Protein AF-A0A9N9LHX1-F1 (afdb_monomer_lite)

Sequence (439 aa):
MSTNPADAYAEKLRREREASPIVIDRLDDNVLAKLPEGSEVVSAVPSGASAWCKTFRSYESGEPGRRMVEGAFQSDSVYASYAPDNVPTPVGFGEFKDDSGTWFYVCEFHDMVDDLQDVVDLVDILSKVHRTSMGKSPTGKFGFAAMNSMYDFEKRAQGRDEELDNLFDALCNKVIPRLLRPLESEGHSIEPCLIHSDLWPGNCMLDANTGDIIMFDSCAFWGHNEADLGPWRAPRYRLGRPYLRQYQKVMGISEPQADWDDWNALYALRYDFLVSALYPNETKFRDMARRELRALVEYYPGGLQEYYDQSNATKHSGEIELDPQIIVDLEPGARSTEDFARSLAKLHQNSRSPNSWFGFHITTYNGNLPQDNPWTRSWEKFFSNRLRQMLSIEQAIQGPSPEPQGLSEALLEKVVPRLSRPLETGGRTKKPSLLYRDL

Structure (mmCIF, N/CA/C/O backbone):
data_AF-A0A9N9LHX1-F1
#
_entry.id   AF-A0A9N9LHX1-F1
#
loop_
_atom_site.group_PDB
_atom_site.id
_atom_site.type_symbol
_atom_site.label_atom_id
_atom_site.label_alt_id
_atom_site.label_comp_id
_atom_site.label_asym_id
_atom_site.label_entity_id
_atom_site.label_seq_id
_atom_site.pdbx_PDB_ins_code
_atom_site.Cartn_x
_atom_site.Cartn_y
_atom_site.Cartn_z
_atom_site.occupancy
_atom_site.B_iso_or_equiv
_atom_site.auth_seq_id
_atom_site.auth_comp_id
_atom_site.auth_asym_id
_atom_site.auth_atom_id
_atom_site.pdbx_PDB_model_num
ATOM 1 N N . MET A 1 1 ? -9.578 -7.976 -39.892 1.00 45.16 1 MET A N 1
ATOM 2 C CA . MET A 1 1 ? -9.264 -6.758 -39.119 1.00 45.16 1 MET A CA 1
ATOM 3 C C . MET A 1 1 ? -10.015 -6.886 -37.818 1.00 45.16 1 MET A C 1
ATOM 5 O O . MET A 1 1 ? -11.211 -7.146 -37.877 1.00 45.16 1 MET A O 1
ATOM 9 N N . SER A 1 2 ? -9.310 -6.829 -36.692 1.00 39.25 2 SER A N 1
ATOM 10 C CA . SER A 1 2 ? -9.953 -6.876 -35.382 1.00 39.25 2 SER A CA 1
ATOM 11 C C . SER A 1 2 ? -10.904 -5.691 -35.226 1.00 39.25 2 SER A C 1
ATOM 13 O O . SER A 1 2 ? -10.591 -4.582 -35.657 1.00 39.25 2 SER A O 1
ATOM 15 N N . THR A 1 3 ? -12.091 -5.943 -34.680 1.00 49.00 3 THR A N 1
ATOM 16 C CA . THR A 1 3 ? -13.097 -4.916 -34.370 1.00 49.00 3 THR A CA 1
ATOM 17 C C . THR A 1 3 ? -12.955 -4.394 -32.941 1.00 49.00 3 THR A C 1
ATOM 19 O O . THR A 1 3 ? -13.817 -3.647 -32.485 1.00 49.00 3 THR A O 1
ATOM 22 N N . ASN A 1 4 ? -11.907 -4.813 -32.227 1.00 56.03 4 ASN A N 1
ATOM 23 C CA . ASN A 1 4 ? -11.634 -4.393 -30.865 1.00 56.03 4 ASN A CA 1
ATOM 24 C C . ASN A 1 4 ? -11.080 -2.950 -30.858 1.00 56.03 4 ASN A C 1
ATOM 26 O O . ASN A 1 4 ? -10.070 -2.680 -31.515 1.00 56.03 4 ASN A O 1
ATOM 30 N N . PRO A 1 5 ? -11.716 -2.005 -30.142 1.00 55.97 5 PRO A N 1
ATOM 31 C CA . PRO A 1 5 ? -11.190 -0.652 -29.956 1.00 55.97 5 PRO A CA 1
ATOM 32 C C . PRO A 1 5 ? -9.774 -0.624 -29.361 1.00 55.97 5 PRO A C 1
ATOM 34 O O . PRO A 1 5 ? -9.008 0.286 -29.682 1.00 55.97 5 PRO A O 1
ATOM 37 N N . ALA A 1 6 ? -9.418 -1.631 -28.555 1.00 53.47 6 ALA A N 1
ATOM 38 C CA . ALA A 1 6 ? -8.087 -1.802 -27.981 1.00 53.47 6 ALA A CA 1
ATOM 39 C C . ALA A 1 6 ? -7.017 -1.975 -29.071 1.00 53.47 6 ALA A C 1
ATOM 41 O O . ALA A 1 6 ? -6.041 -1.226 -29.110 1.00 53.47 6 ALA A O 1
ATOM 42 N N . ASP A 1 7 ? -7.263 -2.868 -30.029 1.00 60.88 7 ASP A N 1
ATOM 43 C CA . ASP A 1 7 ? -6.357 -3.142 -31.145 1.00 60.88 7 ASP A CA 1
ATOM 44 C C . ASP A 1 7 ? -6.181 -1.906 -32.036 1.00 60.88 7 ASP A C 1
ATOM 46 O O . ASP A 1 7 ? -5.079 -1.618 -32.496 1.00 60.88 7 ASP A O 1
ATOM 50 N N . ALA A 1 8 ? -7.249 -1.130 -32.258 1.00 68.50 8 ALA A N 1
ATOM 51 C CA . ALA A 1 8 ? -7.183 0.100 -33.047 1.00 68.50 8 ALA A CA 1
ATOM 52 C C . ALA A 1 8 ? -6.384 1.215 -32.345 1.00 68.50 8 ALA A C 1
ATOM 54 O O . ALA A 1 8 ? -5.658 1.965 -33.003 1.00 68.50 8 ALA A O 1
ATOM 55 N N . TYR A 1 9 ? -6.506 1.333 -31.019 1.00 66.38 9 TYR A N 1
ATOM 56 C CA . TYR A 1 9 ? -5.743 2.292 -30.220 1.00 66.38 9 TYR A CA 1
ATOM 57 C C . TYR A 1 9 ? -4.263 1.904 -30.118 1.00 66.38 9 TYR A C 1
ATOM 59 O O . TYR A 1 9 ? -3.391 2.748 -30.333 1.00 66.38 9 TYR A O 1
ATOM 67 N N . ALA A 1 10 ? -3.971 0.626 -29.877 1.00 62.00 10 ALA A N 1
ATOM 68 C CA . ALA A 1 10 ? -2.609 0.108 -29.847 1.00 62.00 10 ALA A CA 1
ATOM 69 C C . ALA A 1 10 ? -1.920 0.247 -31.211 1.00 62.00 10 ALA A C 1
ATOM 71 O O . ALA A 1 10 ? -0.797 0.739 -31.288 1.00 62.00 10 ALA A O 1
ATOM 72 N N . GLU A 1 11 ? -2.618 -0.078 -32.302 1.00 70.81 11 GLU A N 1
ATOM 73 C CA . GLU A 1 11 ? -2.130 0.128 -33.668 1.00 70.81 11 GLU A CA 1
ATOM 74 C C . GLU A 1 11 ? -1.843 1.610 -33.952 1.00 70.81 11 GLU A C 1
ATOM 76 O O . GLU A 1 11 ? -0.840 1.946 -34.581 1.00 70.81 11 GLU A O 1
ATOM 81 N N . LYS A 1 12 ? -2.683 2.524 -33.450 1.00 77.06 12 LYS A N 1
ATOM 82 C CA . LYS A 1 12 ? -2.430 3.965 -33.547 1.00 77.06 12 LYS A CA 1
ATOM 83 C C . LYS A 1 12 ? -1.157 4.361 -32.788 1.00 77.06 12 LYS A C 1
ATOM 85 O O . LYS A 1 12 ? -0.311 5.030 -33.375 1.00 77.06 12 LYS A O 1
ATOM 90 N N . LEU A 1 13 ? -0.997 3.946 -31.529 1.00 69.44 13 LEU A N 1
ATOM 91 C CA . LEU A 1 13 ? 0.197 4.251 -30.728 1.00 69.44 13 LEU A CA 1
ATOM 92 C C . LEU A 1 13 ? 1.473 3.642 -31.324 1.00 69.44 13 LEU A C 1
ATOM 94 O O . LEU A 1 13 ? 2.537 4.255 -31.251 1.00 69.44 13 LEU A O 1
ATOM 98 N N . ARG A 1 14 ? 1.391 2.444 -31.914 1.00 71.12 14 ARG A N 1
ATOM 99 C CA . ARG A 1 14 ? 2.502 1.828 -32.656 1.00 71.12 14 ARG A CA 1
ATOM 100 C C . ARG A 1 14 ? 2.880 2.673 -33.865 1.00 71.12 14 ARG A C 1
ATOM 102 O O . ARG A 1 14 ? 4.034 3.068 -33.973 1.00 71.12 14 ARG A O 1
ATOM 109 N N . ARG A 1 15 ? 1.907 3.062 -34.693 1.00 74.75 15 ARG A N 1
ATOM 110 C CA . ARG A 1 15 ? 2.146 3.937 -35.854 1.00 74.75 15 ARG A CA 1
ATOM 111 C C . ARG A 1 15 ? 2.710 5.299 -35.471 1.00 74.75 15 ARG A C 1
ATOM 113 O O . ARG A 1 15 ? 3.591 5.795 -36.160 1.00 74.75 15 ARG A O 1
ATOM 120 N N . GLU A 1 16 ? 2.221 5.916 -34.397 1.00 71.38 16 GLU A N 1
ATOM 121 C CA . GLU A 1 16 ? 2.750 7.195 -33.904 1.00 71.38 16 GLU A CA 1
ATOM 122 C C . GLU A 1 16 ? 4.214 7.062 -33.452 1.00 71.38 16 GLU A C 1
ATOM 124 O O . GLU A 1 16 ? 5.026 7.935 -33.761 1.00 71.38 16 GLU A O 1
ATOM 129 N N . ARG A 1 17 ? 4.577 5.947 -32.801 1.00 67.38 17 ARG A N 1
ATOM 130 C CA . ARG A 1 17 ? 5.963 5.636 -32.411 1.00 67.38 17 ARG A CA 1
ATOM 131 C C . ARG A 1 17 ? 6.860 5.358 -33.618 1.00 67.38 17 ARG A C 1
ATOM 133 O O . ARG A 1 17 ? 7.943 5.929 -33.714 1.00 67.38 17 ARG A O 1
ATOM 140 N N . GLU A 1 18 ? 6.394 4.545 -34.562 1.00 69.50 18 GLU A N 1
ATOM 141 C CA . GLU A 1 18 ? 7.103 4.244 -35.814 1.00 69.50 18 GLU A CA 1
ATOM 142 C C . GLU A 1 18 ? 7.289 5.484 -36.702 1.00 69.50 18 GLU A C 1
ATOM 144 O O . GLU A 1 18 ? 8.288 5.595 -37.409 1.00 69.50 18 GLU A O 1
ATOM 149 N N . ALA A 1 19 ? 6.351 6.437 -36.663 1.00 72.06 19 ALA A N 1
ATOM 150 C CA . ALA A 1 19 ? 6.406 7.673 -37.442 1.00 72.06 19 ALA A CA 1
ATOM 151 C C . ALA A 1 19 ? 7.337 8.745 -36.847 1.00 72.06 19 ALA A C 1
ATOM 153 O O . ALA A 1 19 ? 7.664 9.717 -37.529 1.00 72.06 19 ALA A O 1
ATOM 154 N N . SER A 1 20 ? 7.745 8.625 -35.581 1.00 62.75 20 SER A N 1
ATOM 155 C CA . SER A 1 20 ? 8.657 9.567 -34.915 1.00 62.75 20 SER A CA 1
ATOM 156 C C . SER A 1 20 ? 9.644 8.842 -33.995 1.00 62.75 20 SER A C 1
ATOM 158 O O . SER A 1 20 ? 9.651 9.077 -32.783 1.00 62.75 20 SER A O 1
ATOM 160 N N . PRO A 1 21 ? 10.500 7.964 -34.551 1.00 60.94 21 PRO A N 1
ATOM 161 C CA . PRO A 1 21 ? 11.482 7.250 -33.760 1.00 60.94 21 PRO A CA 1
ATOM 162 C C . PRO A 1 21 ? 12.534 8.247 -33.276 1.00 60.94 21 PRO A C 1
ATOM 164 O O . PRO A 1 21 ? 13.247 8.865 -34.068 1.00 60.94 21 PRO A O 1
ATOM 167 N N . ILE A 1 22 ? 12.658 8.404 -31.963 1.00 57.50 22 ILE A N 1
ATOM 168 C CA . ILE A 1 22 ? 13.887 8.955 -31.396 1.00 57.50 22 ILE A CA 1
ATOM 169 C C . ILE A 1 22 ? 14.845 7.778 -31.360 1.00 57.50 22 ILE A C 1
ATOM 171 O O . ILE A 1 22 ? 14.640 6.845 -30.595 1.00 57.50 22 ILE A O 1
ATOM 175 N N . VAL A 1 23 ? 15.841 7.802 -32.233 1.00 58.66 23 VAL A N 1
ATOM 176 C CA . VAL A 1 23 ? 16.880 6.778 -32.267 1.00 58.66 23 VAL A CA 1
ATOM 177 C C . VAL A 1 23 ? 17.905 7.139 -31.203 1.00 58.66 23 VAL A C 1
ATOM 179 O O . VAL A 1 23 ? 18.536 8.192 -31.279 1.00 58.66 23 VAL A O 1
ATOM 182 N N . ILE A 1 24 ? 18.038 6.290 -30.188 1.00 64.38 24 ILE A N 1
ATOM 183 C CA . ILE A 1 24 ? 19.167 6.358 -29.263 1.00 64.38 24 ILE A CA 1
ATOM 184 C C . ILE A 1 24 ? 20.267 5.469 -29.845 1.00 64.38 24 ILE A C 1
ATOM 186 O O . ILE A 1 24 ? 20.079 4.262 -29.978 1.00 64.38 24 ILE A O 1
ATOM 190 N N . ASP A 1 25 ? 21.412 6.064 -30.184 1.00 67.25 25 ASP A N 1
ATOM 191 C CA . ASP A 1 25 ? 22.535 5.357 -30.822 1.00 67.25 25 ASP A CA 1
ATOM 192 C C . ASP A 1 25 ? 23.174 4.293 -29.910 1.00 67.25 25 ASP A C 1
ATOM 194 O O . ASP A 1 25 ? 23.885 3.403 -30.379 1.00 67.25 25 ASP A O 1
ATOM 198 N N . ARG A 1 26 ? 22.952 4.397 -28.593 1.00 76.31 26 ARG A N 1
ATOM 199 C CA . ARG A 1 26 ? 23.511 3.499 -27.580 1.00 76.31 26 ARG A CA 1
ATOM 200 C C . ARG A 1 26 ? 22.672 3.503 -26.300 1.00 76.31 26 ARG A C 1
ATOM 202 O O . ARG A 1 26 ? 22.371 4.568 -25.772 1.00 76.31 26 ARG A O 1
ATOM 209 N N . LEU A 1 27 ? 22.363 2.323 -25.763 1.00 85.31 27 LEU A N 1
ATOM 210 C CA . LEU A 1 27 ? 21.872 2.182 -24.387 1.00 85.31 27 LEU A CA 1
ATOM 211 C C . LEU A 1 27 ? 23.042 2.196 -23.397 1.00 85.31 27 LEU A C 1
ATOM 213 O O . LEU A 1 27 ? 24.121 1.697 -23.702 1.00 85.31 27 LEU A O 1
ATOM 217 N N . ASP A 1 28 ? 22.817 2.753 -22.211 1.00 90.56 28 ASP A N 1
ATOM 218 C CA . ASP A 1 28 ? 23.804 2.787 -21.130 1.00 90.56 28 ASP A CA 1
ATOM 219 C C . ASP A 1 28 ? 24.311 1.373 -20.775 1.00 90.56 28 ASP A C 1
ATOM 221 O O . ASP A 1 28 ? 23.525 0.425 -20.681 1.00 90.56 28 ASP A O 1
ATOM 225 N N . ASP A 1 29 ? 25.624 1.224 -20.562 1.00 92.75 29 ASP A N 1
ATOM 226 C CA . ASP A 1 29 ? 26.243 -0.087 -20.316 1.00 92.75 29 ASP A CA 1
ATOM 227 C C . ASP A 1 29 ? 25.676 -0.779 -19.061 1.00 92.75 29 ASP A C 1
ATOM 229 O O . ASP A 1 29 ? 25.586 -2.009 -19.027 1.00 92.75 29 ASP A O 1
ATOM 233 N N . ASN A 1 30 ? 25.271 -0.019 -18.034 1.00 94.75 30 ASN A N 1
ATOM 234 C CA . ASN A 1 30 ? 24.658 -0.596 -16.838 1.00 94.75 30 ASN A CA 1
ATOM 235 C C . ASN A 1 30 ? 23.236 -1.090 -17.120 1.00 94.75 30 ASN A C 1
ATOM 237 O O . ASN A 1 30 ? 22.838 -2.096 -16.535 1.00 94.75 30 ASN A O 1
ATOM 241 N N . VAL A 1 31 ? 22.488 -0.436 -18.017 1.00 92.25 31 VAL A N 1
ATOM 242 C CA . VAL A 1 31 ? 21.168 -0.915 -18.468 1.00 92.25 31 VAL A CA 1
ATOM 243 C C . VAL A 1 31 ? 21.330 -2.216 -19.249 1.00 92.25 31 VAL A C 1
ATOM 245 O O . VAL A 1 31 ? 20.657 -3.199 -18.945 1.00 92.25 31 VAL A O 1
ATOM 248 N N . LEU A 1 32 ? 22.273 -2.256 -20.198 1.00 91.62 32 LEU A N 1
ATOM 249 C CA . LEU A 1 32 ? 22.583 -3.459 -20.979 1.00 91.62 32 LEU A CA 1
ATOM 250 C C . LEU A 1 32 ? 22.956 -4.643 -20.082 1.00 91.62 32 LEU A C 1
ATOM 252 O O . LEU A 1 32 ? 22.489 -5.756 -20.307 1.00 91.62 32 LEU A O 1
ATOM 256 N N . ALA A 1 33 ? 23.736 -4.399 -19.027 1.00 93.38 33 ALA A N 1
ATOM 257 C CA . ALA A 1 33 ? 24.148 -5.425 -18.073 1.00 93.38 33 ALA A CA 1
ATOM 258 C C . ALA A 1 33 ? 22.995 -6.025 -17.242 1.00 93.38 33 ALA A C 1
ATOM 260 O O . ALA A 1 33 ? 23.213 -7.019 -16.546 1.00 93.38 33 ALA A O 1
ATOM 261 N N . LYS A 1 34 ? 21.793 -5.430 -17.264 1.00 93.81 34 LYS A N 1
ATOM 262 C CA . LYS A 1 34 ? 20.597 -5.988 -16.611 1.00 93.81 34 LYS A CA 1
ATOM 263 C C . LYS A 1 34 ? 19.737 -6.832 -17.537 1.00 93.81 34 LYS A C 1
ATOM 265 O O . LYS A 1 34 ? 18.922 -7.596 -17.032 1.00 93.81 34 LYS A O 1
ATOM 270 N N . LEU A 1 35 ? 19.896 -6.708 -18.852 1.00 90.25 35 LEU A N 1
ATOM 271 C CA . LEU A 1 35 ? 19.099 -7.479 -19.798 1.00 90.25 35 LEU A CA 1
ATOM 272 C C . LEU A 1 35 ? 19.473 -8.971 -19.740 1.00 90.25 35 LEU A C 1
ATOM 274 O O . LEU A 1 35 ? 20.631 -9.300 -19.464 1.00 90.25 35 LEU A O 1
ATOM 278 N N . PRO A 1 36 ? 18.524 -9.886 -20.015 1.00 88.88 36 PRO A N 1
ATOM 279 C CA . PRO A 1 36 ? 18.809 -11.315 -20.092 1.00 88.88 36 PRO A CA 1
ATOM 280 C C . PRO A 1 36 ? 19.955 -11.634 -21.059 1.00 88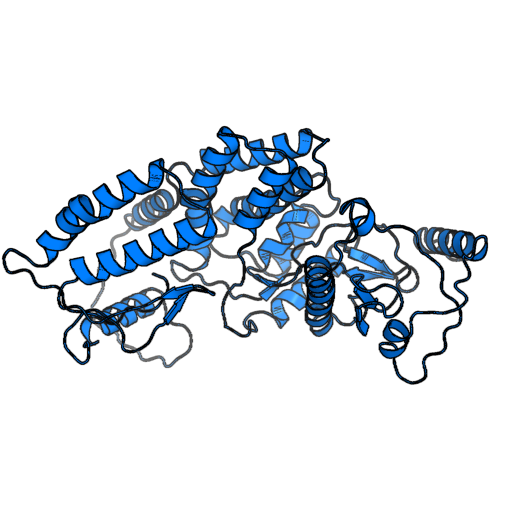.88 36 PRO A C 1
ATOM 282 O O . PRO A 1 36 ? 20.117 -10.980 -22.095 1.00 88.88 36 PRO A O 1
ATOM 285 N N . GLU A 1 37 ? 20.737 -12.667 -20.746 1.00 89.00 37 GLU A N 1
ATOM 286 C CA . GLU A 1 37 ? 21.839 -13.105 -21.603 1.00 89.00 37 GLU A CA 1
ATOM 287 C C . GLU A 1 37 ? 21.334 -13.442 -23.018 1.00 89.00 37 GLU A C 1
ATOM 289 O O . GLU A 1 37 ? 20.328 -14.129 -23.189 1.00 89.00 37 GLU A O 1
ATOM 294 N N . GLY A 1 38 ? 22.033 -12.936 -24.039 1.00 87.81 38 GLY A N 1
ATOM 295 C CA . GLY A 1 38 ? 21.647 -13.104 -25.443 1.00 87.81 38 GLY A CA 1
ATOM 296 C C . GLY A 1 38 ? 20.644 -12.073 -25.974 1.00 87.81 38 GLY A C 1
ATOM 297 O O . GLY A 1 38 ? 20.233 -12.193 -27.125 1.00 87.81 38 GLY A O 1
ATOM 298 N N . SER A 1 39 ? 20.269 -11.060 -25.185 1.00 86.56 39 SER A N 1
ATOM 299 C CA . SER A 1 39 ? 19.417 -9.960 -25.660 1.00 86.56 39 SER A CA 1
ATOM 300 C C . SER A 1 39 ? 20.097 -9.144 -26.768 1.00 86.56 39 SER A C 1
ATOM 302 O O . SER A 1 39 ? 21.259 -8.756 -26.642 1.00 86.56 39 SER A O 1
ATOM 304 N N . GLU A 1 40 ? 19.350 -8.827 -27.826 1.00 84.31 40 GLU A N 1
ATOM 305 C CA . GLU A 1 40 ? 19.761 -7.917 -28.900 1.00 84.31 40 GLU A CA 1
ATOM 306 C C . GLU A 1 40 ? 18.931 -6.629 -28.832 1.00 84.31 40 GLU A C 1
ATOM 308 O O . GLU A 1 40 ? 17.701 -6.663 -28.775 1.00 84.31 40 GLU A O 1
ATOM 313 N N . VAL A 1 41 ? 19.601 -5.475 -28.840 1.00 80.62 41 VAL A N 1
ATOM 314 C CA . VAL A 1 41 ? 18.926 -4.173 -28.847 1.00 80.62 41 VAL A CA 1
ATOM 315 C C . VAL A 1 41 ? 18.569 -3.808 -30.281 1.00 80.62 41 VAL A C 1
ATOM 317 O O . VAL A 1 41 ? 19.427 -3.390 -31.052 1.00 80.62 41 VAL A O 1
ATOM 320 N N . VAL A 1 42 ? 17.290 -3.942 -30.624 1.00 79.69 42 VAL A N 1
ATOM 321 C CA . VAL A 1 42 ? 16.780 -3.605 -31.964 1.00 79.69 42 VAL A CA 1
ATOM 322 C C . VAL A 1 42 ? 16.553 -2.097 -32.114 1.00 79.69 42 VAL A C 1
ATOM 324 O O . VAL A 1 42 ? 16.873 -1.509 -33.144 1.00 79.69 42 VAL A O 1
ATOM 327 N N . SER A 1 43 ? 15.993 -1.458 -31.084 1.00 74.31 43 SER A N 1
ATOM 328 C CA . SER A 1 43 ? 15.716 -0.019 -31.055 1.00 74.31 43 SER A CA 1
ATOM 329 C C . SER A 1 43 ? 15.458 0.450 -29.625 1.00 74.31 43 SER A C 1
ATOM 331 O O . SER A 1 43 ? 15.008 -0.340 -28.797 1.00 74.31 43 SER A O 1
ATOM 333 N N . ALA A 1 44 ? 15.659 1.736 -29.352 1.00 75.12 44 ALA A N 1
ATOM 334 C CA . ALA A 1 44 ? 15.225 2.371 -28.114 1.00 75.12 44 ALA A CA 1
ATOM 335 C C . ALA A 1 44 ? 14.446 3.636 -28.465 1.00 75.12 44 ALA A C 1
ATOM 337 O O . ALA A 1 44 ? 14.991 4.511 -29.128 1.00 75.12 44 ALA A O 1
ATOM 338 N N . VAL A 1 45 ? 13.179 3.704 -28.047 1.00 69.94 45 VAL A N 1
ATOM 339 C CA . VAL A 1 45 ? 12.254 4.798 -28.371 1.00 69.94 45 VAL A CA 1
ATOM 340 C C . VAL A 1 45 ? 11.640 5.332 -27.069 1.00 69.94 45 VAL A C 1
ATOM 342 O O . VAL A 1 45 ? 11.063 4.554 -26.310 1.00 69.94 45 VAL A O 1
ATOM 345 N N . PRO A 1 46 ? 11.718 6.640 -26.776 1.00 68.31 46 PRO A N 1
ATOM 346 C CA . PRO A 1 46 ? 11.054 7.260 -25.641 1.00 68.31 46 PRO A CA 1
ATOM 347 C C . PRO A 1 46 ? 9.538 7.177 -25.798 1.00 68.31 46 PRO A C 1
ATOM 349 O O . PRO A 1 46 ? 8.971 7.682 -26.765 1.00 68.31 46 PRO A O 1
ATOM 352 N N . SER A 1 47 ? 8.868 6.600 -24.804 1.00 65.00 47 SER A N 1
ATOM 353 C CA . SER A 1 47 ? 7.404 6.485 -24.779 1.00 65.00 47 SER A CA 1
ATOM 354 C C . SER A 1 47 ? 6.712 7.694 -24.120 1.00 65.00 47 SER A C 1
ATOM 356 O O . SER A 1 47 ? 5.545 7.624 -23.736 1.00 65.00 47 SER A O 1
ATOM 358 N N . GLY A 1 48 ? 7.424 8.820 -23.988 1.00 60.53 48 GLY A N 1
ATOM 359 C CA . GLY A 1 48 ? 6.970 10.015 -23.275 1.00 60.53 48 GLY A CA 1
ATOM 360 C C . GLY A 1 48 ? 7.176 9.932 -21.758 1.00 60.53 48 GLY A C 1
ATOM 361 O O . GLY A 1 48 ? 7.843 9.038 -21.251 1.00 60.53 48 GLY A O 1
ATOM 362 N N . ALA A 1 49 ? 6.622 10.900 -21.026 1.00 55.28 49 ALA A N 1
ATOM 363 C CA . ALA A 1 49 ? 6.645 10.905 -19.563 1.00 55.28 49 ALA A CA 1
ATOM 364 C C . ALA A 1 49 ? 5.380 10.225 -19.013 1.00 55.28 49 ALA A C 1
ATOM 366 O O . ALA A 1 49 ? 4.263 10.646 -19.353 1.00 55.28 49 ALA A O 1
ATOM 367 N N . SER A 1 50 ? 5.557 9.211 -18.159 1.00 56.34 50 SER A N 1
ATOM 368 C CA . SER A 1 50 ? 4.459 8.563 -17.432 1.00 56.34 50 SER A CA 1
ATOM 369 C C . SER A 1 50 ? 3.738 9.567 -16.523 1.00 56.34 50 SER A C 1
ATOM 371 O O . SER A 1 50 ? 4.262 10.649 -16.228 1.00 56.34 50 SER A O 1
ATOM 373 N N . ALA A 1 51 ? 2.521 9.237 -16.076 1.00 50.72 51 ALA A N 1
ATOM 374 C CA . ALA A 1 51 ? 1.847 10.024 -15.040 1.00 50.72 51 ALA A CA 1
ATOM 375 C C . ALA A 1 51 ? 2.768 10.181 -13.819 1.00 50.72 51 ALA A C 1
ATOM 377 O O . ALA A 1 51 ? 2.928 11.287 -13.312 1.00 50.72 51 ALA A O 1
ATOM 378 N N . TRP A 1 52 ? 3.489 9.121 -13.459 1.00 48.41 52 TRP A N 1
ATOM 379 C CA . TRP A 1 52 ? 4.548 9.114 -12.456 1.00 48.41 52 TRP A CA 1
ATOM 380 C C . TRP A 1 52 ? 5.626 10.189 -12.702 1.00 48.41 52 TRP A C 1
ATOM 382 O O . TRP A 1 52 ? 5.798 11.088 -11.879 1.00 48.41 52 TRP A O 1
ATOM 392 N N . CYS A 1 53 ? 6.259 10.207 -13.882 1.00 45.28 53 CYS A N 1
ATOM 393 C CA . CYS A 1 53 ? 7.280 11.202 -14.247 1.00 45.28 53 CYS A CA 1
ATOM 394 C C . CYS A 1 53 ? 6.746 12.644 -14.332 1.00 45.28 53 CYS A C 1
ATOM 396 O O . CYS A 1 53 ? 7.512 13.599 -14.224 1.00 45.28 53 CYS A O 1
ATOM 398 N N . LYS A 1 54 ? 5.443 12.829 -14.577 1.00 43.31 54 LYS A N 1
ATOM 399 C CA . LYS A 1 54 ? 4.807 14.157 -14.646 1.00 43.31 54 LYS A CA 1
ATOM 400 C C . LYS A 1 54 ? 4.379 14.681 -13.275 1.00 43.31 54 LYS A C 1
ATOM 402 O O . LYS A 1 54 ? 4.384 15.897 -13.073 1.00 43.31 54 LYS A O 1
ATOM 407 N N . THR A 1 55 ? 3.980 13.785 -12.371 1.00 42.72 55 THR A N 1
ATOM 408 C CA . THR A 1 55 ? 3.455 14.131 -11.040 1.00 42.72 55 THR A CA 1
ATOM 409 C C . THR A 1 55 ? 4.595 14.352 -10.047 1.00 42.72 55 THR A C 1
ATOM 411 O O . THR A 1 55 ? 4.580 15.333 -9.306 1.00 42.72 55 THR A O 1
ATOM 414 N N . PHE A 1 56 ? 5.657 13.547 -10.126 1.00 41.09 56 PHE A N 1
ATOM 415 C CA . PHE A 1 56 ? 6.928 13.835 -9.468 1.00 41.09 56 PHE A CA 1
ATOM 416 C C . PHE A 1 56 ? 7.739 14.786 -10.353 1.00 41.09 56 PHE A C 1
ATOM 418 O O . PHE A 1 56 ? 8.539 14.370 -11.187 1.00 41.09 56 PHE A O 1
ATOM 425 N N . ARG A 1 57 ? 7.518 16.100 -10.206 1.00 34.66 57 ARG A N 1
ATOM 426 C CA . ARG A 1 57 ? 8.324 17.152 -10.858 1.00 34.66 57 ARG A CA 1
ATOM 427 C C . ARG A 1 57 ? 9.744 17.240 -10.274 1.00 34.66 57 ARG A C 1
ATOM 429 O O . ARG A 1 57 ? 10.164 18.296 -9.823 1.00 34.66 57 ARG A O 1
ATOM 436 N N . SER A 1 58 ? 10.482 16.143 -10.290 1.00 39.59 58 SER A N 1
ATOM 437 C CA . SER A 1 58 ? 11.940 16.073 -10.239 1.00 39.59 58 SER A CA 1
ATOM 438 C C . SER A 1 58 ? 12.299 14.598 -10.311 1.00 39.59 58 SER A C 1
ATOM 440 O O . SER A 1 58 ? 11.818 13.825 -9.485 1.00 39.59 58 SER A O 1
ATOM 442 N N . TYR A 1 59 ? 13.155 14.212 -11.253 1.00 51.81 59 TYR A N 1
ATOM 443 C CA . TYR A 1 59 ? 13.925 12.984 -11.102 1.00 51.81 59 TYR A CA 1
ATOM 444 C C . TYR A 1 59 ? 14.675 13.130 -9.782 1.00 51.81 59 TYR A C 1
ATOM 446 O O . TYR A 1 59 ? 15.577 13.963 -9.679 1.00 51.81 59 TYR A O 1
ATOM 454 N N . GLU A 1 60 ? 14.222 12.441 -8.735 1.00 63.06 60 GLU A N 1
ATOM 455 C CA . GLU A 1 60 ? 14.966 12.437 -7.489 1.00 63.06 60 GLU A CA 1
ATOM 456 C C . GLU A 1 60 ? 16.316 11.795 -7.803 1.00 63.06 60 GLU A C 1
ATOM 458 O O . GLU A 1 60 ? 16.395 10.615 -8.121 1.00 63.06 60 GLU A O 1
ATOM 463 N N . SER A 1 61 ? 17.374 12.598 -7.820 1.00 75.19 61 SER A N 1
ATOM 464 C CA . SER A 1 61 ? 18.733 12.120 -8.049 1.00 75.19 61 SER A CA 1
ATOM 465 C C . SER A 1 61 ? 19.354 11.644 -6.737 1.00 75.19 61 SER A C 1
ATOM 467 O O . SER A 1 61 ? 18.950 12.059 -5.648 1.00 75.19 61 SER A O 1
ATOM 469 N N . GLY A 1 62 ? 20.404 10.840 -6.826 1.00 84.56 62 GLY A N 1
ATOM 470 C CA . GLY A 1 62 ? 21.148 10.341 -5.682 1.00 84.56 62 GLY A CA 1
ATOM 471 C C . GLY A 1 62 ? 20.337 9.333 -4.875 1.00 84.56 62 GLY A C 1
ATOM 472 O O . GLY A 1 62 ? 19.610 8.506 -5.419 1.00 84.56 62 GLY A O 1
ATOM 473 N N . GLU A 1 63 ? 20.488 9.379 -3.556 1.00 86.56 63 GLU A N 1
ATOM 474 C CA . GLU A 1 63 ? 19.947 8.345 -2.674 1.00 86.56 63 GLU A CA 1
ATOM 475 C C . GLU A 1 63 ? 18.409 8.254 -2.621 1.00 86.56 63 GLU A C 1
ATOM 477 O O . GLU A 1 63 ? 17.878 7.143 -2.531 1.00 86.56 63 GLU A O 1
ATOM 482 N N . PRO A 1 64 ? 17.648 9.362 -2.674 1.00 79.00 64 PRO A N 1
ATOM 483 C CA . PRO A 1 64 ? 16.193 9.279 -2.771 1.00 79.00 64 PRO A CA 1
ATOM 484 C C . PRO A 1 64 ? 15.731 8.566 -4.057 1.00 79.00 64 PRO A C 1
ATOM 486 O O . PRO A 1 64 ? 14.949 7.619 -3.968 1.00 79.00 64 PRO A O 1
ATOM 489 N N . GLY A 1 65 ? 16.339 8.889 -5.205 1.00 80.25 65 GLY A N 1
ATOM 490 C CA . GLY A 1 65 ? 16.117 8.190 -6.476 1.00 80.25 65 GLY A CA 1
ATOM 491 C C . GLY A 1 65 ? 16.430 6.704 -6.427 1.00 80.25 65 GLY A C 1
ATOM 492 O O . GLY A 1 65 ? 15.632 5.885 -6.879 1.00 80.25 65 GLY A O 1
ATOM 493 N N . ARG A 1 66 ? 17.562 6.344 -5.808 1.00 86.69 66 ARG A N 1
ATOM 494 C CA . ARG A 1 66 ? 17.941 4.943 -5.598 1.00 86.69 66 ARG A CA 1
ATOM 495 C C . ARG A 1 66 ? 16.848 4.174 -4.875 1.00 86.69 66 ARG A C 1
ATOM 497 O O . ARG A 1 66 ? 16.406 3.139 -5.360 1.00 86.69 66 ARG A O 1
ATOM 504 N N . ARG A 1 67 ? 16.424 4.680 -3.712 1.00 82.69 67 ARG A N 1
ATOM 505 C CA . ARG A 1 67 ? 15.430 4.016 -2.855 1.00 82.69 67 ARG A CA 1
ATOM 506 C C . ARG A 1 67 ? 14.078 3.894 -3.540 1.00 82.69 67 ARG A C 1
ATOM 508 O O . ARG A 1 67 ? 13.388 2.903 -3.340 1.00 82.69 67 ARG A O 1
ATOM 515 N N . MET A 1 68 ? 13.716 4.894 -4.333 1.00 80.31 68 MET A N 1
ATOM 516 C CA . MET A 1 68 ? 12.484 4.917 -5.106 1.00 80.31 68 MET A CA 1
ATOM 517 C C . MET A 1 68 ? 12.455 3.788 -6.147 1.00 80.31 68 MET A C 1
ATOM 519 O O . MET A 1 68 ? 11.540 2.970 -6.152 1.00 80.31 68 MET A O 1
ATOM 523 N N . VAL A 1 69 ? 13.494 3.705 -6.977 1.00 84.38 69 VAL A N 1
ATOM 524 C CA . VAL A 1 69 ? 13.618 2.698 -8.039 1.00 84.38 69 VAL A CA 1
ATOM 525 C C . VAL A 1 69 ? 13.822 1.291 -7.461 1.00 84.38 69 VAL A C 1
ATOM 527 O O . VAL A 1 69 ? 13.203 0.335 -7.921 1.00 84.38 69 VAL A O 1
ATOM 530 N N . GLU A 1 70 ? 14.651 1.157 -6.422 1.00 86.81 70 GLU A N 1
ATOM 531 C CA . GLU A 1 70 ? 14.827 -0.101 -5.689 1.00 86.81 70 GLU A CA 1
ATOM 532 C C . GLU A 1 70 ? 13.503 -0.571 -5.074 1.00 86.81 70 GLU A C 1
ATOM 534 O O . GLU A 1 70 ? 13.161 -1.745 -5.182 1.00 86.81 70 GLU A O 1
ATOM 539 N N . GLY A 1 71 ? 12.739 0.341 -4.466 1.00 81.88 71 GLY A N 1
ATOM 540 C CA . GLY A 1 71 ? 11.432 0.048 -3.885 1.00 81.88 71 GLY A CA 1
ATOM 541 C C . GLY A 1 71 ? 10.442 -0.489 -4.915 1.00 81.88 71 GLY A C 1
ATOM 542 O O . GLY A 1 71 ? 9.839 -1.530 -4.665 1.00 81.88 71 GLY A O 1
ATOM 543 N N . ALA A 1 72 ? 10.332 0.165 -6.075 1.00 82.62 72 ALA A N 1
ATOM 544 C CA . ALA A 1 72 ? 9.488 -0.293 -7.181 1.00 82.62 72 ALA A CA 1
ATOM 545 C C . ALA A 1 72 ? 9.900 -1.695 -7.657 1.00 82.62 72 ALA A C 1
ATOM 547 O O . ALA A 1 72 ? 9.085 -2.613 -7.657 1.00 82.62 72 ALA A O 1
ATOM 548 N N . PHE A 1 73 ? 11.194 -1.905 -7.931 1.00 87.62 73 PHE A N 1
ATOM 549 C CA . PHE A 1 73 ? 11.703 -3.211 -8.354 1.00 87.62 73 PHE A CA 1
ATOM 550 C C . PHE A 1 73 ? 11.390 -4.319 -7.339 1.00 87.62 73 PHE A C 1
ATOM 552 O O . PHE A 1 73 ? 10.936 -5.395 -7.725 1.00 87.62 73 PHE A O 1
ATOM 559 N N . GLN A 1 74 ? 11.635 -4.083 -6.045 1.00 87.25 74 GLN A N 1
ATOM 560 C CA . GLN A 1 74 ? 11.365 -5.078 -5.002 1.00 87.25 74 GLN A CA 1
ATOM 561 C C . GLN A 1 74 ? 9.865 -5.344 -4.858 1.00 87.25 74 GLN A C 1
ATOM 563 O O . GLN A 1 74 ? 9.462 -6.496 -4.708 1.00 87.25 74 GLN A O 1
ATOM 568 N N . SER A 1 75 ? 9.048 -4.294 -4.927 1.00 84.81 75 SER A N 1
ATOM 569 C CA . SER A 1 75 ? 7.595 -4.391 -4.844 1.00 84.81 75 SER A CA 1
ATOM 570 C C . SER A 1 75 ? 7.032 -5.249 -5.975 1.00 84.81 75 SER A C 1
ATOM 572 O O . SER A 1 75 ? 6.403 -6.279 -5.716 1.00 84.81 75 SER A O 1
ATOM 574 N N . ASP A 1 76 ? 7.355 -4.893 -7.217 1.00 85.69 76 ASP A N 1
ATOM 575 C CA . ASP A 1 76 ? 6.870 -5.603 -8.396 1.00 85.69 76 ASP A CA 1
ATOM 576 C C . ASP A 1 76 ? 7.426 -7.033 -8.444 1.00 85.69 76 ASP A C 1
ATOM 578 O O . ASP A 1 76 ? 6.709 -7.957 -8.814 1.00 85.69 76 ASP A O 1
ATOM 582 N N . SER A 1 77 ? 8.663 -7.266 -7.981 1.00 87.81 77 SER A N 1
ATOM 583 C CA . SER A 1 77 ? 9.250 -8.619 -7.917 1.00 87.81 77 SER A CA 1
ATOM 584 C C . SER A 1 77 ? 8.495 -9.533 -6.956 1.00 87.81 77 SER A C 1
ATOM 586 O O . SER A 1 77 ? 8.255 -10.706 -7.252 1.00 87.81 77 SER A O 1
ATOM 588 N N . VAL A 1 78 ? 8.107 -9.013 -5.788 1.00 86.94 78 VAL A N 1
ATOM 589 C CA . VAL A 1 78 ? 7.327 -9.781 -4.814 1.00 86.94 78 VAL A CA 1
ATOM 590 C C . VAL A 1 78 ? 5.924 -10.033 -5.366 1.00 86.94 78 VAL A C 1
ATOM 592 O O . VAL A 1 78 ? 5.432 -11.156 -5.256 1.00 86.94 78 VAL A O 1
ATOM 595 N N . TYR A 1 79 ? 5.298 -9.044 -6.006 1.00 86.00 79 TYR A N 1
ATOM 596 C CA . TYR A 1 79 ? 3.963 -9.194 -6.591 1.00 86.00 79 TYR A CA 1
ATOM 597 C C . TYR A 1 79 ? 3.945 -10.197 -7.757 1.00 86.00 79 TYR A C 1
ATOM 599 O O . TYR A 1 79 ? 3.111 -11.107 -7.775 1.00 86.00 79 TYR A O 1
ATOM 607 N N . ALA A 1 80 ? 4.932 -10.129 -8.655 1.00 88.88 80 ALA A N 1
ATOM 608 C CA . ALA A 1 80 ? 5.123 -11.075 -9.754 1.00 88.88 80 ALA A CA 1
ATOM 609 C C . ALA A 1 80 ? 5.301 -12.524 -9.260 1.00 88.88 80 ALA A C 1
ATOM 611 O O . ALA A 1 80 ? 4.892 -13.463 -9.933 1.00 88.88 80 ALA A O 1
ATOM 612 N N . SER A 1 81 ? 5.828 -12.742 -8.047 1.00 90.19 81 SER A N 1
ATOM 613 C CA . SER A 1 81 ? 5.916 -14.096 -7.474 1.00 90.19 81 SER A CA 1
ATOM 614 C C . SER A 1 81 ? 4.550 -14.731 -7.148 1.00 90.19 81 SER A C 1
ATOM 616 O O . SER A 1 81 ? 4.453 -15.956 -7.046 1.00 90.19 81 SER A O 1
ATOM 618 N N . TYR A 1 82 ? 3.490 -13.924 -7.006 1.00 90.25 82 TYR A N 1
ATOM 619 C CA . TYR A 1 82 ? 2.116 -14.379 -6.751 1.00 90.25 82 TYR A CA 1
ATOM 620 C C . TYR A 1 82 ? 1.204 -14.282 -7.983 1.00 90.25 82 TYR A C 1
ATOM 622 O O . TYR A 1 82 ? 0.260 -15.070 -8.107 1.00 90.25 82 TYR A O 1
ATOM 630 N N . ALA A 1 83 ? 1.491 -13.350 -8.891 1.00 91.69 83 ALA A N 1
ATOM 631 C CA . ALA A 1 83 ? 0.743 -13.121 -10.123 1.00 91.69 83 ALA A CA 1
ATOM 632 C C . ALA A 1 83 ? 1.690 -12.905 -11.324 1.00 91.69 83 ALA A C 1
ATOM 634 O O . ALA A 1 83 ? 1.729 -11.808 -11.876 1.00 91.69 83 ALA A O 1
ATOM 635 N N . PRO A 1 84 ? 2.459 -13.935 -11.731 1.00 92.88 84 PRO A N 1
ATOM 636 C CA . PRO A 1 84 ? 3.499 -13.796 -12.755 1.00 92.88 84 PRO A CA 1
ATOM 637 C C . PRO A 1 84 ? 2.949 -13.437 -14.137 1.00 92.88 84 PRO A C 1
ATOM 639 O O . PRO A 1 84 ? 3.643 -12.794 -14.909 1.00 92.88 84 PRO A O 1
ATOM 642 N N . ASP A 1 85 ? 1.703 -13.817 -14.428 1.00 93.12 85 ASP A N 1
ATOM 643 C CA . ASP A 1 85 ? 1.055 -13.552 -15.717 1.00 93.12 85 ASP A CA 1
ATOM 644 C C . ASP A 1 85 ? 0.322 -12.194 -15.746 1.00 93.12 85 ASP A C 1
ATOM 646 O O . ASP A 1 85 ? -0.226 -11.807 -16.771 1.00 93.12 85 ASP A O 1
ATOM 650 N N . ASN A 1 86 ? 0.256 -11.478 -14.614 1.00 94.69 86 ASN A N 1
ATOM 651 C CA . ASN A 1 86 ? -0.549 -10.258 -14.459 1.00 94.69 86 ASN A CA 1
ATOM 652 C C . ASN A 1 86 ? 0.263 -9.060 -13.953 1.00 94.69 86 ASN A C 1
ATOM 654 O O . ASN A 1 86 ? -0.320 -8.097 -13.460 1.00 94.69 86 ASN A O 1
ATOM 658 N N . VAL A 1 87 ? 1.591 -9.120 -14.028 1.00 91.50 87 VAL A N 1
ATOM 659 C CA . VAL A 1 87 ? 2.509 -8.034 -13.658 1.00 91.50 87 VAL A CA 1
ATOM 660 C C . VAL A 1 87 ? 3.630 -8.004 -14.694 1.00 91.50 87 VAL A C 1
ATOM 662 O O . VAL A 1 87 ? 4.120 -9.079 -15.036 1.00 91.50 87 VAL A O 1
ATOM 665 N N . PRO A 1 88 ? 4.086 -6.830 -15.169 1.00 92.31 88 PRO A N 1
ATOM 666 C CA . PRO A 1 88 ? 5.248 -6.768 -16.046 1.00 92.31 88 PRO A CA 1
ATOM 667 C C . PRO A 1 88 ? 6.464 -7.384 -15.356 1.00 92.31 88 PRO A C 1
ATOM 669 O O . PRO A 1 88 ? 6.853 -6.932 -14.277 1.00 92.31 88 PRO A O 1
ATOM 672 N N . THR A 1 89 ? 7.083 -8.397 -15.965 1.00 92.75 89 THR A N 1
ATOM 673 C CA . THR A 1 89 ? 8.204 -9.115 -15.348 1.00 92.75 89 THR A CA 1
ATOM 674 C C . THR A 1 89 ? 9.349 -8.153 -14.994 1.00 92.75 89 THR A C 1
ATOM 676 O O . THR A 1 89 ? 9.964 -7.577 -15.898 1.00 92.75 89 THR A O 1
ATOM 679 N N . PRO A 1 90 ? 9.703 -7.973 -13.707 1.00 91.75 90 PRO A N 1
ATOM 680 C CA . PRO A 1 90 ? 10.825 -7.123 -13.319 1.00 91.75 90 PRO A CA 1
ATOM 681 C C . PRO A 1 90 ? 12.150 -7.751 -13.760 1.00 91.75 90 PRO A C 1
ATOM 683 O O . PRO A 1 90 ? 12.429 -8.909 -13.456 1.00 91.75 90 PRO A O 1
ATOM 686 N N . VAL A 1 91 ? 12.993 -6.980 -14.449 1.00 93.44 91 VAL A N 1
ATOM 687 C CA . VAL A 1 91 ? 14.278 -7.457 -14.990 1.00 93.44 91 VAL A CA 1
ATOM 688 C C . VAL A 1 91 ? 15.440 -6.995 -14.116 1.00 93.44 91 VAL A C 1
ATOM 690 O O . VAL A 1 91 ? 16.308 -7.783 -13.743 1.00 93.44 91 VAL A O 1
ATOM 693 N N . GLY A 1 92 ? 15.462 -5.715 -13.739 1.00 92.50 92 GLY A N 1
ATOM 694 C CA . GLY A 1 92 ? 16.512 -5.189 -12.873 1.00 92.50 92 GLY A CA 1
ATOM 695 C C . GLY A 1 92 ? 16.428 -3.689 -12.646 1.00 92.50 92 GLY A C 1
ATOM 696 O O . GLY A 1 92 ? 15.676 -2.983 -13.306 1.00 92.50 92 GLY A O 1
ATOM 697 N N . PHE A 1 93 ? 17.248 -3.192 -11.725 1.00 94.00 93 PHE A N 1
ATOM 698 C CA . PHE A 1 93 ? 17.442 -1.763 -11.500 1.00 94.00 93 PHE A CA 1
ATOM 699 C C . PHE A 1 93 ? 18.926 -1.430 -11.306 1.00 94.00 93 PHE A C 1
ATOM 701 O O . PHE A 1 93 ? 19.739 -2.317 -11.008 1.00 94.00 93 PHE A O 1
ATOM 708 N N . GLY A 1 94 ? 19.291 -0.162 -11.479 1.00 94.44 94 GLY A N 1
ATOM 709 C CA . GLY A 1 94 ? 20.665 0.301 -11.307 1.00 94.44 94 GLY A CA 1
ATOM 710 C C . GLY A 1 94 ? 20.827 1.809 -11.451 1.00 94.44 94 GLY A C 1
ATOM 711 O O . GLY A 1 94 ? 19.872 2.528 -11.725 1.00 94.44 94 GLY A O 1
ATOM 712 N N . GLU A 1 95 ? 22.051 2.279 -11.233 1.00 94.75 95 GLU A N 1
ATOM 713 C CA . GLU A 1 95 ? 22.465 3.649 -11.542 1.00 94.75 95 GLU A CA 1
ATOM 714 C C . GLU A 1 95 ? 22.924 3.699 -13.001 1.00 94.75 95 GLU A C 1
ATOM 716 O O . GLU A 1 95 ? 23.614 2.779 -13.460 1.00 94.75 95 GLU A O 1
ATOM 721 N N . PHE A 1 96 ? 22.568 4.753 -13.733 1.00 92.75 96 PHE A N 1
ATOM 722 C CA . PHE A 1 96 ? 23.137 4.986 -15.058 1.00 92.75 96 PHE A CA 1
ATOM 723 C C . PHE A 1 96 ? 24.653 5.187 -14.951 1.00 92.75 96 PHE A C 1
ATOM 725 O O . PHE A 1 96 ? 25.147 5.877 -14.061 1.00 92.75 96 PHE A O 1
ATOM 732 N N . LYS A 1 97 ? 25.410 4.580 -15.865 1.00 93.50 97 LYS A N 1
ATOM 733 C CA . LYS A 1 97 ? 26.861 4.767 -15.951 1.00 93.50 97 LYS A CA 1
ATOM 734 C C . LYS A 1 97 ? 27.214 6.161 -16.462 1.00 93.50 97 LYS A C 1
ATOM 736 O O . LYS A 1 97 ? 28.162 6.770 -15.968 1.00 93.50 97 LYS A O 1
ATOM 741 N N . ASP A 1 98 ? 26.477 6.631 -17.461 1.00 90.62 98 ASP A N 1
ATOM 742 C CA . ASP A 1 98 ? 26.749 7.889 -18.156 1.00 90.62 98 ASP A CA 1
ATOM 743 C C . ASP A 1 98 ? 26.136 9.112 -17.439 1.00 90.62 98 ASP A C 1
ATOM 745 O O . ASP A 1 98 ? 26.512 10.245 -17.741 1.00 90.62 98 ASP A O 1
ATOM 749 N N . ASP A 1 99 ? 25.235 8.896 -16.472 1.00 87.69 99 ASP A N 1
ATOM 750 C CA . ASP A 1 99 ? 24.570 9.946 -15.688 1.00 87.69 99 ASP A CA 1
ATOM 751 C C . ASP A 1 99 ? 24.500 9.570 -14.200 1.00 87.69 99 ASP A C 1
ATOM 753 O O . ASP A 1 99 ? 23.510 9.026 -13.700 1.00 87.69 99 ASP A O 1
ATOM 757 N N . SER A 1 100 ? 25.604 9.819 -13.490 1.00 89.12 100 SER A N 1
ATOM 758 C CA . SER A 1 100 ? 25.714 9.460 -12.076 1.00 89.12 100 SER A CA 1
ATOM 759 C C . SER A 1 100 ? 24.727 10.245 -11.215 1.00 89.12 100 SER A C 1
ATOM 761 O O . SER A 1 100 ? 24.546 11.454 -11.354 1.00 89.12 100 SER A O 1
ATOM 763 N N . GLY A 1 101 ? 24.109 9.538 -10.275 1.00 86.81 101 GLY A N 1
ATOM 764 C CA . GLY A 1 101 ? 23.006 10.028 -9.466 1.00 86.81 101 GLY A CA 1
ATOM 765 C C . GLY A 1 101 ? 21.637 9.780 -10.095 1.00 86.81 101 GLY A C 1
ATOM 766 O O . GLY A 1 101 ? 20.643 9.939 -9.391 1.00 86.81 101 GLY A O 1
ATOM 767 N N . THR A 1 102 ? 21.545 9.337 -11.346 1.00 89.44 102 THR A N 1
ATOM 768 C CA . THR A 1 102 ? 20.270 8.964 -11.966 1.00 89.44 102 THR A CA 1
ATOM 769 C C . THR A 1 102 ? 20.097 7.446 -11.934 1.00 89.44 102 THR A C 1
ATOM 771 O O . THR A 1 102 ? 21.022 6.687 -12.222 1.00 89.44 102 THR A O 1
ATOM 774 N N . TRP A 1 103 ? 18.897 6.986 -11.578 1.00 88.50 103 TRP A N 1
ATOM 775 C CA . TRP A 1 103 ? 18.584 5.566 -11.395 1.00 88.50 103 TRP A CA 1
ATOM 776 C C . TRP A 1 103 ? 17.527 5.096 -12.393 1.00 88.50 103 TRP A C 1
ATOM 778 O O . TRP A 1 103 ? 16.644 5.864 -12.774 1.00 88.50 103 TRP A O 1
ATOM 788 N N . PHE A 1 104 ? 17.605 3.829 -12.795 1.00 90.56 104 PHE A N 1
ATOM 789 C CA . PHE A 1 104 ? 16.689 3.196 -13.741 1.00 90.56 104 PHE A CA 1
ATOM 790 C C . PHE A 1 104 ? 16.109 1.891 -13.203 1.00 90.56 104 PHE A C 1
ATOM 792 O O . PHE A 1 104 ? 16.773 1.159 -12.469 1.00 90.56 104 PHE A O 1
ATOM 799 N N . TYR A 1 105 ? 14.897 1.576 -13.653 1.00 89.56 105 TYR A N 1
ATOM 800 C CA . TYR A 1 105 ? 14.222 0.291 -13.490 1.00 89.56 105 TYR A CA 1
ATOM 801 C C . TYR A 1 105 ? 13.867 -0.249 -14.881 1.00 89.56 105 TYR A C 1
ATOM 803 O O . TYR A 1 105 ? 13.429 0.507 -15.747 1.00 89.56 105 TYR A O 1
ATOM 811 N N . VAL A 1 106 ? 14.113 -1.540 -15.098 1.00 91.81 106 VAL A N 1
ATOM 812 C CA . VAL A 1 106 ? 13.806 -2.276 -16.327 1.00 91.81 106 VAL A CA 1
ATOM 813 C C . VAL A 1 106 ? 12.841 -3.406 -15.990 1.00 91.81 106 VAL A C 1
ATOM 815 O O . VAL A 1 106 ? 13.091 -4.192 -15.070 1.00 91.81 106 VAL A O 1
ATOM 818 N N . CYS A 1 107 ? 11.781 -3.516 -16.779 1.00 92.31 107 CYS A N 1
ATOM 819 C CA . CYS A 1 107 ? 10.808 -4.597 -16.741 1.00 92.31 107 CYS A CA 1
ATOM 820 C C . CYS A 1 107 ? 10.349 -4.961 -18.156 1.00 92.31 107 CYS A C 1
ATOM 822 O O . CYS A 1 107 ? 10.730 -4.319 -19.140 1.00 92.31 107 CYS A O 1
ATOM 824 N N . GLU A 1 108 ? 9.559 -6.022 -18.245 1.00 90.88 108 GLU A N 1
ATOM 825 C CA . GLU A 1 108 ? 8.828 -6.396 -19.446 1.00 90.88 108 GLU A CA 1
ATOM 826 C C . GLU A 1 108 ? 7.935 -5.254 -19.937 1.00 90.88 108 GLU A C 1
ATOM 828 O O . GLU A 1 108 ? 7.336 -4.510 -19.161 1.00 90.88 108 GLU A O 1
ATOM 833 N N . PHE A 1 109 ? 7.854 -5.110 -21.254 1.00 87.75 109 PHE A N 1
ATOM 834 C CA . PHE A 1 109 ? 7.048 -4.078 -21.880 1.00 87.75 109 PHE A CA 1
ATOM 835 C C . PHE A 1 109 ? 5.715 -4.660 -22.355 1.00 87.75 109 PHE A C 1
ATOM 837 O O . PHE A 1 109 ? 5.702 -5.597 -23.149 1.00 87.75 109 PHE A O 1
ATOM 844 N N . HIS A 1 110 ? 4.611 -4.035 -21.942 1.00 85.69 110 HIS A N 1
ATOM 845 C CA . HIS A 1 110 ? 3.263 -4.342 -22.417 1.00 85.69 110 HIS A CA 1
ATOM 846 C C . HIS A 1 110 ? 2.676 -3.143 -23.165 1.00 85.69 110 HIS A C 1
ATOM 848 O O . HIS A 1 110 ? 2.726 -2.005 -22.690 1.00 85.69 110 HIS A O 1
ATOM 854 N N . ASP A 1 111 ? 2.068 -3.396 -24.323 1.00 83.69 111 ASP A N 1
ATOM 855 C CA . ASP A 1 111 ? 1.203 -2.404 -24.959 1.00 83.69 111 ASP A CA 1
ATOM 856 C C . ASP A 1 111 ? -0.131 -2.405 -24.217 1.00 83.69 111 ASP A C 1
ATOM 858 O O . ASP A 1 111 ? -0.860 -3.383 -24.295 1.00 83.69 111 ASP A O 1
ATOM 862 N N . MET A 1 112 ? -0.458 -1.333 -23.498 1.00 83.81 112 MET A N 1
ATOM 863 C CA . MET A 1 112 ? -1.645 -1.294 -22.638 1.00 83.81 112 MET A CA 1
ATOM 864 C C . MET A 1 112 ? -2.777 -0.439 -23.211 1.00 83.81 112 MET A C 1
ATOM 866 O O . MET A 1 112 ? -2.547 0.579 -23.873 1.00 83.81 112 MET A O 1
ATOM 870 N N . VAL A 1 113 ? -4.013 -0.831 -22.904 1.00 82.75 113 VAL A N 1
ATOM 871 C CA . VAL A 1 113 ? -5.236 -0.101 -23.247 1.00 82.75 113 VAL A CA 1
ATOM 872 C C . VAL A 1 113 ? -5.990 0.302 -21.984 1.00 82.75 113 VAL A C 1
ATOM 874 O O . VAL A 1 113 ? -6.265 -0.521 -21.111 1.00 82.75 113 VAL A O 1
ATOM 877 N N . ASP A 1 114 ? -6.350 1.586 -21.922 1.00 80.88 114 ASP A N 1
ATOM 878 C CA . ASP A 1 114 ? -7.193 2.169 -20.872 1.00 80.88 114 ASP A CA 1
ATOM 879 C C . ASP A 1 114 ? -8.673 1.849 -21.136 1.00 80.88 114 ASP A C 1
ATOM 881 O O . ASP A 1 114 ? -9.463 2.690 -21.579 1.00 80.88 114 ASP A O 1
ATOM 885 N N . ASP A 1 115 ? -9.036 0.594 -20.886 1.00 80.81 115 ASP A N 1
ATOM 886 C CA . ASP A 1 115 ? -10.420 0.136 -20.821 1.00 80.81 115 ASP A CA 1
ATOM 887 C C . ASP A 1 115 ? -10.729 -0.446 -19.440 1.00 80.81 115 ASP A C 1
ATOM 889 O O . ASP A 1 115 ? -9.830 -0.741 -18.654 1.00 80.81 115 ASP A O 1
ATOM 893 N N . LEU A 1 116 ? -12.014 -0.563 -19.116 1.00 77.88 116 LEU A N 1
ATOM 894 C CA . LEU A 1 116 ? -12.453 -1.110 -17.844 1.00 77.88 116 LEU A CA 1
ATOM 895 C C . LEU A 1 116 ? -12.215 -2.624 -17.805 1.00 77.88 116 LEU A C 1
ATOM 897 O O . LEU A 1 116 ? -12.612 -3.344 -18.717 1.00 77.88 116 LEU A O 1
ATOM 901 N N . GLN A 1 117 ? -11.612 -3.100 -16.719 1.00 86.50 117 GLN A N 1
ATOM 902 C CA . GLN A 1 117 ? -11.391 -4.526 -16.496 1.00 86.50 117 GLN A CA 1
ATOM 903 C C . GLN A 1 117 ? -12.725 -5.250 -16.276 1.00 86.50 117 GLN A C 1
ATOM 905 O O . GLN A 1 117 ? -13.688 -4.660 -15.778 1.00 86.50 117 GLN A O 1
ATOM 910 N N . ASP A 1 118 ? -12.794 -6.541 -16.600 1.00 91.19 118 ASP A N 1
ATOM 911 C CA . ASP A 1 118 ? -13.921 -7.341 -16.130 1.00 91.19 118 ASP A CA 1
ATOM 912 C C . ASP A 1 118 ? -13.884 -7.448 -14.595 1.00 91.19 118 ASP A C 1
ATOM 914 O O . ASP A 1 118 ? -12.828 -7.585 -13.968 1.00 91.19 118 ASP A O 1
ATOM 918 N N . VAL A 1 119 ? -15.063 -7.345 -13.980 1.00 89.38 119 VAL A N 1
ATOM 919 C CA . VAL A 1 119 ? -15.210 -7.325 -12.520 1.00 89.38 119 VAL A CA 1
ATOM 920 C C . VAL A 1 119 ? -14.788 -8.653 -11.897 1.00 89.38 119 VAL A C 1
ATOM 922 O O . VAL A 1 119 ? -14.220 -8.654 -10.806 1.00 89.38 119 VAL A O 1
ATOM 925 N N . VAL A 1 120 ? -15.105 -9.774 -12.545 1.00 92.25 120 VAL A N 1
ATOM 926 C CA . VAL A 1 120 ? -14.762 -11.110 -12.055 1.00 92.25 120 VAL A CA 1
ATOM 927 C C . VAL A 1 120 ? -13.274 -11.351 -12.248 1.00 92.25 120 VAL A C 1
ATOM 929 O O . VAL A 1 120 ? -12.612 -11.696 -11.274 1.00 92.25 120 VAL A O 1
ATOM 932 N N . ASP A 1 121 ? -12.742 -11.075 -13.437 1.00 92.56 121 ASP A N 1
ATOM 933 C CA . ASP A 1 121 ? -11.339 -11.362 -13.753 1.00 92.56 121 ASP A CA 1
ATOM 934 C C . ASP A 1 121 ? -10.373 -10.576 -12.848 1.00 92.56 121 ASP A C 1
ATOM 936 O O . ASP A 1 121 ? -9.478 -11.167 -12.239 1.00 92.56 121 ASP A O 1
ATOM 940 N N . LEU A 1 122 ? -10.587 -9.262 -12.662 1.00 92.94 122 LEU A N 1
ATOM 941 C CA . LEU A 1 122 ? -9.738 -8.454 -11.773 1.00 92.94 122 LEU A CA 1
ATOM 942 C C . LEU A 1 122 ? -9.805 -8.950 -10.321 1.00 92.94 122 LEU A C 1
ATOM 944 O O . LEU A 1 122 ? -8.784 -9.035 -9.634 1.00 92.94 122 LEU A O 1
ATOM 948 N N . VAL A 1 123 ? -11.009 -9.272 -9.838 1.00 94.44 123 VAL A N 1
ATOM 949 C CA . VAL A 1 123 ? -11.192 -9.753 -8.465 1.00 94.44 123 VAL A CA 1
ATOM 950 C C . VAL A 1 123 ? -10.580 -11.134 -8.272 1.00 94.44 123 VAL A C 1
ATOM 952 O O . VAL A 1 123 ? -10.018 -11.379 -7.205 1.00 94.44 123 VAL A O 1
ATOM 955 N N . ASP A 1 124 ? -10.656 -12.025 -9.256 1.00 92.88 124 ASP A N 1
ATOM 956 C CA . ASP A 1 124 ? -10.089 -13.370 -9.165 1.00 92.88 124 ASP A CA 1
ATOM 957 C C . ASP A 1 124 ? -8.558 -13.317 -9.088 1.00 92.88 124 ASP A C 1
ATOM 959 O O . ASP A 1 124 ? -7.964 -13.991 -8.238 1.00 92.88 124 ASP A O 1
ATOM 963 N N . ILE A 1 125 ? -7.921 -12.449 -9.884 1.00 94.38 125 ILE A N 1
ATOM 964 C CA . ILE A 1 125 ? -6.474 -12.197 -9.818 1.00 94.38 125 ILE A CA 1
ATOM 965 C C . ILE A 1 125 ? -6.089 -11.654 -8.434 1.00 94.38 125 ILE A C 1
ATOM 967 O O . ILE A 1 125 ? -5.253 -12.248 -7.744 1.00 94.38 125 ILE A O 1
ATOM 971 N N . LEU A 1 126 ? -6.730 -10.570 -7.984 1.00 95.75 126 LEU A N 1
ATOM 972 C CA . LEU A 1 126 ? -6.410 -9.935 -6.701 1.00 95.75 126 LEU A CA 1
ATOM 973 C C . LEU A 1 126 ? -6.655 -10.881 -5.515 1.00 95.75 126 LEU A C 1
ATOM 975 O O . LEU A 1 126 ? -5.823 -11.018 -4.619 1.00 95.75 126 LEU A O 1
ATOM 979 N N . SER A 1 127 ? -7.781 -11.596 -5.527 1.00 93.00 127 SER A N 1
ATOM 980 C CA . SER A 1 127 ? -8.134 -12.565 -4.485 1.00 93.00 127 SER A CA 1
ATOM 981 C C . SER A 1 127 ? -7.144 -13.727 -4.439 1.00 93.00 127 SER A C 1
ATOM 983 O O . SER A 1 127 ? -6.799 -14.193 -3.351 1.00 93.00 127 SER A O 1
ATOM 985 N N . LYS A 1 128 ? -6.649 -14.194 -5.595 1.00 93.25 128 LYS A N 1
ATOM 986 C CA . LYS A 1 128 ? -5.590 -15.208 -5.663 1.00 93.25 128 LYS A CA 1
ATOM 987 C C . LYS A 1 128 ? -4.316 -14.700 -4.994 1.00 93.25 128 LYS A C 1
ATOM 989 O O . LYS A 1 128 ? -3.774 -15.427 -4.158 1.00 93.25 128 LYS A O 1
ATOM 994 N N . VAL A 1 129 ? -3.863 -13.477 -5.289 1.00 92.75 129 VAL A N 1
ATOM 995 C CA . VAL A 1 129 ? -2.682 -12.880 -4.633 1.00 92.75 129 VAL A CA 1
ATOM 996 C C . VAL A 1 129 ? -2.883 -12.810 -3.122 1.00 92.75 129 VAL A C 1
ATOM 998 O O . VAL A 1 129 ? -2.061 -13.333 -2.365 1.00 92.75 129 VAL A O 1
ATOM 1001 N N . HIS A 1 130 ? -4.007 -12.257 -2.664 1.00 95.44 130 HIS A N 1
ATOM 1002 C CA . HIS A 1 130 ? -4.295 -12.122 -1.237 1.00 95.44 130 HIS A CA 1
ATOM 1003 C C . HIS A 1 130 ? -4.336 -13.476 -0.520 1.00 95.44 130 HIS A C 1
ATOM 1005 O O . HIS A 1 130 ? -3.634 -13.656 0.470 1.00 95.44 130 HIS A O 1
ATOM 1011 N N . ARG A 1 131 ? -5.070 -14.472 -1.036 1.00 92.31 131 ARG A N 1
ATOM 1012 C CA . ARG A 1 131 ? -5.145 -15.810 -0.412 1.00 92.31 131 ARG A CA 1
ATOM 1013 C C . ARG A 1 131 ? -3.806 -16.521 -0.375 1.00 92.31 131 ARG A C 1
ATOM 1015 O O . ARG A 1 131 ? -3.463 -17.147 0.620 1.00 92.31 131 ARG A O 1
ATOM 1022 N N . THR A 1 132 ? -3.074 -16.488 -1.483 1.00 91.25 132 THR A N 1
ATOM 1023 C CA . THR A 1 132 ? -1.839 -17.268 -1.606 1.00 91.25 132 THR A CA 1
ATOM 1024 C C . THR A 1 132 ? -0.682 -16.646 -0.837 1.00 91.25 132 THR A C 1
ATOM 1026 O O . THR A 1 132 ? 0.250 -17.374 -0.491 1.00 91.25 132 THR A O 1
ATOM 1029 N N . SER A 1 133 ? -0.735 -15.344 -0.551 1.00 89.19 133 SER A N 1
ATOM 1030 C CA . SER A 1 133 ? 0.247 -14.623 0.263 1.00 89.19 133 SER A CA 1
ATOM 1031 C C . SER A 1 133 ? -0.126 -14.539 1.749 1.00 89.19 133 SER A C 1
ATOM 1033 O O . SER A 1 133 ? 0.748 -14.303 2.579 1.00 89.19 133 SER A O 1
ATOM 1035 N N . MET A 1 134 ? -1.390 -14.760 2.113 1.00 89.50 134 MET A N 1
ATOM 1036 C CA . MET A 1 134 ? -1.867 -14.702 3.496 1.00 89.50 134 MET A CA 1
ATOM 1037 C C . MET A 1 134 ? -1.018 -15.566 4.442 1.00 89.50 134 MET A C 1
ATOM 1039 O O . MET A 1 134 ? -0.680 -16.711 4.135 1.00 89.50 134 MET A O 1
ATOM 1043 N N . GLY A 1 135 ? -0.591 -14.977 5.562 1.00 82.31 135 GLY A N 1
ATOM 1044 C CA . GLY A 1 135 ? 0.266 -15.633 6.554 1.00 82.31 135 GLY A CA 1
ATOM 1045 C C . GLY A 1 135 ? 1.742 -15.772 6.149 1.00 82.31 135 GLY A C 1
ATOM 1046 O O . GLY A 1 135 ? 2.548 -16.247 6.947 1.00 82.31 135 GLY A O 1
ATOM 1047 N N . LYS A 1 136 ? 2.143 -15.327 4.947 1.00 82.56 136 LYS A N 1
ATOM 1048 C CA . LYS A 1 136 ? 3.531 -15.428 4.449 1.00 82.56 136 LYS A CA 1
ATOM 1049 C C . LYS A 1 136 ? 4.396 -14.196 4.712 1.00 82.56 136 LYS A C 1
ATOM 1051 O O . LYS A 1 136 ? 5.525 -14.138 4.224 1.00 82.56 136 LYS A O 1
ATOM 1056 N N . SER A 1 137 ? 3.914 -13.231 5.501 1.00 80.75 137 SER A N 1
ATOM 1057 C CA . SER A 1 137 ? 4.756 -12.127 5.979 1.00 80.75 137 SER A CA 1
ATOM 1058 C C . SER A 1 137 ? 6.030 -12.696 6.622 1.00 80.75 137 SER A C 1
ATOM 1060 O O . SER A 1 137 ? 5.915 -13.490 7.559 1.00 80.75 137 SER A O 1
ATOM 1062 N N . PRO A 1 138 ? 7.246 -12.283 6.205 1.00 70.12 138 PRO A N 1
ATOM 1063 C CA . PRO A 1 138 ? 8.500 -12.826 6.744 1.00 70.12 138 PRO A CA 1
ATOM 1064 C C . PRO A 1 138 ? 8.646 -12.681 8.263 1.00 70.12 138 PRO A C 1
ATOM 1066 O O . PRO A 1 138 ? 9.436 -13.378 8.893 1.00 70.12 138 PRO A O 1
ATOM 1069 N N . THR A 1 139 ? 7.895 -11.751 8.855 1.00 70.56 139 THR A N 1
ATOM 1070 C CA . THR A 1 139 ? 7.887 -11.494 10.300 1.00 70.56 139 THR A CA 1
ATOM 1071 C C . THR A 1 139 ? 6.605 -11.965 10.986 1.00 70.56 139 THR A C 1
ATOM 1073 O O . THR A 1 139 ? 6.503 -11.848 12.207 1.00 70.56 139 THR A O 1
ATOM 1076 N N . GLY A 1 140 ? 5.619 -12.443 10.221 1.00 69.19 140 GLY A N 1
ATOM 1077 C CA . GLY A 1 140 ? 4.252 -12.680 10.686 1.00 69.19 140 GLY A CA 1
ATOM 1078 C C . GLY A 1 140 ? 3.499 -11.403 11.075 1.00 69.19 140 GLY A C 1
ATOM 1079 O O . GLY A 1 140 ? 2.437 -11.490 11.679 1.00 69.19 140 GLY A O 1
ATOM 1080 N N . LYS A 1 141 ? 4.047 -10.216 10.781 1.00 71.38 141 LYS A N 1
ATOM 1081 C CA . LYS A 1 141 ? 3.465 -8.922 11.161 1.00 71.38 141 LYS A CA 1
ATOM 1082 C C . LYS A 1 141 ? 2.918 -8.179 9.955 1.00 71.38 141 LYS A C 1
ATOM 1084 O O . LYS A 1 141 ? 3.416 -8.338 8.837 1.00 71.38 141 LYS A O 1
ATOM 1089 N N . PHE A 1 142 ? 1.966 -7.297 10.233 1.00 68.12 142 PHE A N 1
ATOM 1090 C CA . PHE A 1 142 ? 1.605 -6.206 9.343 1.00 68.12 142 PHE A CA 1
ATOM 1091 C C . PHE A 1 142 ? 2.762 -5.209 9.272 1.00 68.12 142 PHE A C 1
ATOM 1093 O O . PHE A 1 142 ? 3.352 -4.839 10.291 1.00 68.12 142 PHE A O 1
ATOM 1100 N N . GLY A 1 143 ? 3.100 -4.776 8.067 1.00 59.34 143 GLY A N 1
ATOM 1101 C CA . GLY A 1 143 ? 4.003 -3.658 7.857 1.00 59.34 143 GLY A CA 1
ATOM 1102 C C . GLY A 1 143 ? 3.194 -2.470 7.383 1.00 59.34 143 GLY A C 1
ATOM 1103 O O . GLY A 1 143 ? 2.658 -2.537 6.294 1.00 59.34 143 GLY A O 1
ATOM 1104 N N . PHE A 1 144 ? 3.103 -1.384 8.150 1.00 54.19 144 PHE A N 1
ATOM 1105 C CA . PHE A 1 144 ? 2.595 -0.122 7.615 1.00 54.19 144 PHE A CA 1
ATOM 1106 C C . PHE A 1 144 ? 2.891 1.054 8.544 1.00 54.19 144 PHE A C 1
ATOM 1108 O O . PHE A 1 144 ? 2.476 1.058 9.698 1.00 54.19 144 PHE A O 1
ATOM 1115 N N . ALA A 1 145 ? 3.557 2.083 8.022 1.00 51.34 145 ALA A N 1
ATOM 1116 C CA . ALA A 1 145 ? 3.675 3.392 8.671 1.00 51.34 145 ALA A CA 1
ATOM 1117 C C . ALA A 1 145 ? 3.006 4.507 7.842 1.00 51.34 145 ALA A C 1
ATOM 1119 O O . ALA A 1 145 ? 3.279 5.686 8.055 1.00 51.34 145 ALA A O 1
ATOM 1120 N N . ALA A 1 146 ? 2.160 4.168 6.860 1.00 64.19 146 ALA A N 1
ATOM 1121 C CA . ALA A 1 146 ? 1.914 5.117 5.780 1.00 64.19 146 ALA A CA 1
ATOM 1122 C C . ALA A 1 146 ? 0.832 6.164 6.042 1.00 64.19 146 ALA A C 1
ATOM 1124 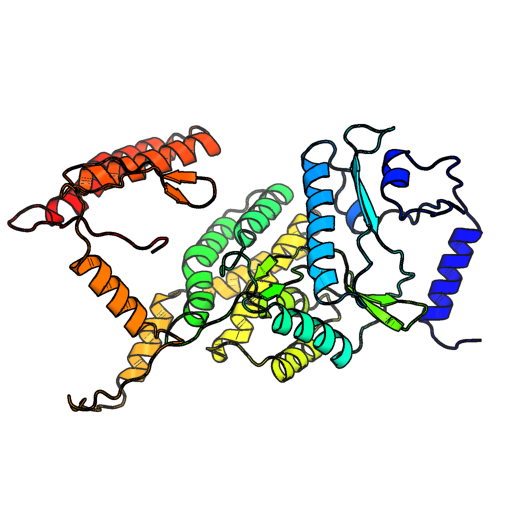O O . ALA A 1 146 ? 0.836 7.147 5.320 1.00 64.19 146 ALA A O 1
ATOM 1125 N N . MET A 1 147 ? -0.061 6.035 7.033 1.00 77.69 147 MET A N 1
ATOM 1126 C CA . MET A 1 147 ? -1.064 7.095 7.255 1.00 77.69 147 MET A CA 1
ATOM 1127 C C . MET A 1 147 ? -0.416 8.393 7.771 1.00 77.69 147 MET A C 1
ATOM 1129 O O . MET A 1 147 ? -0.647 9.453 7.199 1.00 77.69 147 MET A O 1
ATOM 1133 N N . ASN A 1 148 ? 0.470 8.304 8.774 1.00 79.62 148 ASN A N 1
ATOM 1134 C CA . ASN A 1 148 ? 1.240 9.457 9.269 1.00 79.62 148 ASN A CA 1
ATOM 1135 C C . ASN A 1 148 ? 2.143 10.036 8.177 1.00 79.62 148 ASN A C 1
ATOM 1137 O O . ASN A 1 148 ? 2.093 11.230 7.910 1.00 79.62 148 ASN A O 1
ATOM 1141 N N . SER A 1 149 ? 2.913 9.186 7.487 1.00 79.19 149 SER A N 1
ATOM 1142 C CA . SER A 1 149 ? 3.786 9.649 6.403 1.00 79.19 149 SER A CA 1
ATOM 1143 C C . SER A 1 149 ? 3.012 10.265 5.234 1.00 79.19 149 SER A C 1
ATOM 1145 O O . SER A 1 149 ? 3.511 11.198 4.611 1.00 79.19 149 SER A O 1
ATOM 1147 N N . MET A 1 150 ? 1.800 9.780 4.943 1.00 81.62 150 MET A N 1
ATOM 1148 C CA . MET A 1 150 ? 0.944 10.344 3.899 1.00 81.62 150 MET A CA 1
ATOM 1149 C C . MET A 1 150 ? 0.396 11.711 4.300 1.00 81.62 150 MET A C 1
ATOM 1151 O O . MET A 1 150 ? 0.408 12.634 3.490 1.00 81.62 150 MET A O 1
ATOM 1155 N N . TYR A 1 151 ? -0.042 11.868 5.549 1.00 87.38 151 TYR A N 1
ATOM 1156 C CA . TYR A 1 151 ? -0.493 13.167 6.032 1.00 87.38 151 TYR A CA 1
ATOM 1157 C C . TYR A 1 151 ? 0.659 14.174 6.140 1.00 87.38 151 TYR A C 1
ATOM 1159 O O . TYR A 1 151 ? 0.500 15.329 5.757 1.00 87.38 151 TYR A O 1
ATOM 1167 N N . ASP A 1 152 ? 1.852 13.742 6.554 1.00 86.19 152 ASP A N 1
ATOM 1168 C CA . ASP A 1 152 ? 3.053 14.582 6.515 1.00 86.19 152 ASP A CA 1
ATOM 1169 C C . ASP A 1 152 ? 3.407 15.004 5.083 1.00 86.19 152 ASP A C 1
ATOM 1171 O O . ASP A 1 152 ? 3.819 16.144 4.859 1.00 86.19 152 ASP A O 1
ATOM 1175 N N . PHE A 1 153 ? 3.250 14.106 4.106 1.00 82.50 153 PHE A N 1
ATOM 1176 C CA . PHE A 1 153 ? 3.452 14.424 2.694 1.00 82.50 153 PHE A CA 1
ATOM 1177 C C . PHE A 1 153 ? 2.440 15.466 2.200 1.00 82.50 153 PHE A C 1
ATOM 1179 O O . PHE A 1 153 ? 2.842 16.466 1.604 1.00 82.50 153 PHE A O 1
ATOM 1186 N N . GLU A 1 154 ? 1.158 15.297 2.532 1.00 91.50 154 GLU A N 1
ATOM 1187 C CA . GLU A 1 154 ? 0.111 16.284 2.248 1.00 91.50 154 GLU A CA 1
ATOM 1188 C C . GLU A 1 154 ? 0.427 17.638 2.879 1.00 91.50 154 GLU A C 1
ATOM 1190 O O . GLU A 1 154 ? 0.462 18.649 2.178 1.00 91.50 154 GLU A O 1
ATOM 1195 N N . LYS A 1 155 ? 0.782 17.655 4.165 1.00 90.88 155 LYS A N 1
ATOM 1196 C CA . LYS A 1 155 ? 1.121 18.868 4.913 1.00 90.88 155 LYS A CA 1
ATOM 1197 C C . LYS A 1 155 ? 2.329 19.597 4.331 1.00 90.88 155 LYS A C 1
ATOM 1199 O O . LYS A 1 155 ? 2.349 20.826 4.307 1.00 90.88 155 LYS A O 1
ATOM 1204 N N . ARG A 1 156 ? 3.338 18.868 3.839 1.00 88.19 156 ARG A N 1
ATOM 1205 C CA . ARG A 1 156 ? 4.495 19.459 3.141 1.00 88.19 156 ARG A CA 1
ATOM 1206 C C . ARG A 1 156 ? 4.099 20.086 1.807 1.00 88.19 156 ARG A C 1
ATOM 1208 O O . ARG A 1 156 ? 4.618 21.147 1.476 1.00 88.19 156 ARG A O 1
ATOM 1215 N N . ALA A 1 157 ? 3.204 19.445 1.059 1.00 86.06 157 ALA A N 1
ATOM 1216 C CA . ALA A 1 157 ? 2.768 19.918 -0.251 1.00 86.06 157 ALA A CA 1
ATOM 1217 C C . ALA A 1 157 ? 1.788 21.103 -0.167 1.00 86.06 157 ALA A C 1
ATOM 1219 O O . ALA A 1 157 ? 1.872 22.035 -0.962 1.00 86.06 157 ALA A O 1
ATOM 1220 N N . GLN A 1 158 ? 0.870 21.070 0.799 1.00 89.88 158 GLN A N 1
ATOM 1221 C CA . GLN A 1 158 ? -0.264 21.992 0.920 1.00 89.88 158 GLN A CA 1
ATOM 1222 C C . GLN A 1 158 ? -0.092 23.043 2.032 1.00 89.88 158 GLN A C 1
ATOM 1224 O O . GLN A 1 158 ? -0.899 23.967 2.161 1.00 89.88 158 GLN A O 1
ATOM 1229 N N . GLY A 1 159 ? 0.944 22.911 2.862 1.00 90.25 159 GLY A N 1
ATOM 1230 C CA . GLY A 1 159 ? 1.147 23.732 4.053 1.00 90.25 159 GLY A CA 1
ATOM 1231 C C . GLY A 1 159 ? 0.289 23.286 5.241 1.00 90.25 159 GLY A C 1
ATOM 1232 O O . GLY A 1 159 ? -0.639 22.489 5.114 1.00 90.25 159 GLY A O 1
ATOM 1233 N N . ARG A 1 160 ? 0.601 23.809 6.428 1.00 93.81 160 ARG A N 1
ATOM 1234 C CA . ARG A 1 160 ? -0.096 23.466 7.675 1.00 93.81 160 ARG A CA 1
ATOM 1235 C C . ARG A 1 160 ? -1.538 23.989 7.696 1.00 93.81 160 ARG A C 1
ATOM 1237 O O . ARG A 1 160 ? -1.794 25.109 7.265 1.00 93.81 160 ARG A O 1
ATOM 1244 N N . ASP A 1 161 ? -2.442 23.195 8.264 1.00 94.38 161 ASP A N 1
ATOM 1245 C CA . ASP A 1 161 ? -3.844 23.534 8.521 1.00 94.38 161 ASP A CA 1
ATOM 1246 C C . ASP A 1 161 ? -4.209 23.009 9.921 1.00 94.38 161 ASP A C 1
ATOM 1248 O O . ASP A 1 161 ? -4.148 21.805 10.166 1.00 94.38 161 ASP A O 1
ATOM 1252 N N . GLU A 1 162 ? -4.529 23.913 10.853 1.00 95.50 162 GLU A N 1
ATOM 1253 C CA . GLU A 1 162 ? -4.775 23.561 12.262 1.00 95.50 162 GLU A CA 1
ATOM 1254 C C . GLU A 1 162 ? -6.005 22.670 12.449 1.00 95.50 162 GLU A C 1
ATOM 1256 O O . GLU A 1 162 ? -6.053 21.847 13.362 1.00 95.50 162 GLU A O 1
ATOM 1261 N N . GLU A 1 163 ? -7.020 22.830 11.605 1.00 95.56 163 GLU A N 1
ATOM 1262 C CA . GLU A 1 163 ? -8.211 22.002 11.682 1.00 95.56 163 GLU A CA 1
ATOM 1263 C C . GLU A 1 163 ? -7.899 20.575 11.236 1.00 95.56 163 GLU A C 1
ATOM 1265 O O . GLU A 1 163 ? -8.258 19.626 11.932 1.00 95.56 163 GLU A O 1
ATOM 1270 N N . LEU A 1 164 ? -7.198 20.422 10.110 1.00 94.06 164 LEU A N 1
ATOM 1271 C CA . LEU A 1 164 ? -6.733 19.117 9.653 1.00 94.06 164 LEU A CA 1
ATOM 1272 C C . LEU A 1 164 ? -5.784 18.468 10.666 1.00 94.06 164 LEU A C 1
ATOM 1274 O O . LEU A 1 164 ? -5.912 17.268 10.881 1.00 94.06 164 LEU A O 1
ATOM 1278 N N . ASP A 1 165 ? -4.898 19.236 11.313 1.00 94.50 165 ASP A N 1
ATOM 1279 C CA . ASP A 1 165 ? -4.001 18.726 12.362 1.00 94.50 165 ASP A CA 1
ATOM 1280 C C . ASP A 1 165 ? -4.825 18.114 13.512 1.00 94.50 165 ASP A C 1
ATOM 1282 O O . ASP A 1 165 ? -4.652 16.946 13.861 1.00 94.50 165 ASP A O 1
ATOM 1286 N N . ASN A 1 166 ? -5.790 18.872 14.047 1.00 94.50 166 ASN A N 1
ATOM 1287 C CA . ASN A 1 166 ? -6.649 18.424 15.148 1.00 94.50 166 ASN A CA 1
ATOM 1288 C C . ASN A 1 166 ? -7.513 17.211 14.767 1.00 94.50 166 ASN A C 1
ATOM 1290 O O . ASN A 1 166 ? -7.711 16.291 15.565 1.00 94.50 166 ASN A O 1
ATOM 1294 N N . LEU A 1 167 ? -8.054 17.210 13.548 1.00 93.94 167 LEU A N 1
ATOM 1295 C CA . LEU A 1 167 ? -8.847 16.099 13.037 1.00 93.94 167 LEU A CA 1
ATOM 1296 C C . LEU A 1 167 ? -7.988 14.846 12.825 1.00 93.94 167 LEU A C 1
ATOM 1298 O O . LEU A 1 167 ? -8.424 13.743 13.151 1.00 93.94 167 LEU A O 1
ATOM 1302 N N . PHE A 1 168 ? -6.769 14.998 12.312 1.00 93.19 168 PHE A N 1
ATOM 1303 C CA . PHE A 1 168 ? -5.846 13.889 12.106 1.00 93.19 168 PHE A CA 1
ATOM 1304 C C . PHE A 1 168 ? -5.383 13.288 13.439 1.00 93.19 168 PHE A C 1
ATOM 1306 O O . PHE A 1 168 ? -5.356 12.066 13.593 1.00 93.19 168 PHE A O 1
ATOM 1313 N N . ASP A 1 169 ? -5.136 14.122 14.450 1.00 90.88 169 ASP A N 1
ATOM 1314 C CA . ASP A 1 169 ? -4.867 13.656 15.811 1.00 90.88 169 ASP A CA 1
ATOM 1315 C C . ASP A 1 169 ? -6.047 12.847 16.372 1.00 90.88 169 ASP A C 1
ATOM 1317 O O . ASP A 1 169 ? -5.853 11.792 16.985 1.00 90.88 169 ASP A O 1
ATOM 1321 N N . ALA A 1 170 ? -7.286 13.291 16.141 1.00 88.56 170 ALA A N 1
ATOM 1322 C CA . ALA A 1 170 ? -8.475 12.542 16.541 1.00 88.56 170 ALA A CA 1
ATOM 1323 C C . ALA A 1 170 ? -8.628 11.225 15.759 1.00 88.56 170 ALA A C 1
ATOM 1325 O O . ALA A 1 170 ? -8.979 10.202 16.354 1.00 88.56 170 ALA A O 1
ATOM 1326 N N . LEU A 1 171 ? -8.314 11.210 14.460 1.00 90.50 171 LEU A N 1
ATOM 1327 C CA . LEU A 1 171 ? -8.290 9.995 13.645 1.00 90.50 171 LEU A CA 1
ATOM 1328 C C . LEU A 1 171 ? -7.331 8.958 14.240 1.00 90.50 171 LEU A C 1
ATOM 1330 O O . LEU A 1 171 ? -7.735 7.826 14.504 1.00 90.50 171 LEU A O 1
ATOM 1334 N N . CYS A 1 172 ? -6.087 9.357 14.506 1.00 87.69 172 CYS A N 1
ATOM 1335 C CA . CYS A 1 172 ? -5.047 8.479 15.035 1.00 87.69 172 CYS A CA 1
ATOM 1336 C C . CYS A 1 172 ? -5.358 7.963 16.443 1.00 87.69 172 CYS A C 1
ATOM 1338 O O . CYS A 1 172 ? -5.130 6.788 16.731 1.00 87.69 172 CYS A O 1
ATOM 1340 N N . ASN A 1 173 ? -5.897 8.814 17.318 1.00 86.25 173 ASN A N 1
ATOM 1341 C CA . ASN A 1 173 ? -6.103 8.464 18.724 1.00 86.25 173 ASN A CA 1
ATOM 1342 C C . ASN A 1 173 ? -7.469 7.827 19.019 1.00 86.25 173 ASN A C 1
ATOM 1344 O O . ASN A 1 173 ? -7.613 7.157 20.042 1.00 86.25 173 ASN A O 1
ATOM 1348 N N . LYS A 1 174 ? -8.477 8.032 18.162 1.00 87.00 174 LYS A N 1
ATOM 1349 C CA . LYS A 1 174 ? -9.849 7.553 18.398 1.00 87.00 174 LYS A CA 1
ATOM 1350 C C . LYS A 1 174 ? -10.343 6.619 17.306 1.00 87.00 174 LYS A C 1
ATOM 1352 O O . LYS A 1 174 ? -10.694 5.479 17.606 1.00 87.00 174 LYS A O 1
ATOM 1357 N N . VAL A 1 175 ? -10.363 7.097 16.064 1.00 88.75 175 VAL A N 1
ATOM 1358 C CA . VAL A 1 175 ? -11.026 6.416 14.941 1.00 88.75 175 VAL A CA 1
ATOM 1359 C C . VAL A 1 175 ? -10.266 5.159 14.524 1.00 88.75 175 VAL A C 1
ATOM 1361 O O . VAL A 1 175 ? -10.854 4.084 14.462 1.00 88.75 175 VAL A O 1
ATOM 1364 N N . ILE A 1 176 ? -8.952 5.256 14.289 1.00 88.62 176 ILE A N 1
ATOM 1365 C CA . ILE A 1 176 ? -8.124 4.112 13.880 1.00 88.62 176 ILE A CA 1
ATOM 1366 C C . ILE A 1 176 ? -8.185 2.988 14.927 1.00 88.62 176 ILE A C 1
ATOM 1368 O O . ILE A 1 176 ? -8.491 1.857 14.548 1.00 88.62 176 ILE A O 1
ATOM 1372 N N . PRO A 1 177 ? -7.978 3.247 16.237 1.00 88.44 177 PRO A N 1
ATOM 1373 C CA . PRO A 1 177 ? -8.155 2.216 17.254 1.00 88.44 177 PRO A CA 1
ATOM 1374 C C . PRO A 1 177 ? -9.568 1.633 17.283 1.00 88.44 177 PRO A C 1
ATOM 1376 O O . PRO A 1 177 ? -9.703 0.425 17.445 1.00 88.44 177 PRO A O 1
ATOM 1379 N N . ARG A 1 178 ? -10.609 2.460 17.119 1.00 91.75 178 ARG A N 1
ATOM 1380 C CA . ARG A 1 178 ? -12.010 2.014 17.108 1.00 91.75 178 ARG A CA 1
ATOM 1381 C C . ARG A 1 178 ? -12.304 1.060 15.958 1.00 91.75 178 ARG A C 1
ATOM 1383 O O . ARG A 1 178 ? -12.996 0.077 16.182 1.00 91.75 178 ARG A O 1
ATOM 1390 N N . LEU A 1 179 ? -11.811 1.357 14.762 1.00 86.88 179 LEU A N 1
ATOM 1391 C CA . LEU A 1 179 ? -12.105 0.577 13.560 1.00 86.88 179 LEU A CA 1
ATOM 1392 C C . LEU A 1 179 ? -11.210 -0.651 13.416 1.00 86.88 179 LEU A C 1
ATOM 1394 O O . LEU A 1 179 ? -11.685 -1.709 13.026 1.00 86.88 179 LEU A O 1
ATOM 1398 N N . LEU A 1 180 ? -9.918 -0.526 13.731 1.00 88.75 180 LEU A N 1
ATOM 1399 C CA . LEU A 1 180 ? -8.952 -1.580 13.414 1.00 88.75 180 LEU A CA 1
ATOM 1400 C C . LEU A 1 180 ? -8.680 -2.535 14.579 1.00 88.75 180 LEU A C 1
ATOM 1402 O O . LEU A 1 180 ? -8.352 -3.690 14.334 1.00 88.75 180 LEU A O 1
ATOM 1406 N N . ARG A 1 181 ? -8.830 -2.110 15.846 1.00 87.19 181 ARG A N 1
ATOM 1407 C CA . ARG A 1 181 ? -8.620 -3.017 16.993 1.00 87.19 181 ARG A CA 1
ATOM 1408 C C . ARG A 1 181 ? -9.618 -4.188 17.019 1.00 87.19 181 ARG A C 1
ATOM 1410 O O . ARG A 1 181 ? -9.170 -5.287 17.337 1.00 87.19 181 ARG A O 1
ATOM 1417 N N . PRO A 1 182 ? -10.918 -4.000 16.708 1.00 87.62 182 PRO A N 1
ATOM 1418 C CA . PRO A 1 182 ? -11.888 -5.098 16.676 1.00 87.62 182 PRO A CA 1
ATOM 1419 C C . PRO A 1 182 ? -11.594 -6.207 15.660 1.00 87.62 182 PRO A C 1
ATOM 1421 O O . PRO A 1 182 ? -12.047 -7.328 15.867 1.00 87.62 182 PRO A O 1
ATOM 1424 N N . LEU A 1 183 ? -10.809 -5.928 14.612 1.00 84.25 183 LEU A N 1
ATOM 1425 C CA . LEU A 1 183 ? -10.401 -6.929 13.613 1.00 84.25 183 LEU A CA 1
ATOM 1426 C C . LEU A 1 183 ? -9.500 -8.030 14.207 1.00 84.25 183 LEU A C 1
ATOM 1428 O O . LEU A 1 183 ? -9.378 -9.117 13.647 1.00 84.25 183 LEU A O 1
ATOM 1432 N N . GLU A 1 184 ? -8.846 -7.743 15.335 1.00 84.56 184 GLU A N 1
ATOM 1433 C CA . GLU A 1 184 ? -7.890 -8.632 16.012 1.00 84.56 184 GLU A CA 1
ATOM 1434 C C . GLU A 1 184 ? -8.274 -8.896 17.481 1.00 84.56 184 GLU A C 1
ATOM 1436 O O . GLU A 1 184 ? -7.446 -9.318 18.296 1.00 84.56 184 GLU A O 1
ATOM 1441 N N . SER A 1 185 ? -9.516 -8.593 17.866 1.00 81.06 185 SER A N 1
ATOM 1442 C CA . SER A 1 185 ? -10.015 -8.776 19.230 1.00 81.06 185 SER A CA 1
ATOM 1443 C C . SER A 1 185 ? -11.323 -9.566 19.245 1.00 81.06 185 SER A C 1
ATOM 1445 O O . SER A 1 185 ? -11.853 -9.932 18.206 1.00 81.06 185 SER A O 1
ATOM 1447 N N . GLU A 1 186 ? -11.814 -9.915 20.439 1.00 80.19 186 GLU A N 1
ATOM 1448 C CA . GLU A 1 186 ? -13.077 -10.660 20.610 1.00 80.19 186 GLU A CA 1
ATOM 1449 C C . GLU A 1 186 ? -13.133 -12.005 19.852 1.00 80.19 186 GLU A C 1
ATOM 1451 O O . GLU A 1 186 ? -14.203 -12.509 19.529 1.00 80.19 186 GLU A O 1
ATOM 1456 N N . GLY A 1 187 ? -11.971 -12.630 19.628 1.00 76.06 187 GLY A N 1
ATOM 1457 C CA . GLY A 1 187 ? -11.849 -13.882 18.876 1.00 76.06 187 GLY A CA 1
ATOM 1458 C C . GLY A 1 187 ? -11.722 -13.696 17.363 1.00 76.06 187 GLY A C 1
ATOM 1459 O O . GLY A 1 187 ? -11.496 -14.683 16.664 1.00 76.06 187 GLY A O 1
ATOM 1460 N N . HIS A 1 188 ? -11.809 -12.463 16.863 1.00 82.12 188 HIS A N 1
ATOM 1461 C CA . HIS A 1 188 ? -11.474 -12.131 15.486 1.00 82.12 188 HIS A CA 1
ATOM 1462 C C . HIS A 1 188 ? -9.961 -12.118 15.292 1.00 82.12 188 HIS A C 1
ATOM 1464 O O . HIS A 1 188 ? -9.179 -11.825 16.202 1.00 82.12 188 HIS A O 1
ATOM 1470 N N . SER A 1 189 ? -9.550 -12.453 14.080 1.00 85.75 189 SER A N 1
ATOM 1471 C CA . SER A 1 189 ? -8.165 -12.381 13.660 1.00 85.75 189 SER A CA 1
ATOM 1472 C C . SER A 1 189 ? -8.137 -12.134 12.166 1.00 85.75 189 SER A C 1
ATOM 1474 O O . SER A 1 189 ? -8.878 -12.756 11.406 1.00 85.75 189 SER A O 1
ATOM 1476 N N . ILE A 1 190 ? -7.247 -11.239 11.764 1.00 85.25 190 ILE A N 1
ATOM 1477 C CA . ILE A 1 190 ? -6.856 -11.038 10.378 1.00 85.25 190 ILE A CA 1
ATOM 1478 C C . ILE A 1 190 ? -5.412 -11.499 10.209 1.00 85.25 190 ILE A C 1
ATOM 1480 O O . ILE A 1 190 ? -4.594 -11.370 11.121 1.00 85.25 190 ILE A O 1
ATOM 1484 N N . GLU A 1 191 ? -5.087 -12.026 9.035 1.00 86.12 191 GLU A N 1
ATOM 1485 C CA . GLU A 1 191 ? -3.726 -12.425 8.693 1.00 86.12 191 GLU A CA 1
ATOM 1486 C C . GLU A 1 191 ? -3.125 -11.441 7.682 1.00 86.12 191 GLU A C 1
ATOM 1488 O O . GLU A 1 191 ? -3.807 -11.028 6.738 1.00 86.12 191 GLU A O 1
ATOM 1493 N N . PRO A 1 192 ? -1.843 -11.058 7.834 1.00 86.44 192 PRO A N 1
ATOM 1494 C CA . PRO A 1 192 ? -1.187 -10.211 6.854 1.00 86.44 192 PRO A CA 1
ATOM 1495 C C . PRO A 1 192 ? -1.073 -10.946 5.517 1.00 86.44 192 PRO A C 1
ATOM 1497 O O . PRO A 1 192 ? -0.576 -12.073 5.454 1.00 86.44 192 PRO A O 1
ATOM 1500 N N . CYS A 1 193 ? -1.473 -10.275 4.443 1.00 87.94 193 CYS A N 1
ATOM 1501 C CA . CYS A 1 193 ? -1.276 -10.716 3.065 1.00 87.94 193 CYS A CA 1
ATOM 1502 C C . CYS A 1 193 ? -0.551 -9.627 2.268 1.00 87.94 193 CYS A C 1
ATOM 1504 O O . CYS A 1 193 ? -0.441 -8.488 2.723 1.00 87.94 193 CYS A O 1
ATOM 1506 N N . LEU A 1 194 ? -0.012 -9.982 1.108 1.00 89.31 194 LEU A N 1
ATOM 1507 C CA . LEU A 1 194 ? 0.620 -9.021 0.216 1.00 89.31 194 LEU A CA 1
ATOM 1508 C C . LEU A 1 194 ? -0.459 -8.153 -0.428 1.00 89.31 194 LEU A C 1
ATOM 1510 O O . LEU A 1 194 ? -1.309 -8.688 -1.129 1.00 89.31 194 LEU A O 1
ATOM 1514 N N . ILE A 1 195 ? -0.392 -6.842 -0.224 1.00 88.94 195 ILE A N 1
ATOM 1515 C CA . ILE A 1 195 ? -1.311 -5.879 -0.831 1.00 88.94 195 ILE A CA 1
ATOM 1516 C C . ILE A 1 195 ? -0.564 -4.985 -1.828 1.00 88.94 195 ILE A C 1
ATOM 1518 O O . ILE A 1 195 ? 0.615 -4.708 -1.621 1.00 88.94 195 ILE A O 1
ATOM 1522 N N . HIS A 1 196 ? -1.222 -4.545 -2.900 1.00 90.31 196 HIS A N 1
ATOM 1523 C CA . HIS A 1 196 ? -0.672 -3.686 -3.958 1.00 90.31 196 HIS A CA 1
ATOM 1524 C C . HIS A 1 196 ? -0.490 -2.231 -3.502 1.00 90.31 196 HIS A C 1
ATOM 1526 O O . HIS A 1 196 ? 0.442 -1.548 -3.918 1.00 90.31 196 HIS A O 1
ATOM 1532 N N . SER A 1 197 ? -1.397 -1.736 -2.659 1.00 85.69 197 SER A N 1
ATOM 1533 C CA . SER A 1 197 ? -1.453 -0.391 -2.075 1.00 85.69 197 SER A CA 1
ATOM 1534 C C . SER A 1 197 ? -1.608 0.792 -3.049 1.00 85.69 197 SER A C 1
ATOM 1536 O O . SER A 1 197 ? -1.519 1.952 -2.616 1.00 85.69 197 SER A O 1
ATOM 1538 N N . ASP A 1 198 ? -1.831 0.528 -4.334 1.00 87.56 198 ASP A N 1
ATOM 1539 C CA . ASP A 1 198 ? -2.074 1.564 -5.347 1.00 87.56 198 ASP A CA 1
ATOM 1540 C C . ASP A 1 198 ? -2.882 1.029 -6.540 1.00 87.56 198 ASP A C 1
ATOM 1542 O O . ASP A 1 198 ? -2.598 1.324 -7.696 1.00 87.56 198 ASP A O 1
ATOM 1546 N N . LEU A 1 199 ? -3.879 0.182 -6.273 1.00 87.75 199 LEU A N 1
ATOM 1547 C CA . LEU A 1 199 ? -4.654 -0.491 -7.318 1.00 87.75 199 LEU A CA 1
ATOM 1548 C C . LEU A 1 199 ? -5.889 0.332 -7.723 1.00 87.75 199 LEU A C 1
ATOM 1550 O O . LEU A 1 199 ? -7.010 0.103 -7.263 1.00 87.75 199 LEU A O 1
ATOM 1554 N N . TRP A 1 200 ? -5.674 1.328 -8.576 1.00 85.94 200 TRP A N 1
ATOM 1555 C CA . TRP A 1 200 ? -6.710 2.149 -9.218 1.00 85.94 200 TRP A CA 1
ATOM 1556 C C . TRP A 1 200 ? -6.710 1.889 -10.739 1.00 85.94 200 TRP A C 1
ATOM 1558 O O . TRP A 1 200 ? -5.754 1.295 -11.228 1.00 85.94 200 TRP A O 1
ATOM 1568 N N . PRO A 1 201 ? -7.722 2.331 -11.522 1.00 83.50 201 PRO A N 1
ATOM 1569 C CA . PRO A 1 201 ? -7.790 2.012 -12.956 1.00 83.50 201 PRO A CA 1
ATOM 1570 C C . PRO A 1 201 ? -6.530 2.361 -13.766 1.00 83.50 201 PRO A C 1
ATOM 1572 O O . PRO A 1 201 ? -6.293 1.770 -14.808 1.00 83.50 201 PRO A O 1
ATOM 1575 N N . GLY A 1 202 ? -5.739 3.340 -13.317 1.00 84.25 202 GLY A N 1
ATOM 1576 C CA . GLY A 1 202 ? -4.494 3.725 -13.980 1.00 84.25 202 GLY A CA 1
ATOM 1577 C C . GLY A 1 202 ? -3.309 2.791 -13.726 1.00 84.25 202 GLY A C 1
ATOM 1578 O O . GLY A 1 202 ? -2.307 2.965 -14.402 1.00 84.25 202 GLY A O 1
ATOM 1579 N N . ASN A 1 203 ? -3.435 1.829 -12.807 1.00 88.88 203 ASN A N 1
ATOM 1580 C CA . ASN A 1 203 ? -2.408 0.849 -12.427 1.00 88.88 203 ASN A CA 1
ATOM 1581 C C . ASN A 1 203 ? -2.878 -0.603 -12.638 1.00 88.88 203 ASN A C 1
ATOM 1583 O O . ASN A 1 203 ? -2.243 -1.552 -12.186 1.00 88.88 203 ASN A O 1
ATOM 1587 N N . CYS A 1 204 ? -4.015 -0.789 -13.309 1.00 89.06 204 CYS A N 1
ATOM 1588 C CA . CYS A 1 204 ? -4.461 -2.073 -13.825 1.00 89.06 204 CYS A CA 1
ATOM 1589 C C . CYS A 1 204 ? -5.062 -1.837 -15.210 1.00 89.06 204 CYS A C 1
ATOM 1591 O O . CYS A 1 204 ? -6.090 -1.178 -15.328 1.00 89.06 204 CYS A O 1
ATOM 1593 N N . MET A 1 205 ? -4.411 -2.321 -16.262 1.00 88.00 205 MET A N 1
ATOM 1594 C CA . MET A 1 205 ? -4.821 -2.089 -17.652 1.00 88.00 205 MET A CA 1
ATOM 1595 C C . MET A 1 205 ? -4.862 -3.400 -18.429 1.00 88.00 205 MET A C 1
ATOM 1597 O O . MET A 1 205 ? -4.340 -4.410 -17.969 1.00 88.00 205 MET A O 1
ATOM 1601 N N . LEU A 1 206 ? -5.499 -3.389 -19.599 1.00 86.31 206 LEU A N 1
ATOM 1602 C CA . LEU A 1 206 ? -5.526 -4.556 -20.477 1.00 86.31 206 LEU A CA 1
ATOM 1603 C C . LEU A 1 206 ? -4.307 -4.542 -21.394 1.00 86.31 206 LEU A C 1
ATOM 1605 O O . LEU A 1 206 ? -4.029 -3.520 -22.025 1.00 86.31 206 LEU A O 1
ATOM 1609 N N . ASP A 1 207 ? -3.612 -5.666 -21.510 1.00 89.12 207 ASP A N 1
ATOM 1610 C CA . ASP A 1 207 ? -2.633 -5.870 -22.569 1.00 89.12 207 ASP A CA 1
ATOM 1611 C C . ASP A 1 207 ? -3.353 -5.916 -23.926 1.00 89.12 207 ASP A C 1
ATOM 1613 O O . ASP A 1 207 ? -4.328 -6.636 -24.132 1.00 89.12 207 ASP A O 1
ATOM 1617 N N . ALA A 1 208 ? -2.884 -5.112 -24.872 1.00 84.44 208 ALA A N 1
ATOM 1618 C CA . ALA A 1 208 ? -3.530 -4.889 -26.155 1.00 84.44 208 ALA A CA 1
ATOM 1619 C C . ALA A 1 208 ? -3.492 -6.108 -27.081 1.00 84.44 208 ALA A C 1
ATOM 1621 O O . ALA A 1 208 ? -4.261 -6.162 -28.037 1.00 84.44 208 ALA A O 1
ATOM 1622 N N . ASN A 1 209 ? -2.569 -7.046 -26.860 1.00 83.62 209 ASN A N 1
ATOM 1623 C CA . ASN A 1 209 ? -2.412 -8.219 -27.714 1.00 83.62 209 ASN A CA 1
ATOM 1624 C C . ASN A 1 209 ? -3.198 -9.414 -27.178 1.00 83.62 209 ASN A C 1
ATOM 1626 O O . ASN A 1 209 ? -3.746 -10.191 -27.959 1.00 83.62 209 ASN A O 1
ATOM 1630 N N . THR A 1 210 ? -3.205 -9.578 -25.859 1.00 87.69 210 THR A N 1
ATOM 1631 C CA . THR A 1 210 ? -3.779 -10.746 -25.180 1.00 87.69 210 THR A CA 1
ATOM 1632 C C . THR A 1 210 ? -5.167 -10.467 -24.610 1.00 87.69 210 THR A C 1
ATOM 1634 O O . THR A 1 210 ? -6.002 -11.367 -24.573 1.00 87.69 210 THR A O 1
ATOM 1637 N N . GLY A 1 211 ? -5.443 -9.216 -24.230 1.00 87.62 211 GLY A N 1
ATOM 1638 C CA . GLY A 1 211 ? -6.615 -8.835 -23.445 1.00 87.62 211 GLY A CA 1
ATOM 1639 C C . GLY A 1 211 ? -6.467 -9.119 -21.948 1.00 87.62 211 GLY A C 1
ATOM 1640 O O . GLY A 1 211 ? -7.416 -8.874 -21.205 1.00 87.62 211 GLY A O 1
ATOM 1641 N N . ASP A 1 212 ? -5.309 -9.612 -21.501 1.00 90.69 212 ASP A N 1
ATOM 1642 C CA . ASP A 1 212 ? -5.069 -9.951 -20.101 1.00 90.69 212 ASP A CA 1
ATOM 1643 C C . ASP A 1 212 ? -4.937 -8.693 -19.235 1.00 90.69 212 ASP A C 1
ATOM 1645 O O . ASP A 1 212 ? -4.444 -7.652 -19.672 1.00 90.69 212 ASP A O 1
ATOM 1649 N N . ILE A 1 213 ? -5.370 -8.787 -17.977 1.00 92.50 213 ILE A N 1
ATOM 1650 C CA . ILE A 1 213 ? -5.222 -7.700 -17.005 1.00 92.50 213 ILE A CA 1
ATOM 1651 C C . ILE A 1 213 ? -3.784 -7.689 -16.484 1.00 92.50 213 ILE A C 1
ATOM 1653 O O . ILE A 1 213 ? -3.327 -8.670 -15.893 1.00 92.50 213 ILE A O 1
ATOM 1657 N N . ILE A 1 214 ? -3.114 -6.550 -16.634 1.00 93.31 214 ILE A N 1
ATOM 1658 C CA . ILE A 1 214 ? -1.766 -6.282 -16.138 1.00 93.31 214 ILE A CA 1
ATOM 1659 C C . ILE A 1 214 ? -1.833 -5.211 -15.047 1.00 93.31 214 ILE A C 1
ATOM 1661 O O . ILE A 1 214 ? -2.297 -4.095 -15.289 1.00 93.31 214 ILE A O 1
ATOM 1665 N N . MET A 1 215 ? -1.370 -5.553 -13.846 1.00 91.75 215 MET A N 1
ATOM 1666 C CA . MET A 1 215 ? -1.209 -4.664 -12.694 1.00 91.75 215 MET A CA 1
ATOM 1667 C C . MET A 1 215 ? 0.245 -4.198 -12.596 1.00 91.75 215 MET A C 1
ATOM 1669 O O . MET A 1 215 ? 1.162 -4.988 -12.813 1.00 91.75 215 MET A O 1
ATOM 1673 N N . PHE A 1 216 ? 0.471 -2.930 -12.274 1.00 88.25 216 PHE A N 1
ATOM 1674 C CA . PHE A 1 216 ? 1.807 -2.329 -12.247 1.00 88.25 216 PHE A CA 1
ATOM 1675 C C . PHE A 1 216 ? 1.871 -1.153 -11.267 1.00 88.25 216 PHE A C 1
ATOM 1677 O O . PHE A 1 216 ? 0.853 -0.745 -10.711 1.00 88.25 216 PHE A O 1
ATOM 1684 N N . ASP A 1 217 ? 3.070 -0.606 -11.056 1.00 84.12 217 ASP A N 1
ATOM 1685 C CA . ASP A 1 217 ? 3.333 0.472 -10.093 1.00 84.12 217 ASP A CA 1
ATOM 1686 C C . ASP A 1 217 ? 2.880 0.093 -8.670 1.00 84.12 217 ASP A C 1
ATOM 1688 O O . ASP A 1 217 ? 2.219 0.855 -7.954 1.00 84.12 217 ASP A O 1
ATOM 1692 N N . SER A 1 218 ? 3.228 -1.124 -8.240 1.00 82.75 218 SER A N 1
ATOM 1693 C CA . SER A 1 218 ? 2.866 -1.588 -6.907 1.00 82.75 218 SER A CA 1
ATOM 1694 C C . SER A 1 218 ? 3.660 -0.851 -5.820 1.00 82.75 218 SER A C 1
ATOM 1696 O O . SER A 1 218 ? 4.847 -0.556 -5.949 1.00 82.75 218 SER A O 1
ATOM 1698 N N . CYS A 1 219 ? 2.991 -0.555 -4.706 1.00 84.00 219 CYS A N 1
ATOM 1699 C CA . CYS A 1 219 ? 3.578 0.008 -3.489 1.00 84.00 219 CYS A CA 1
ATOM 1700 C C . CYS A 1 219 ? 3.474 -1.021 -2.355 1.00 84.00 219 CYS A C 1
ATOM 1702 O O . CYS A 1 219 ? 2.941 -0.739 -1.279 1.00 84.00 219 CYS A O 1
ATOM 1704 N N . ALA A 1 220 ? 3.904 -2.247 -2.638 1.00 81.81 220 ALA A N 1
ATOM 1705 C CA . ALA A 1 220 ? 3.453 -3.427 -1.937 1.00 81.81 220 ALA A CA 1
ATOM 1706 C C . ALA A 1 220 ? 3.966 -3.526 -0.501 1.00 81.81 220 ALA A C 1
ATOM 1708 O O . ALA A 1 220 ? 5.109 -3.198 -0.174 1.00 81.81 220 ALA A O 1
ATOM 1709 N N . PHE A 1 221 ? 3.105 -4.043 0.369 1.00 84.50 221 PHE A N 1
ATOM 1710 C CA . PHE A 1 221 ? 3.457 -4.379 1.742 1.00 84.50 221 PHE A CA 1
ATOM 1711 C C . PHE A 1 221 ? 2.542 -5.473 2.296 1.00 84.50 221 PHE A C 1
ATOM 1713 O O . PHE A 1 221 ? 1.559 -5.869 1.677 1.00 84.50 221 PHE A O 1
ATOM 1720 N N . TRP A 1 222 ? 2.877 -5.971 3.485 1.00 83.31 222 TRP A N 1
ATOM 1721 C CA . TRP A 1 222 ? 2.087 -6.977 4.190 1.00 83.31 222 TRP A CA 1
ATOM 1722 C C . TRP A 1 222 ? 0.995 -6.303 5.027 1.00 83.31 222 TRP A C 1
ATOM 1724 O O . TRP A 1 222 ? 1.297 -5.713 6.066 1.00 83.31 222 TRP A O 1
ATOM 1734 N N . GLY A 1 223 ? -0.256 -6.357 4.573 1.00 86.19 223 GLY A N 1
ATOM 1735 C CA . GLY A 1 223 ? -1.381 -5.591 5.111 1.00 86.19 223 GLY A CA 1
ATOM 1736 C C . GLY A 1 223 ? -2.657 -6.411 5.313 1.00 86.19 223 GLY A C 1
ATOM 1737 O O . GLY A 1 223 ? -2.710 -7.604 5.012 1.00 86.19 223 GLY A O 1
ATOM 1738 N N . HIS A 1 224 ? -3.697 -5.748 5.822 1.00 92.19 224 HIS A N 1
ATOM 1739 C CA . HIS A 1 224 ? -5.066 -6.264 5.767 1.00 92.19 224 HIS A CA 1
ATOM 1740 C C . HIS A 1 224 ? -5.539 -6.224 4.308 1.00 92.19 224 HIS A C 1
ATOM 1742 O O . HIS A 1 224 ? -5.479 -5.169 3.678 1.00 92.19 224 HIS A O 1
ATOM 1748 N N . ASN A 1 225 ? -6.017 -7.350 3.777 1.00 92.38 225 ASN A N 1
ATOM 1749 C CA . ASN A 1 225 ? -6.398 -7.495 2.368 1.00 92.38 225 ASN A CA 1
ATOM 1750 C C . ASN A 1 225 ? -7.422 -6.451 1.891 1.00 92.38 225 ASN A C 1
ATOM 1752 O O . ASN A 1 225 ? -7.412 -6.055 0.731 1.00 92.38 225 ASN A O 1
ATOM 1756 N N . GLU A 1 226 ? -8.316 -5.988 2.768 1.00 93.75 226 GLU A N 1
ATOM 1757 C CA . GLU A 1 226 ? -9.346 -5.010 2.403 1.00 93.75 226 GLU A CA 1
ATOM 1758 C C . GLU A 1 226 ? -8.806 -3.573 2.261 1.00 93.75 226 GLU A C 1
ATOM 1760 O O . GLU A 1 226 ? -9.501 -2.707 1.726 1.00 93.75 226 GLU A O 1
ATOM 1765 N N . ALA A 1 227 ? -7.561 -3.307 2.677 1.00 90.56 227 ALA A N 1
ATOM 1766 C CA . ALA A 1 227 ? -6.911 -2.009 2.484 1.00 90.56 227 ALA A CA 1
ATOM 1767 C C . ALA A 1 227 ? -6.631 -1.694 1.004 1.00 90.56 227 ALA A C 1
ATOM 1769 O O . ALA A 1 227 ? -6.664 -0.525 0.605 1.00 90.56 227 ALA A O 1
ATOM 1770 N N . ASP A 1 228 ? -6.442 -2.724 0.175 1.00 90.75 228 ASP A N 1
ATOM 1771 C CA . ASP A 1 228 ? -6.273 -2.592 -1.280 1.00 90.75 228 ASP A CA 1
ATOM 1772 C C . ASP A 1 228 ? -7.526 -2.095 -1.997 1.00 90.75 228 ASP A C 1
ATOM 1774 O O . ASP A 1 228 ? -7.453 -1.571 -3.104 1.00 90.75 228 ASP A O 1
ATOM 1778 N N . LEU A 1 229 ? -8.678 -2.202 -1.339 1.00 92.06 229 LEU A N 1
ATOM 1779 C CA . LEU A 1 229 ? -9.968 -1.785 -1.873 1.00 92.06 229 LEU A CA 1
ATOM 1780 C C . LEU A 1 229 ? -10.241 -0.290 -1.653 1.00 92.06 229 LEU A C 1
ATOM 1782 O O . LEU A 1 229 ? -11.253 0.231 -2.124 1.00 92.06 229 LEU A O 1
ATOM 1786 N N . GLY A 1 230 ? -9.370 0.410 -0.916 1.00 88.69 230 GLY A N 1
ATOM 1787 C CA . GLY A 1 230 ? -9.505 1.838 -0.616 1.00 88.69 230 GLY A CA 1
ATOM 1788 C C . GLY A 1 230 ? -9.691 2.715 -1.864 1.00 88.69 230 GLY A C 1
ATOM 1789 O O . GLY A 1 230 ? -10.648 3.494 -1.899 1.00 88.69 230 GLY A O 1
ATOM 1790 N N . PRO A 1 231 ? -8.870 2.573 -2.927 1.00 86.38 231 PRO A N 1
ATOM 1791 C CA . PRO A 1 231 ? -9.060 3.325 -4.164 1.00 86.38 231 PRO A CA 1
ATOM 1792 C C . PRO A 1 231 ? -10.433 3.083 -4.795 1.00 86.38 231 PRO A C 1
ATOM 1794 O O . PRO A 1 231 ? -11.023 4.012 -5.335 1.00 86.38 231 PRO A O 1
ATOM 1797 N N . TRP A 1 232 ? -10.992 1.874 -4.684 1.00 87.75 232 TRP A N 1
ATOM 1798 C CA . TRP A 1 232 ? -12.267 1.513 -5.317 1.00 87.75 232 TRP A CA 1
ATOM 1799 C C . TRP A 1 232 ? -13.484 2.183 -4.659 1.00 87.75 232 TRP A C 1
ATOM 1801 O O . TRP A 1 232 ? -14.597 2.148 -5.185 1.00 87.75 232 TRP A O 1
ATOM 1811 N N . ARG A 1 233 ? -13.303 2.812 -3.491 1.00 88.50 233 ARG A N 1
ATOM 1812 C CA . ARG A 1 233 ? -14.333 3.658 -2.876 1.00 88.50 233 ARG A CA 1
ATOM 1813 C C . ARG A 1 233 ? -14.474 4.997 -3.596 1.00 88.50 233 ARG A C 1
ATOM 1815 O O . ARG A 1 233 ? -15.548 5.599 -3.587 1.00 88.50 233 ARG A O 1
ATOM 1822 N N . ALA A 1 234 ? -13.386 5.492 -4.181 1.00 79.62 234 ALA A N 1
ATOM 1823 C CA . ALA A 1 234 ? -13.315 6.856 -4.662 1.00 79.62 234 ALA A CA 1
ATOM 1824 C C . ALA A 1 234 ? -14.223 7.054 -5.892 1.00 79.62 234 ALA A C 1
ATOM 1826 O O . ALA A 1 234 ? -13.998 6.430 -6.929 1.00 79.62 234 ALA A O 1
ATOM 1827 N N . PRO A 1 235 ? -15.196 7.988 -5.858 1.00 75.38 235 PRO A N 1
ATOM 1828 C CA . PRO A 1 235 ? -16.168 8.165 -6.944 1.00 75.38 235 PRO A CA 1
ATOM 1829 C C . PRO A 1 235 ? -15.541 8.670 -8.253 1.00 75.38 235 PRO A C 1
ATOM 1831 O O . PRO A 1 235 ? -16.189 8.672 -9.296 1.00 75.38 235 PRO A O 1
ATOM 1834 N N . ARG A 1 236 ? -14.282 9.120 -8.195 1.00 79.19 236 ARG A N 1
ATOM 1835 C CA . ARG A 1 236 ? -13.474 9.533 -9.349 1.00 79.19 236 ARG A CA 1
ATOM 1836 C C . ARG A 1 236 ? -12.995 8.356 -10.205 1.00 79.19 236 ARG A C 1
ATOM 1838 O O . ARG A 1 236 ? -12.599 8.580 -11.344 1.00 79.19 236 ARG A O 1
ATOM 1845 N N . TYR A 1 237 ? -13.005 7.133 -9.675 1.00 78.69 237 TYR A N 1
ATOM 1846 C CA . TYR A 1 237 ? -12.531 5.944 -10.377 1.00 78.69 237 TYR A CA 1
ATOM 1847 C C . TYR A 1 237 ? -13.683 5.055 -10.843 1.00 78.69 237 TYR A C 1
ATOM 1849 O O . TYR A 1 237 ? -14.776 5.056 -10.283 1.00 78.69 237 TYR A O 1
ATOM 1857 N N . ARG A 1 238 ? -13.416 4.279 -11.901 1.00 74.94 238 ARG A N 1
ATOM 1858 C CA . ARG A 1 238 ? -14.374 3.332 -12.495 1.00 74.94 238 ARG A CA 1
ATOM 1859 C C . ARG A 1 238 ? -14.391 1.960 -11.797 1.00 74.94 238 ARG A C 1
ATOM 1861 O O . ARG A 1 238 ? -15.261 1.145 -12.091 1.00 74.94 238 ARG A O 1
ATOM 1868 N N . LEU A 1 239 ? -13.485 1.730 -10.842 1.00 77.19 239 LEU A N 1
ATOM 1869 C CA . LEU A 1 239 ? -13.513 0.596 -9.914 1.00 77.19 239 LEU A CA 1
ATOM 1870 C C . LEU A 1 239 ? -14.376 1.015 -8.722 1.00 77.19 239 LEU A C 1
ATOM 1872 O O . LEU A 1 239 ? -13.975 1.887 -7.966 1.00 77.19 239 LEU A O 1
ATOM 1876 N N . GLY A 1 240 ? -15.601 0.499 -8.628 1.00 83.62 240 GLY A N 1
ATOM 1877 C CA . GLY A 1 240 ? -16.613 0.952 -7.665 1.00 83.62 240 GLY A CA 1
ATOM 1878 C C . GLY A 1 240 ? -17.301 -0.191 -6.918 1.00 83.62 240 GLY A C 1
ATOM 1879 O O . GLY A 1 240 ? -16.788 -1.305 -6.819 1.00 83.62 240 GLY A O 1
ATOM 1880 N N . ARG A 1 241 ? -18.537 0.050 -6.455 1.00 87.38 241 ARG A N 1
ATOM 1881 C CA . ARG A 1 241 ? -19.358 -0.935 -5.715 1.00 87.38 241 ARG A CA 1
ATOM 1882 C C . ARG A 1 241 ? -19.438 -2.342 -6.338 1.00 87.38 241 ARG A C 1
ATOM 1884 O O . ARG A 1 241 ? -19.473 -3.288 -5.555 1.00 87.38 241 ARG A O 1
ATOM 1891 N N . PRO A 1 242 ? -19.498 -2.532 -7.674 1.00 87.69 242 PRO A N 1
ATOM 1892 C CA . PRO A 1 242 ? -19.493 -3.875 -8.259 1.00 87.69 242 PRO A CA 1
ATOM 1893 C C . PRO A 1 242 ? -18.246 -4.692 -7.896 1.00 87.69 242 PRO A C 1
ATOM 1895 O O . PRO A 1 242 ? -18.384 -5.841 -7.488 1.00 87.69 242 PRO A O 1
ATOM 1898 N N . TYR A 1 243 ? -17.062 -4.077 -7.950 1.00 91.50 243 TYR A N 1
ATOM 1899 C CA . TYR A 1 243 ? -15.785 -4.715 -7.618 1.00 91.50 243 TYR A CA 1
ATOM 1900 C C . TYR A 1 243 ? -15.687 -5.027 -6.130 1.00 91.50 243 TYR A C 1
ATOM 1902 O O . TYR A 1 243 ? -15.360 -6.149 -5.758 1.00 91.50 243 TYR A O 1
ATOM 1910 N N . LEU A 1 244 ? -16.071 -4.066 -5.280 1.00 88.81 244 LEU A N 1
ATOM 1911 C CA . LEU A 1 244 ? -16.130 -4.258 -3.828 1.00 88.81 244 LEU A CA 1
ATOM 1912 C C . LEU A 1 244 ? -17.011 -5.461 -3.461 1.00 88.81 244 LEU A C 1
ATOM 1914 O O . LEU A 1 244 ? -16.572 -6.357 -2.749 1.00 88.81 244 LEU A O 1
ATOM 1918 N N . ARG A 1 245 ? -18.230 -5.530 -4.010 1.00 89.88 245 ARG A N 1
ATOM 1919 C CA . ARG A 1 245 ? -19.170 -6.630 -3.742 1.00 89.88 245 ARG A CA 1
ATOM 1920 C C . ARG A 1 245 ? -18.674 -7.971 -4.263 1.00 89.88 245 ARG A C 1
ATOM 1922 O O . ARG A 1 245 ? -18.876 -8.987 -3.602 1.00 89.88 245 ARG A O 1
ATOM 1929 N N . GLN A 1 246 ? -18.064 -7.989 -5.446 1.00 93.31 246 GLN A N 1
ATOM 1930 C CA . GLN A 1 246 ? -17.510 -9.216 -6.007 1.00 93.31 246 GLN A CA 1
ATOM 1931 C C . GLN A 1 246 ? -16.329 -9.708 -5.161 1.00 93.31 246 GLN A C 1
ATOM 1933 O O . GLN A 1 246 ? -16.282 -10.890 -4.831 1.00 93.31 246 GLN A O 1
ATOM 1938 N N . TYR A 1 247 ? -15.446 -8.810 -4.716 1.00 94.94 247 TYR A N 1
ATOM 1939 C CA . TYR A 1 247 ? -14.352 -9.150 -3.809 1.00 94.94 247 TYR A CA 1
ATOM 1940 C C . TYR A 1 247 ? -14.870 -9.716 -2.483 1.00 94.94 247 TYR A C 1
ATOM 1942 O O . TYR A 1 247 ? -14.452 -10.797 -2.082 1.00 94.94 247 TYR A O 1
ATOM 1950 N N . GLN A 1 248 ? -15.845 -9.060 -1.846 1.00 92.38 248 GLN A N 1
ATOM 1951 C CA . GLN A 1 248 ? -16.477 -9.552 -0.613 1.00 92.38 248 GLN A CA 1
ATOM 1952 C C . GLN A 1 248 ? -17.135 -10.925 -0.799 1.00 92.38 248 GLN A C 1
ATOM 1954 O O . GLN A 1 248 ? -17.055 -11.782 0.076 1.00 92.38 248 GLN A O 1
ATOM 1959 N N . LYS A 1 249 ? -17.775 -11.165 -1.950 1.00 89.75 249 LYS A N 1
ATOM 1960 C CA . LYS A 1 249 ? -18.372 -12.467 -2.274 1.00 89.75 249 LYS A CA 1
ATOM 1961 C C . LYS A 1 249 ? -17.316 -13.569 -2.369 1.00 89.75 249 LYS A C 1
ATOM 1963 O O . LYS A 1 249 ? -17.588 -14.701 -1.979 1.00 89.75 249 LYS A O 1
ATOM 1968 N N . VAL A 1 250 ? -16.145 -13.252 -2.920 1.00 89.25 250 VAL A N 1
ATOM 1969 C CA . VAL A 1 250 ? -15.049 -14.207 -3.084 1.00 89.25 250 VAL A CA 1
ATOM 1970 C C . VAL A 1 250 ? -14.328 -14.411 -1.752 1.00 89.25 250 VAL A C 1
ATOM 1972 O O . VAL A 1 250 ? -14.206 -15.546 -1.302 1.00 89.25 250 VAL A O 1
ATOM 1975 N N . MET A 1 251 ? -13.862 -13.343 -1.112 1.00 91.25 251 MET A N 1
ATOM 1976 C CA . MET A 1 251 ? -12.956 -13.377 0.043 1.00 91.25 251 MET A CA 1
ATOM 1977 C C . MET A 1 251 ? -13.650 -13.419 1.407 1.00 91.25 251 MET A C 1
ATOM 1979 O O . MET A 1 251 ? -13.003 -13.760 2.392 1.00 91.25 251 MET A O 1
ATOM 1983 N N . GLY A 1 252 ? -14.946 -13.118 1.468 1.00 90.88 252 GLY A N 1
ATOM 1984 C CA . GLY A 1 252 ? -15.628 -12.816 2.723 1.00 90.88 252 GLY A CA 1
ATOM 1985 C C . GLY A 1 252 ? -15.378 -11.375 3.174 1.00 90.88 252 GLY A C 1
ATOM 1986 O O . GLY A 1 252 ? -14.655 -10.619 2.525 1.00 90.88 252 GLY A O 1
ATOM 1987 N N . ILE A 1 253 ? -16.025 -11.004 4.277 1.00 90.38 253 ILE A N 1
ATOM 1988 C CA . ILE A 1 253 ? -15.871 -9.711 4.947 1.00 90.38 253 ILE A CA 1
ATOM 1989 C C . ILE A 1 253 ? -15.228 -9.985 6.306 1.00 90.38 253 ILE A C 1
ATOM 1991 O O . ILE A 1 253 ? -15.679 -10.889 7.012 1.00 90.38 253 ILE A O 1
ATOM 1995 N N . SER A 1 254 ? -14.197 -9.223 6.667 1.00 90.19 254 SER A N 1
ATOM 1996 C CA . SER A 1 254 ? -13.587 -9.311 7.998 1.00 90.19 254 SER A CA 1
ATOM 1997 C C . SER A 1 254 ? -14.586 -8.936 9.102 1.00 90.19 254 SER A C 1
ATOM 1999 O O . SER A 1 254 ? -15.419 -8.047 8.930 1.00 90.19 254 SER A O 1
ATOM 2001 N N . GLU A 1 255 ? -14.512 -9.603 10.254 1.00 89.44 255 GLU A N 1
ATOM 2002 C CA . GLU A 1 255 ? -15.355 -9.273 11.409 1.00 89.44 255 GLU A CA 1
ATOM 2003 C C . GLU A 1 255 ? -14.766 -8.107 12.226 1.00 89.44 255 GLU A C 1
ATOM 2005 O O . GLU A 1 255 ? -13.546 -8.058 12.391 1.00 89.44 255 GLU A O 1
ATOM 2010 N N . PRO A 1 256 ? -15.592 -7.200 12.790 1.00 90.62 256 PRO A N 1
ATOM 2011 C CA . PRO A 1 256 ? -17.058 -7.183 12.736 1.00 90.62 256 PRO A CA 1
ATOM 2012 C C . PRO A 1 256 ? -17.597 -6.569 11.434 1.00 90.62 256 PRO A C 1
ATOM 2014 O O . PRO A 1 256 ? -17.407 -5.382 11.181 1.00 90.62 256 PRO A O 1
ATOM 2017 N N . GLN A 1 257 ? -18.363 -7.331 10.643 1.00 90.44 257 GLN A N 1
ATOM 2018 C CA . GLN A 1 257 ? -18.797 -6.896 9.296 1.00 90.44 257 GLN A CA 1
ATOM 2019 C C . GLN A 1 257 ? -19.579 -5.570 9.275 1.00 90.44 257 GLN A C 1
ATOM 2021 O O . GLN A 1 257 ? -19.629 -4.890 8.250 1.00 90.44 257 GLN A O 1
ATOM 2026 N N . ALA A 1 258 ? -20.211 -5.205 10.396 1.00 88.75 258 ALA A N 1
ATOM 2027 C CA . ALA A 1 258 ? -20.976 -3.969 10.537 1.00 88.75 258 ALA A CA 1
ATOM 2028 C C . ALA A 1 258 ? -20.130 -2.700 10.336 1.00 88.75 258 ALA A C 1
ATOM 2030 O O . ALA A 1 258 ? -20.658 -1.710 9.838 1.00 88.75 258 ALA A O 1
ATOM 2031 N N . ASP A 1 259 ? -18.839 -2.742 10.673 1.00 90.81 259 ASP A N 1
ATOM 2032 C CA . ASP A 1 259 ? -17.925 -1.598 10.555 1.00 90.81 259 ASP A CA 1
ATOM 2033 C C . ASP A 1 259 ? -17.209 -1.562 9.182 1.00 90.81 259 ASP A C 1
ATOM 2035 O O . ASP A 1 259 ? -16.358 -0.701 8.939 1.00 90.81 259 ASP A O 1
ATOM 2039 N N . TRP A 1 260 ? -17.544 -2.477 8.257 1.00 91.19 260 TRP A N 1
ATOM 2040 C CA . TRP A 1 260 ? -16.791 -2.650 7.011 1.00 91.19 260 TRP A CA 1
ATOM 2041 C C . TRP A 1 260 ? -16.713 -1.404 6.138 1.00 91.19 260 TRP A C 1
ATOM 2043 O O . TRP A 1 260 ? -15.644 -1.047 5.632 1.00 91.19 260 TRP A O 1
ATOM 2053 N N . ASP A 1 261 ? -17.844 -0.722 5.955 1.00 91.75 261 ASP A N 1
ATOM 2054 C CA . ASP A 1 261 ? -17.873 0.469 5.106 1.00 91.75 261 ASP A CA 1
ATOM 2055 C C . ASP A 1 261 ? -17.020 1.600 5.704 1.00 91.75 261 ASP A C 1
ATOM 2057 O O . ASP A 1 261 ? -16.392 2.361 4.963 1.00 91.75 261 ASP A O 1
ATOM 2061 N N . ASP A 1 262 ? -16.931 1.652 7.034 1.00 92.25 262 ASP A N 1
ATOM 2062 C CA . ASP A 1 262 ? -16.239 2.696 7.779 1.00 92.25 262 ASP A CA 1
ATOM 2063 C C . ASP A 1 262 ? -14.718 2.498 7.765 1.00 92.25 262 ASP A C 1
ATOM 2065 O O . ASP A 1 262 ? -13.974 3.457 7.530 1.00 92.25 262 ASP A O 1
ATOM 2069 N N . TRP A 1 263 ? -14.207 1.267 7.913 1.00 90.00 263 TRP A N 1
ATOM 2070 C CA . TRP A 1 263 ? -12.770 1.042 7.712 1.00 90.00 263 TRP A CA 1
ATOM 2071 C C . TRP A 1 263 ? -12.365 1.088 6.235 1.00 90.00 263 TRP A C 1
ATOM 2073 O O . TRP A 1 263 ? -11.247 1.505 5.934 1.00 90.00 263 TRP A O 1
ATOM 2083 N N . ASN A 1 264 ? -13.253 0.758 5.289 1.00 91.75 264 ASN A N 1
ATOM 2084 C CA . ASN A 1 264 ? -12.991 1.020 3.872 1.00 91.75 264 ASN A CA 1
ATOM 2085 C C . ASN A 1 264 ? -12.897 2.532 3.597 1.00 91.75 264 ASN A C 1
ATOM 2087 O O . ASN A 1 264 ? -12.025 2.953 2.836 1.00 91.75 264 ASN A O 1
ATOM 2091 N N . ALA A 1 265 ? -13.721 3.359 4.253 1.00 91.69 265 ALA A N 1
ATOM 2092 C CA . ALA A 1 265 ? -13.589 4.816 4.221 1.00 91.69 265 ALA A CA 1
ATOM 2093 C C . ALA A 1 265 ? -12.260 5.292 4.831 1.00 91.69 265 ALA A C 1
ATOM 2095 O O . ALA A 1 265 ? -11.578 6.125 4.235 1.00 91.69 265 ALA A O 1
ATOM 2096 N N . LEU A 1 266 ? -11.837 4.710 5.958 1.00 92.44 266 LEU A N 1
ATOM 2097 C CA . LEU A 1 266 ? -10.521 4.964 6.551 1.00 92.44 266 LEU A CA 1
ATOM 2098 C C . LEU A 1 266 ? -9.373 4.609 5.588 1.00 92.44 266 LEU A C 1
ATOM 2100 O O . LEU A 1 266 ? -8.421 5.379 5.452 1.00 92.44 266 LEU A O 1
ATOM 2104 N N . TYR A 1 267 ? -9.445 3.464 4.904 1.00 92.00 267 TYR A N 1
ATOM 2105 C CA . TYR A 1 267 ? -8.441 3.073 3.911 1.00 92.00 267 TYR A CA 1
ATOM 2106 C C . TYR A 1 267 ? -8.458 3.987 2.681 1.00 92.00 267 TYR A C 1
ATOM 2108 O O . TYR A 1 267 ? -7.394 4.343 2.172 1.00 92.00 267 TYR A O 1
ATOM 2116 N N . ALA A 1 268 ? -9.637 4.427 2.235 1.00 89.62 268 ALA A N 1
ATOM 2117 C CA . ALA A 1 268 ? -9.791 5.383 1.142 1.00 89.62 268 ALA A CA 1
ATOM 2118 C C . ALA A 1 268 ? -9.204 6.767 1.478 1.00 89.62 268 ALA A C 1
ATOM 2120 O O . ALA A 1 268 ? -8.559 7.376 0.622 1.00 89.62 268 ALA A O 1
ATOM 2121 N N . LEU A 1 269 ? -9.335 7.224 2.731 1.00 91.62 269 LEU A N 1
ATOM 2122 C CA . LEU A 1 269 ? -8.843 8.527 3.194 1.00 91.62 269 LEU A CA 1
ATOM 2123 C C . LEU A 1 269 ? -7.337 8.719 2.949 1.00 91.62 269 LEU A C 1
ATOM 2125 O O . LEU A 1 269 ? -6.893 9.820 2.621 1.00 91.62 269 LEU A O 1
ATOM 2129 N N . ARG A 1 270 ? -6.542 7.641 3.023 1.00 88.38 270 ARG A N 1
ATOM 2130 C CA . ARG A 1 270 ? -5.116 7.678 2.651 1.00 88.38 270 ARG A CA 1
ATOM 2131 C C . ARG A 1 270 ? -4.918 8.219 1.234 1.00 88.38 270 ARG A C 1
ATOM 2133 O O . ARG A 1 270 ? -4.016 9.019 1.000 1.00 88.38 270 ARG A O 1
ATOM 2140 N N . TYR A 1 271 ? -5.737 7.772 0.289 1.00 86.75 271 TYR A N 1
ATOM 2141 C CA . TYR A 1 271 ? -5.631 8.172 -1.111 1.00 86.75 271 TYR A CA 1
ATOM 2142 C C . TYR A 1 271 ? -6.159 9.583 -1.342 1.00 86.75 271 TYR A C 1
ATOM 2144 O O . TYR A 1 271 ? -5.727 10.237 -2.285 1.00 86.75 271 TYR A O 1
ATOM 2152 N N . ASP A 1 272 ? -7.056 10.069 -0.487 1.00 89.06 272 ASP A N 1
ATOM 2153 C CA . ASP A 1 272 ? -7.521 11.453 -0.528 1.00 89.06 272 ASP A CA 1
ATOM 2154 C C . ASP A 1 272 ? -6.419 12.424 -0.073 1.00 89.06 272 ASP A C 1
ATOM 2156 O O . ASP A 1 272 ? -6.194 13.441 -0.734 1.00 89.06 272 ASP A O 1
ATOM 2160 N N . PHE A 1 273 ? -5.640 12.064 0.957 1.00 90.19 273 PHE A N 1
ATOM 2161 C CA . PHE A 1 273 ? -4.403 12.783 1.291 1.00 90.19 273 PHE A CA 1
ATOM 2162 C C . PHE A 1 273 ? -3.366 12.705 0.165 1.00 90.19 273 PHE A C 1
ATOM 2164 O O . PHE A 1 273 ? -2.761 13.723 -0.169 1.00 90.19 273 PHE A O 1
ATOM 2171 N N . LEU A 1 274 ? -3.198 11.533 -0.462 1.00 87.50 274 LEU A N 1
ATOM 2172 C CA . LEU A 1 274 ? -2.278 11.362 -1.590 1.00 87.50 274 LEU A CA 1
ATOM 2173 C C . LEU A 1 274 ? -2.618 12.313 -2.744 1.00 87.50 274 LEU A C 1
ATOM 2175 O O . LEU A 1 274 ? -1.758 13.071 -3.183 1.00 87.50 274 LEU A O 1
ATOM 2179 N N . VAL A 1 275 ? -3.865 12.326 -3.224 1.00 84.88 275 VAL A N 1
ATOM 2180 C CA . VAL A 1 275 ? -4.241 13.207 -4.345 1.00 84.88 275 VAL A CA 1
ATOM 2181 C C . VAL A 1 275 ? -4.225 14.687 -3.951 1.00 84.88 275 VAL A C 1
ATOM 2183 O O . VAL A 1 275 ? -3.893 15.522 -4.791 1.00 84.88 275 VAL A O 1
ATOM 2186 N N . SER A 1 276 ? -4.503 15.026 -2.684 1.00 89.25 276 SER A N 1
ATOM 2187 C CA . SER A 1 276 ? -4.305 16.390 -2.167 1.00 89.25 276 SER A CA 1
ATOM 2188 C C . SER A 1 276 ? -2.840 16.821 -2.269 1.00 89.25 276 SER A C 1
ATOM 2190 O O . SER A 1 276 ? -2.553 17.938 -2.704 1.00 89.25 276 SER A O 1
ATOM 2192 N N . ALA A 1 277 ? -1.911 15.926 -1.926 1.00 86.06 277 ALA A N 1
ATOM 2193 C CA . ALA A 1 277 ? -0.478 16.188 -1.975 1.00 86.06 277 ALA A CA 1
ATOM 2194 C C . ALA A 1 277 ? 0.065 16.274 -3.412 1.00 86.06 277 ALA A C 1
ATOM 2196 O O . ALA A 1 277 ? 0.882 17.142 -3.714 1.00 86.06 277 ALA A O 1
ATOM 2197 N N . LEU A 1 278 ? -0.396 15.393 -4.306 1.00 80.75 278 LEU A N 1
ATOM 2198 C CA . LEU A 1 278 ? 0.059 15.330 -5.701 1.00 80.75 278 LEU A CA 1
ATOM 2199 C C . LEU A 1 278 ? -0.440 16.509 -6.551 1.00 80.75 278 LEU A C 1
ATOM 2201 O O . LEU A 1 278 ? 0.228 16.911 -7.505 1.00 80.75 278 LEU A O 1
ATOM 2205 N N . TYR A 1 279 ? -1.595 17.084 -6.206 1.00 83.19 279 TYR A N 1
ATOM 2206 C CA . TYR A 1 279 ? -2.207 18.190 -6.944 1.00 83.19 279 TYR A CA 1
ATOM 2207 C C . TYR A 1 279 ? -2.444 19.406 -6.035 1.00 83.19 279 TYR A C 1
ATOM 2209 O O . TYR A 1 279 ? -3.593 19.795 -5.812 1.00 83.19 279 TYR A O 1
ATOM 2217 N N . PRO A 1 280 ? -1.379 20.073 -5.547 1.00 85.69 280 PRO A N 1
ATOM 2218 C CA . PRO A 1 280 ? -1.499 21.145 -4.558 1.00 85.69 280 PRO A CA 1
ATOM 2219 C C . PRO A 1 280 ? -2.305 22.356 -5.054 1.00 85.69 280 PRO A C 1
ATOM 2221 O O . PRO A 1 280 ? -2.907 23.081 -4.270 1.00 85.69 280 PRO A O 1
ATOM 2224 N N . ASN A 1 281 ? -2.376 22.549 -6.374 1.00 87.19 281 ASN A N 1
ATOM 2225 C CA . ASN A 1 281 ? -3.138 23.632 -6.999 1.00 87.19 281 ASN A CA 1
ATOM 2226 C C . ASN A 1 281 ? -4.646 23.325 -7.143 1.00 87.19 281 ASN A C 1
ATOM 2228 O O . ASN A 1 281 ? -5.408 24.194 -7.558 1.00 87.19 281 ASN A O 1
ATOM 2232 N N . GLU A 1 282 ? -5.086 22.102 -6.834 1.00 85.94 282 GLU A N 1
ATOM 2233 C CA . GLU A 1 282 ? -6.469 21.629 -6.973 1.00 85.94 282 GLU A CA 1
ATOM 2234 C C . GLU A 1 282 ? -7.110 21.461 -5.585 1.00 85.94 282 GLU A C 1
ATOM 2236 O O . GLU A 1 282 ? -7.210 20.358 -5.044 1.00 85.94 282 GLU A O 1
ATOM 2241 N N . THR A 1 283 ? -7.579 22.565 -4.994 1.00 89.19 283 THR A N 1
ATOM 2242 C CA . THR A 1 283 ? -8.053 22.613 -3.591 1.00 89.19 283 THR A CA 1
ATOM 2243 C C . THR A 1 283 ? -9.185 21.634 -3.271 1.00 89.19 283 THR A C 1
ATOM 2245 O O . THR A 1 283 ? -9.306 21.182 -2.134 1.00 89.19 283 THR A O 1
ATOM 2248 N N . LYS A 1 284 ? -9.970 21.231 -4.281 1.00 90.94 284 LYS A N 1
ATOM 2249 C CA . LYS A 1 284 ? -11.059 20.248 -4.156 1.00 90.94 284 LYS A CA 1
ATOM 2250 C C . LYS A 1 284 ? -10.618 18.932 -3.507 1.00 90.94 284 LYS A C 1
ATOM 2252 O O . LYS A 1 284 ? -11.416 18.298 -2.822 1.00 90.94 284 LYS A O 1
ATOM 2257 N N . PHE A 1 285 ? -9.369 18.509 -3.722 1.00 87.81 285 PHE A N 1
ATOM 2258 C CA . PHE A 1 285 ? -8.851 17.264 -3.158 1.00 87.81 285 PHE A CA 1
ATOM 2259 C C . PHE A 1 285 ? -8.591 17.384 -1.658 1.00 87.81 285 PHE A C 1
ATOM 2261 O O . PHE A 1 285 ? -8.951 16.486 -0.898 1.00 87.81 285 PHE A O 1
ATOM 2268 N N . ARG A 1 286 ? -8.057 18.529 -1.229 1.00 94.06 286 ARG A N 1
ATOM 2269 C CA . ARG A 1 286 ? -7.867 18.843 0.186 1.00 94.06 286 ARG A CA 1
ATOM 2270 C C . ARG A 1 286 ? -9.196 18.977 0.919 1.00 94.06 286 ARG A C 1
ATOM 2272 O O . ARG A 1 286 ? -9.356 18.443 2.013 1.00 94.06 286 ARG A O 1
ATOM 2279 N N . ASP A 1 287 ? -10.170 19.635 0.294 1.00 92.31 287 ASP A N 1
ATOM 2280 C CA . ASP A 1 287 ? -11.514 19.792 0.857 1.00 92.31 287 ASP A CA 1
ATOM 2281 C C . ASP A 1 287 ? -12.240 18.446 0.993 1.00 92.31 287 ASP A C 1
ATOM 2283 O O . ASP A 1 287 ? -12.915 18.204 1.995 1.00 92.31 287 ASP A O 1
ATOM 2287 N N . MET A 1 288 ? -12.063 17.545 0.020 1.00 89.25 288 MET A N 1
ATOM 2288 C CA . MET A 1 288 ? -12.558 16.169 0.091 1.00 89.25 288 MET A CA 1
ATOM 2289 C C . MET A 1 288 ? -11.920 15.413 1.262 1.00 89.25 288 MET A C 1
ATOM 2291 O O . MET A 1 288 ? -12.660 14.908 2.103 1.00 89.25 288 MET A O 1
ATOM 2295 N N . ALA A 1 289 ? -10.586 15.404 1.378 1.00 91.00 289 ALA A N 1
ATOM 2296 C CA . ALA A 1 289 ? -9.889 14.752 2.490 1.00 91.00 289 ALA A CA 1
ATOM 2297 C C . ALA A 1 289 ? -10.349 15.301 3.853 1.00 91.00 289 ALA A C 1
ATOM 2299 O O . ALA A 1 289 ? -10.669 14.529 4.755 1.00 91.00 289 ALA A O 1
ATOM 2300 N N . ARG A 1 290 ? -10.474 16.632 3.985 1.00 95.31 290 ARG A N 1
ATOM 2301 C CA . ARG A 1 290 ? -10.990 17.293 5.196 1.00 95.31 290 ARG A CA 1
ATOM 2302 C C . ARG A 1 290 ? -12.401 16.824 5.542 1.00 95.31 290 ARG A C 1
ATOM 2304 O O . ARG A 1 290 ? -12.694 16.568 6.707 1.00 95.31 290 ARG A O 1
ATOM 2311 N N . ARG A 1 291 ? -13.286 16.735 4.547 1.00 94.44 291 ARG A N 1
ATOM 2312 C CA . ARG A 1 291 ? -14.681 16.327 4.738 1.00 94.44 291 ARG A CA 1
ATOM 2313 C C . ARG A 1 291 ? -14.791 14.869 5.186 1.00 94.44 291 ARG A C 1
ATOM 2315 O O . ARG A 1 291 ? -15.501 14.615 6.153 1.00 94.44 291 ARG A O 1
ATOM 2322 N N . GLU A 1 292 ? -14.100 13.946 4.519 1.00 91.75 292 GLU A N 1
ATOM 2323 C CA . GLU A 1 292 ? -14.131 12.518 4.878 1.00 91.75 292 GLU A CA 1
ATOM 2324 C C . GLU A 1 292 ? -13.509 12.277 6.262 1.00 91.75 292 GLU A C 1
ATOM 2326 O O . GLU A 1 292 ? -14.089 11.592 7.103 1.00 91.75 292 GLU A O 1
ATOM 2331 N N . LEU A 1 293 ? -12.370 12.920 6.542 1.00 94.94 293 LEU A N 1
ATOM 2332 C CA . LEU A 1 293 ? -11.719 12.877 7.849 1.00 94.94 293 LEU A CA 1
ATOM 2333 C C . LEU A 1 293 ? -12.647 13.381 8.963 1.00 94.94 293 LEU A C 1
ATOM 2335 O O . LEU A 1 293 ? -12.789 12.727 9.996 1.00 94.94 293 LEU A O 1
ATOM 2339 N N . ARG A 1 294 ? -13.295 14.534 8.754 1.00 96.12 294 ARG A N 1
ATOM 2340 C CA . ARG A 1 294 ? -14.248 15.093 9.716 1.00 96.12 294 ARG A CA 1
ATOM 2341 C C . ARG A 1 294 ? -15.415 14.146 9.955 1.00 96.12 294 ARG A C 1
ATOM 2343 O O . ARG A 1 294 ? -15.745 13.907 11.110 1.00 96.12 294 ARG A O 1
ATOM 2350 N N . ALA A 1 295 ? -16.002 13.596 8.892 1.00 93.44 295 ALA A N 1
ATOM 2351 C CA . ALA A 1 295 ? -17.130 12.679 9.003 1.00 93.44 295 ALA A CA 1
ATOM 2352 C C . ALA A 1 295 ? -16.781 11.460 9.873 1.00 93.44 295 ALA A C 1
ATOM 2354 O O . ALA A 1 295 ? -17.535 11.128 10.782 1.00 93.44 295 ALA A O 1
ATOM 2355 N N . LEU A 1 296 ? -15.606 10.855 9.666 1.00 91.19 296 LEU A N 1
ATOM 2356 C CA . LEU A 1 296 ? -15.129 9.741 10.491 1.00 91.19 296 LEU A CA 1
ATOM 2357 C C . LEU A 1 296 ? -14.910 10.140 11.960 1.00 91.19 296 LEU A C 1
ATOM 2359 O O . LEU A 1 296 ? -15.296 9.407 12.869 1.00 91.19 296 LEU A O 1
ATOM 2363 N N . VAL A 1 297 ? -14.301 11.302 12.211 1.00 93.88 297 VAL A N 1
ATOM 2364 C CA . VAL A 1 297 ? -14.042 11.792 13.576 1.00 93.88 297 VAL A CA 1
ATOM 2365 C C . VAL A 1 297 ? -15.338 12.130 14.319 1.00 93.88 297 VAL A C 1
ATOM 2367 O O . VAL A 1 297 ? -15.456 11.830 15.507 1.00 93.88 297 VAL A O 1
ATOM 2370 N N . GLU A 1 298 ? -16.309 12.736 13.637 1.00 93.38 298 GLU A N 1
ATOM 2371 C CA . GLU A 1 298 ? -17.618 13.079 14.201 1.00 93.38 298 GLU A CA 1
ATOM 2372 C C . GLU A 1 298 ? -18.493 11.846 14.436 1.00 93.38 298 GLU A C 1
ATOM 2374 O O . GLU A 1 298 ? -19.260 11.832 15.398 1.00 93.38 298 GLU A O 1
ATOM 2379 N N . TYR A 1 299 ? -18.366 10.814 13.597 1.00 91.38 299 TYR A N 1
ATOM 2380 C CA . TYR A 1 299 ? -19.109 9.562 13.740 1.00 91.38 299 TYR A CA 1
ATOM 2381 C C . TYR A 1 299 ? -18.581 8.681 14.885 1.00 91.38 299 TYR A C 1
ATOM 2383 O O . TYR A 1 299 ? -19.366 7.983 15.520 1.00 91.38 299 TYR A O 1
ATOM 2391 N N . TYR A 1 300 ? -17.285 8.773 15.221 1.00 89.88 300 TYR A N 1
ATOM 2392 C CA . TYR A 1 300 ? -16.664 8.038 16.337 1.00 89.88 300 TYR A CA 1
ATOM 2393 C C . TYR A 1 300 ? -16.105 8.953 17.444 1.00 89.88 300 TYR A C 1
ATOM 2395 O O . TYR A 1 300 ? -14.906 8.905 17.761 1.00 89.88 300 TYR A O 1
ATOM 2403 N N . PRO A 1 301 ? -16.943 9.771 18.105 1.00 87.69 301 PRO A N 1
ATOM 2404 C CA . PRO A 1 301 ? -16.477 10.749 19.086 1.00 87.69 301 PRO A CA 1
ATOM 2405 C C . PRO A 1 301 ? -15.880 10.091 20.344 1.00 87.69 301 PRO A C 1
ATOM 2407 O O . PRO A 1 301 ? -14.947 10.653 20.943 1.00 87.69 301 PRO A O 1
ATOM 2410 N N . GLY A 1 302 ? -16.393 8.910 20.724 1.00 84.19 302 GLY A N 1
ATOM 2411 C CA . GLY A 1 302 ? -15.943 8.099 21.861 1.00 84.19 302 GLY A CA 1
ATOM 2412 C C . GLY A 1 302 ? -14.819 7.109 21.537 1.00 84.19 302 GLY A C 1
ATOM 2413 O O . GLY A 1 302 ? -14.226 6.531 22.452 1.00 84.19 302 GLY A O 1
ATOM 2414 N N . GLY A 1 303 ? -14.478 6.940 20.254 1.00 90.44 303 GLY A N 1
ATOM 2415 C CA . GLY A 1 303 ? -13.425 6.034 19.803 1.00 90.44 303 GLY A CA 1
ATOM 2416 C C . GLY A 1 303 ? -13.615 4.600 20.308 1.00 90.44 303 GLY A C 1
ATOM 2417 O O . GLY A 1 303 ? -14.729 4.097 20.413 1.00 90.44 303 GLY A O 1
ATOM 2418 N N . LEU A 1 304 ? -12.509 3.924 20.624 1.00 86.06 304 LEU A N 1
ATOM 2419 C CA . LEU A 1 304 ? -12.519 2.510 21.014 1.00 86.06 304 LEU A CA 1
ATOM 2420 C C . LEU A 1 304 ? -13.300 2.227 22.311 1.00 86.06 304 LEU A C 1
ATOM 2422 O O . LEU A 1 304 ? -13.820 1.129 22.475 1.00 86.06 304 LEU A O 1
ATOM 2426 N N . GLN A 1 305 ? -13.400 3.192 23.229 1.00 84.44 305 GLN A N 1
ATOM 2427 C CA . GLN A 1 305 ? -14.137 2.986 24.479 1.00 84.44 305 GLN A CA 1
ATOM 2428 C C . GLN A 1 305 ? -15.627 2.734 24.212 1.00 84.44 305 GLN A C 1
ATOM 2430 O O . GLN A 1 305 ? -16.208 1.822 24.790 1.00 84.44 305 GLN A O 1
ATOM 2435 N N . GLU A 1 306 ? -16.212 3.481 23.274 1.00 85.00 306 GLU A N 1
ATOM 2436 C CA . GLU A 1 306 ? -17.620 3.355 22.892 1.00 85.00 306 GLU A CA 1
ATOM 2437 C C . GLU A 1 306 ? -17.954 1.960 22.343 1.00 85.00 306 GLU A C 1
ATOM 2439 O O . GLU A 1 306 ? -19.006 1.410 22.664 1.00 85.00 306 GLU A O 1
ATOM 2444 N N . TYR A 1 307 ? -17.034 1.348 21.590 1.00 81.81 307 TYR A N 1
ATOM 2445 C CA . TYR A 1 307 ? -17.183 -0.031 21.113 1.00 81.81 307 TYR A CA 1
ATOM 2446 C C . TYR A 1 307 ? -17.356 -1.017 22.269 1.00 81.81 307 TYR A C 1
ATOM 2448 O O . TYR A 1 307 ? -18.286 -1.823 22.274 1.00 81.81 307 TYR A O 1
ATOM 2456 N N . TYR A 1 308 ? -16.486 -0.929 23.278 1.00 78.19 308 TYR A N 1
ATOM 2457 C CA . TYR A 1 308 ? -16.548 -1.825 24.429 1.00 78.19 308 TYR A CA 1
ATOM 2458 C C . TYR A 1 308 ? -17.746 -1.535 25.332 1.00 78.19 308 TYR A C 1
ATOM 2460 O O . TYR A 1 308 ? -18.316 -2.461 25.905 1.00 78.19 308 TYR A O 1
ATOM 2468 N N . ASP A 1 309 ? -18.162 -0.278 25.455 1.00 80.44 309 ASP A N 1
ATOM 2469 C CA . ASP A 1 309 ? -19.353 0.075 26.228 1.00 80.44 309 ASP A CA 1
ATOM 2470 C C . ASP A 1 309 ? -20.618 -0.536 25.588 1.00 80.44 309 ASP A C 1
ATOM 2472 O O . ASP A 1 309 ? -21.456 -1.112 26.287 1.00 80.44 309 ASP A O 1
ATOM 2476 N N . GLN A 1 310 ? -20.719 -0.504 24.254 1.00 71.19 310 GLN A N 1
ATOM 2477 C CA . GLN A 1 310 ? -21.814 -1.117 23.491 1.00 71.19 310 GLN A CA 1
ATOM 2478 C C . GLN A 1 310 ? -21.758 -2.656 23.500 1.00 71.19 310 GLN A C 1
ATOM 2480 O O . GLN A 1 310 ? -22.790 -3.318 23.680 1.00 71.19 310 GLN A O 1
ATOM 2485 N N . SER A 1 311 ? -20.567 -3.251 23.363 1.00 63.00 311 SER A N 1
ATOM 2486 C CA . SER A 1 311 ? -20.416 -4.711 23.393 1.00 63.00 311 SER A CA 1
ATOM 2487 C C . SER A 1 311 ? -20.740 -5.286 24.779 1.00 63.00 311 SER A C 1
ATOM 2489 O O . SER A 1 311 ? -21.416 -6.314 24.888 1.00 63.00 311 SER A O 1
ATOM 2491 N N . ASN A 1 312 ? -20.379 -4.574 25.852 1.00 55.69 312 ASN A N 1
ATOM 2492 C CA . ASN A 1 312 ? -20.729 -4.939 27.226 1.00 55.69 312 ASN A CA 1
ATOM 2493 C C . ASN A 1 312 ? -22.222 -4.753 27.53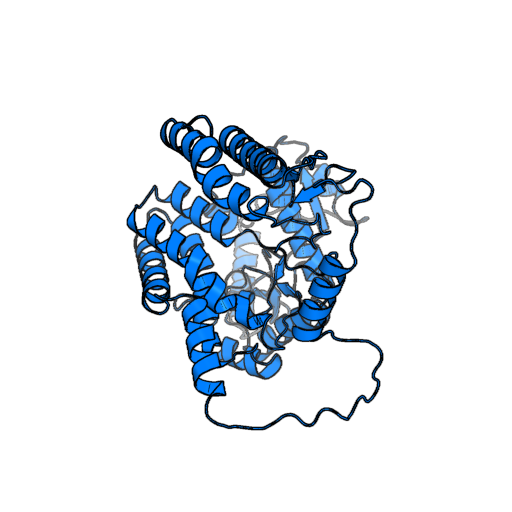8 1.00 55.69 312 ASN A C 1
ATOM 2495 O O . ASN A 1 312 ? -22.807 -5.607 28.205 1.00 55.69 312 ASN A O 1
ATOM 2499 N N . ALA A 1 313 ? -22.865 -3.698 27.021 1.00 49.47 313 ALA A N 1
ATOM 2500 C CA . ALA A 1 313 ? -24.308 -3.494 27.178 1.00 49.47 313 ALA A CA 1
ATOM 2501 C C . ALA A 1 313 ? -25.133 -4.630 26.543 1.00 49.47 313 ALA A C 1
ATOM 2503 O O . ALA A 1 313 ? -26.149 -5.051 27.096 1.00 49.47 313 ALA A O 1
ATOM 2504 N N . THR A 1 314 ? -24.663 -5.186 25.423 1.00 47.09 314 THR A N 1
ATOM 2505 C CA . THR A 1 314 ? -25.325 -6.304 24.730 1.00 47.09 314 THR A CA 1
ATOM 2506 C C . THR A 1 314 ? -25.143 -7.632 25.487 1.00 47.09 314 THR A C 1
ATOM 2508 O O . THR A 1 314 ? -26.080 -8.429 25.585 1.00 47.09 314 THR A O 1
ATOM 2511 N N . LYS A 1 315 ? -23.977 -7.836 26.124 1.00 44.12 315 LYS A N 1
ATOM 2512 C CA . LYS A 1 315 ? -23.663 -9.014 26.960 1.00 44.12 315 LYS A CA 1
ATOM 2513 C C . LYS A 1 315 ? -24.415 -9.065 28.303 1.00 44.12 315 LYS A C 1
ATOM 2515 O O . LYS A 1 315 ? -24.373 -10.093 28.966 1.00 44.12 315 LYS A O 1
ATOM 2520 N N . HIS A 1 316 ? -25.118 -8.007 28.717 1.00 34.44 316 HIS A N 1
ATOM 2521 C CA . HIS A 1 316 ? -25.922 -7.976 29.956 1.00 34.44 316 HIS A CA 1
ATOM 2522 C C . HIS A 1 316 ? -27.410 -8.344 29.764 1.00 34.44 316 HIS A C 1
ATOM 2524 O O . HIS A 1 316 ? -28.214 -8.138 30.670 1.00 34.44 316 HIS A O 1
ATOM 2530 N N . SER A 1 317 ? -27.792 -8.918 28.615 1.00 35.91 317 SER A N 1
ATOM 2531 C CA . SER A 1 317 ? -29.181 -9.327 28.325 1.00 35.91 317 SER A CA 1
ATOM 2532 C C . SER A 1 317 ? -29.486 -10.827 28.499 1.00 35.91 317 SER A C 1
ATOM 2534 O O . SER A 1 317 ? -30.585 -11.267 28.170 1.00 35.91 317 SER A O 1
ATOM 2536 N N . GLY A 1 318 ? -28.578 -11.617 29.078 1.00 31.92 318 GLY A N 1
ATOM 2537 C CA . GLY A 1 318 ? -28.854 -13.017 29.408 1.00 31.92 318 GLY A CA 1
ATOM 2538 C C . GLY A 1 318 ? -27.912 -13.559 30.476 1.00 31.92 318 GLY A C 1
ATOM 2539 O O . GLY A 1 318 ? -26.726 -13.741 30.221 1.00 31.92 318 GLY A O 1
ATOM 2540 N N . GLU A 1 319 ? -28.447 -13.819 31.668 1.00 37.81 319 GLU A N 1
ATOM 2541 C CA . GLU A 1 319 ? -27.786 -14.633 32.690 1.00 37.81 319 GLU A CA 1
ATOM 2542 C C . GLU A 1 319 ? -27.571 -16.056 32.162 1.00 37.81 319 GLU A C 1
ATOM 2544 O O . GLU A 1 319 ? -28.530 -16.741 31.809 1.00 37.81 319 GLU A O 1
ATOM 2549 N N . ILE A 1 320 ? -26.321 -16.519 32.168 1.00 28.50 320 ILE A N 1
ATOM 2550 C CA . ILE A 1 320 ? -25.993 -17.944 32.228 1.00 28.50 320 ILE A CA 1
ATOM 2551 C C . ILE A 1 320 ? -24.883 -18.103 33.273 1.00 28.50 320 ILE A C 1
ATOM 2553 O O . ILE A 1 320 ? -23.761 -17.629 33.090 1.00 28.50 320 ILE A O 1
ATOM 2557 N N . GLU A 1 321 ? -25.230 -18.743 34.391 1.00 35.16 321 GLU A N 1
ATOM 2558 C CA . GLU A 1 321 ? -24.286 -19.283 35.374 1.00 35.16 321 GLU A CA 1
ATOM 2559 C C . GLU A 1 321 ? -23.340 -20.291 34.703 1.00 35.16 321 GLU A C 1
ATOM 2561 O O . GLU A 1 321 ? -23.782 -21.172 33.966 1.00 35.16 321 GLU A O 1
ATOM 2566 N N . LEU A 1 322 ? -22.037 -20.191 34.980 1.00 31.11 322 LEU A N 1
ATOM 2567 C CA . LEU A 1 322 ? -21.043 -21.152 34.499 1.00 31.11 322 LEU A CA 1
ATOM 2568 C C . LEU A 1 322 ? -20.821 -22.274 35.528 1.00 31.11 322 LEU A C 1
ATOM 2570 O O . LEU A 1 322 ? -20.355 -22.031 36.642 1.00 31.11 322 LEU A O 1
ATOM 2574 N N . ASP A 1 323 ? -21.125 -23.502 35.103 1.00 27.16 323 ASP A N 1
ATOM 2575 C CA . ASP A 1 323 ? -20.796 -24.780 35.748 1.00 27.16 323 ASP A CA 1
ATOM 2576 C C . ASP A 1 323 ? -19.268 -25.042 35.688 1.00 27.16 323 ASP A C 1
ATOM 2578 O O . ASP A 1 323 ? -18.681 -24.959 34.604 1.00 27.16 323 ASP A O 1
ATOM 2582 N N . PRO A 1 324 ? -18.576 -25.339 36.811 1.00 34.69 324 PRO A N 1
ATOM 2583 C CA . PRO A 1 324 ? -17.118 -25.418 36.845 1.00 34.69 324 PRO A CA 1
ATOM 2584 C C . PRO A 1 324 ? -16.508 -26.776 36.452 1.00 34.69 324 PRO A C 1
ATOM 2586 O O . PRO A 1 324 ? -15.336 -27.012 36.758 1.00 34.69 324 PRO A O 1
ATOM 2589 N N . GLN A 1 325 ? -17.218 -27.680 35.773 1.00 34.88 325 GLN A N 1
ATOM 2590 C CA . GLN A 1 325 ? -16.607 -28.928 35.300 1.00 34.88 325 GLN A CA 1
ATOM 2591 C C . GLN A 1 325 ? -16.979 -29.267 33.862 1.00 34.88 325 GLN A C 1
ATOM 2593 O O . GLN A 1 325 ? -17.996 -29.897 33.626 1.00 34.88 325 GLN A O 1
ATOM 2598 N N . ILE A 1 326 ? -16.085 -28.934 32.926 1.00 26.73 326 ILE A N 1
ATOM 2599 C CA . ILE A 1 326 ? -15.632 -29.813 31.837 1.00 26.73 326 ILE A CA 1
ATOM 2600 C C . ILE A 1 326 ? -14.339 -29.195 31.276 1.00 26.73 326 ILE A C 1
ATOM 2602 O O . ILE A 1 326 ? -14.330 -28.171 30.600 1.00 26.73 326 ILE A O 1
ATOM 2606 N N . ILE A 1 327 ? -13.220 -29.827 31.620 1.00 31.97 327 ILE A N 1
ATOM 2607 C CA . ILE A 1 327 ? -11.960 -29.727 30.889 1.00 31.97 327 ILE A CA 1
ATOM 2608 C C . ILE A 1 327 ? -12.032 -30.836 29.838 1.00 31.97 327 ILE A C 1
ATOM 2610 O O . ILE A 1 327 ? -12.147 -32.004 30.208 1.00 31.97 327 ILE A O 1
ATOM 2614 N N . VAL A 1 328 ? -11.976 -30.484 28.552 1.00 27.19 328 VAL A N 1
ATOM 2615 C CA . VAL A 1 328 ? -11.600 -31.429 27.492 1.00 27.19 328 VAL A CA 1
ATOM 2616 C C . VAL A 1 328 ? -10.428 -30.833 26.732 1.00 27.19 328 VAL A C 1
ATOM 2618 O O . VAL A 1 328 ? -10.478 -29.688 26.284 1.00 27.19 328 VAL A O 1
ATOM 2621 N N . ASP A 1 329 ? -9.369 -31.627 26.660 1.00 34.06 329 ASP A N 1
ATOM 2622 C CA . ASP A 1 329 ? -8.104 -31.350 26.000 1.00 34.06 329 ASP A CA 1
ATOM 2623 C C . ASP A 1 329 ? -8.257 -31.036 24.505 1.00 34.06 329 ASP A C 1
ATOM 2625 O O . ASP A 1 329 ? -8.927 -31.768 23.775 1.00 34.06 329 ASP A O 1
ATOM 2629 N N . LEU A 1 330 ? -7.530 -30.016 24.038 1.00 25.34 330 LEU A N 1
ATOM 2630 C CA . LEU A 1 330 ? -7.111 -29.864 22.642 1.00 25.34 330 LEU A CA 1
ATOM 2631 C C . LEU A 1 330 ? -5.669 -29.317 22.604 1.00 25.34 330 LEU A C 1
ATOM 2633 O O . LEU A 1 330 ? -5.394 -28.242 23.138 1.00 25.34 330 LEU A O 1
ATOM 2637 N N . GLU A 1 331 ? -4.745 -30.046 21.967 1.00 26.45 331 GLU A N 1
ATOM 2638 C CA . GLU A 1 331 ? -3.494 -29.470 21.435 1.00 26.45 331 GLU A CA 1
ATOM 2639 C C . GLU A 1 331 ? -3.742 -28.795 20.048 1.00 26.45 331 GLU A C 1
ATOM 2641 O O . GLU A 1 331 ? -4.871 -28.804 19.560 1.00 26.45 331 GLU A O 1
ATOM 2646 N N . PRO A 1 332 ? -2.737 -28.204 19.359 1.00 42.81 332 PRO A N 1
ATOM 2647 C CA . PRO A 1 332 ? -2.357 -26.795 19.454 1.00 42.81 332 PRO A CA 1
ATOM 2648 C C . PRO A 1 332 ? -2.514 -26.070 18.097 1.00 42.81 332 PRO A C 1
ATOM 2650 O O . PRO A 1 332 ? -1.978 -26.524 17.089 1.00 42.81 332 PRO A O 1
ATOM 2653 N N . GLY A 1 333 ? -3.173 -24.904 18.033 1.00 41.03 333 GLY A N 1
ATOM 2654 C CA . GLY A 1 333 ? -3.256 -24.217 16.729 1.00 41.03 333 GLY A CA 1
ATOM 2655 C C . GLY A 1 333 ? -3.832 -22.809 16.639 1.00 41.03 333 GLY A C 1
ATOM 2656 O O . GLY A 1 333 ? -3.473 -22.096 15.715 1.00 41.03 333 GLY A O 1
ATOM 2657 N N . ALA A 1 334 ? -4.641 -22.349 17.589 1.00 36.47 334 ALA A N 1
ATOM 2658 C CA . ALA A 1 334 ? -5.067 -20.951 17.650 1.00 36.47 334 ALA A CA 1
ATOM 2659 C C . ALA A 1 334 ? -5.310 -20.600 19.118 1.00 36.47 334 ALA A C 1
ATOM 2661 O O . ALA A 1 334 ? -6.071 -21.289 19.794 1.00 36.47 334 ALA A O 1
ATOM 2662 N N . ARG A 1 335 ? -4.610 -19.596 19.659 1.00 44.59 335 ARG A N 1
ATOM 2663 C CA . ARG A 1 335 ? -4.838 -19.153 21.043 1.00 44.59 335 ARG A CA 1
ATOM 2664 C C . ARG A 1 335 ? -5.903 -18.068 21.030 1.00 44.59 335 ARG A C 1
ATOM 2666 O O . ARG A 1 335 ? -5.713 -17.045 20.383 1.00 44.59 335 ARG A O 1
ATOM 2673 N N . SER A 1 336 ? -6.986 -18.289 21.767 1.00 54.66 336 SER A N 1
ATOM 2674 C CA . SER A 1 336 ? -8.010 -17.270 22.003 1.00 54.66 336 SER A CA 1
ATOM 2675 C C . SER A 1 336 ? -7.408 -16.034 22.699 1.00 54.66 336 SER A C 1
ATOM 2677 O O . SER A 1 336 ? -6.363 -16.122 23.352 1.00 54.66 336 SER A O 1
ATOM 2679 N N . THR A 1 337 ? -8.061 -14.870 22.618 1.00 50.78 337 THR A N 1
ATOM 2680 C CA . THR A 1 337 ? -7.649 -13.656 23.355 1.00 50.78 337 THR A CA 1
ATOM 2681 C C . THR A 1 337 ? -7.573 -13.905 24.866 1.00 50.78 337 THR A C 1
ATOM 2683 O O . THR A 1 337 ? -6.705 -13.356 25.546 1.00 50.78 337 THR A O 1
ATOM 2686 N N . GLU A 1 338 ? -8.422 -14.791 25.394 1.00 53.72 338 GLU A N 1
ATOM 2687 C CA . GLU A 1 338 ? -8.353 -15.250 26.781 1.00 53.72 338 GLU A CA 1
ATOM 2688 C C . GLU A 1 338 ? -7.109 -16.092 27.049 1.00 53.72 338 GLU A C 1
ATOM 2690 O O . GLU A 1 338 ? -6.474 -15.915 28.085 1.00 53.72 338 GLU A O 1
ATOM 2695 N N . ASP A 1 339 ? -6.702 -16.960 26.124 1.00 53.59 339 ASP A N 1
ATOM 2696 C CA . ASP A 1 339 ? -5.464 -17.727 26.250 1.00 53.59 339 ASP A CA 1
ATOM 2697 C C . ASP A 1 339 ? -4.231 -16.845 26.121 1.00 53.59 339 ASP A C 1
ATOM 2699 O O . ASP A 1 339 ? -3.242 -17.088 26.815 1.00 53.59 339 ASP A O 1
ATOM 2703 N N . PHE A 1 340 ? -4.274 -15.800 25.293 1.00 58.34 340 PHE A N 1
ATOM 2704 C CA . PHE A 1 340 ? -3.229 -14.784 25.247 1.00 58.34 340 PHE A CA 1
ATOM 2705 C C . PHE A 1 340 ? -3.174 -13.996 26.557 1.00 58.34 340 PHE A C 1
ATOM 2707 O O . PHE A 1 340 ? -2.116 -13.949 27.179 1.00 58.34 340 PHE A O 1
ATOM 2714 N N . ALA A 1 341 ? -4.296 -13.458 27.041 1.00 62.75 341 ALA A N 1
ATOM 2715 C CA . ALA A 1 341 ? -4.363 -12.724 28.303 1.00 62.75 341 ALA A CA 1
ATOM 2716 C C . ALA A 1 341 ? -3.956 -13.604 29.495 1.00 62.75 341 ALA A C 1
ATOM 2718 O O . ALA A 1 341 ? -3.209 -13.165 30.367 1.00 62.75 341 ALA A O 1
ATOM 2719 N N . ARG A 1 342 ? -4.361 -14.878 29.508 1.00 65.50 342 ARG A N 1
ATOM 2720 C CA . ARG A 1 342 ? -3.972 -15.879 30.509 1.00 65.50 342 ARG A CA 1
ATOM 2721 C C . ARG A 1 342 ? -2.497 -16.245 30.388 1.00 65.50 342 ARG A C 1
ATOM 2723 O O . ARG A 1 342 ? -1.832 -16.385 31.410 1.00 65.50 342 ARG A O 1
ATOM 2730 N N . SER A 1 343 ? -1.961 -16.372 29.175 1.00 64.81 343 SER A N 1
ATOM 2731 C CA . SER A 1 343 ? -0.531 -16.618 28.935 1.00 64.81 343 SER A CA 1
ATOM 2732 C C . SER A 1 343 ? 0.319 -15.420 29.347 1.00 64.81 343 SER A C 1
ATOM 2734 O O . SER A 1 343 ? 1.360 -15.605 29.968 1.00 64.81 343 SER A O 1
ATOM 2736 N N . LEU A 1 344 ? -0.138 -14.202 29.066 1.00 66.94 344 LEU A N 1
ATOM 2737 C CA . LEU A 1 344 ? 0.508 -12.949 29.436 1.00 66.94 344 LEU A CA 1
ATOM 2738 C C . LEU A 1 344 ? 0.431 -12.715 30.950 1.00 66.94 344 LEU A C 1
ATOM 2740 O O . LEU A 1 344 ? 1.435 -12.388 31.576 1.00 66.94 344 LEU A O 1
ATOM 2744 N N . ALA A 1 345 ? -0.717 -12.984 31.576 1.00 71.19 345 ALA A N 1
ATOM 2745 C CA . ALA A 1 345 ? -0.861 -12.974 33.028 1.00 71.19 345 ALA A CA 1
ATOM 2746 C C . ALA A 1 345 ? 0.055 -14.019 33.680 1.00 71.19 345 ALA A C 1
ATOM 2748 O O . ALA A 1 345 ? 0.763 -13.692 34.631 1.00 71.19 345 ALA A O 1
ATOM 2749 N N . LYS A 1 346 ? 0.124 -15.244 33.134 1.00 70.88 346 LYS A N 1
ATOM 2750 C CA . LYS A 1 346 ? 1.085 -16.274 33.565 1.00 70.88 346 LYS A CA 1
ATOM 2751 C C . LYS A 1 346 ? 2.526 -15.810 33.370 1.00 70.88 346 LYS A C 1
ATOM 2753 O O . LYS A 1 346 ? 3.338 -16.016 34.265 1.00 70.88 346 LYS A O 1
ATOM 2758 N N . LEU A 1 347 ? 2.858 -15.154 32.258 1.00 69.69 347 LEU A N 1
ATOM 2759 C CA . LEU A 1 347 ? 4.185 -14.587 32.017 1.00 69.69 347 LEU A CA 1
ATOM 2760 C C . LEU A 1 347 ? 4.520 -13.539 33.081 1.00 69.69 347 LEU A C 1
ATOM 2762 O O . LEU A 1 347 ? 5.572 -13.625 33.707 1.00 69.69 347 LEU A O 1
ATOM 2766 N N . HIS A 1 348 ? 3.627 -12.592 33.362 1.00 77.81 348 HIS A N 1
ATOM 2767 C CA . HIS A 1 348 ? 3.847 -11.559 34.376 1.00 77.81 348 HIS A CA 1
ATOM 2768 C C . HIS A 1 348 ? 3.965 -12.154 35.792 1.00 77.81 348 HIS A C 1
ATOM 2770 O O . HIS A 1 348 ? 4.862 -11.795 36.557 1.00 77.81 348 HIS A O 1
ATOM 2776 N N . GLN A 1 349 ? 3.115 -13.125 36.133 1.00 75.25 349 GLN A N 1
ATOM 2777 C CA . GLN A 1 349 ? 3.144 -13.802 37.431 1.00 75.25 349 GLN A CA 1
ATOM 2778 C C . GLN A 1 349 ? 4.411 -14.651 37.616 1.00 75.25 349 GLN A C 1
ATOM 2780 O O . GLN A 1 349 ? 5.047 -14.583 38.674 1.00 75.25 349 GLN A O 1
ATOM 2785 N N . ASN A 1 350 ? 4.817 -15.401 36.589 1.00 74.94 350 ASN A N 1
ATOM 2786 C CA . ASN A 1 350 ? 5.888 -16.398 36.685 1.00 74.94 350 ASN A CA 1
ATOM 2787 C C . ASN A 1 350 ? 7.267 -15.855 36.321 1.00 74.94 350 ASN A C 1
ATOM 2789 O O . ASN A 1 350 ? 8.271 -16.373 36.812 1.00 74.94 350 ASN A O 1
ATOM 2793 N N . SER A 1 351 ? 7.340 -14.809 35.499 1.00 75.38 351 SER A N 1
ATOM 2794 C CA . SER A 1 351 ? 8.612 -14.178 35.164 1.00 75.38 351 SER A CA 1
ATOM 2795 C C . SER A 1 351 ? 9.290 -13.655 36.421 1.00 75.38 351 SER A C 1
ATOM 2797 O O . SER A 1 351 ? 8.662 -13.161 37.364 1.00 75.38 351 SER A O 1
ATOM 2799 N N . ARG A 1 352 ? 10.607 -13.806 36.458 1.00 73.56 352 ARG A N 1
ATOM 2800 C CA . ARG A 1 352 ? 11.444 -13.277 37.523 1.00 73.56 352 ARG A CA 1
ATOM 2801 C C . ARG A 1 352 ? 12.579 -12.530 36.866 1.00 73.56 352 ARG A C 1
ATOM 2803 O O . ARG A 1 352 ? 13.291 -13.094 36.039 1.00 73.56 352 ARG A O 1
ATOM 2810 N N . SER A 1 353 ? 12.735 -11.266 37.238 1.00 78.12 353 SER A N 1
ATOM 2811 C CA . SER A 1 353 ? 13.955 -10.546 36.905 1.00 78.12 353 SER A CA 1
ATOM 2812 C C . SER A 1 353 ? 15.151 -11.298 37.512 1.00 78.12 353 SER A C 1
ATOM 2814 O O . SER A 1 353 ? 15.098 -11.617 38.706 1.00 78.12 353 SER A O 1
ATOM 2816 N N . PRO A 1 354 ? 16.222 -11.572 36.742 1.00 77.31 354 PRO A N 1
ATOM 2817 C CA . PRO A 1 354 ? 17.387 -12.326 37.215 1.00 77.31 354 PRO A CA 1
ATOM 2818 C C . PRO A 1 354 ? 18.048 -11.738 38.467 1.00 77.31 354 PRO A C 1
ATOM 2820 O O . PRO A 1 354 ? 18.678 -12.456 39.235 1.00 77.31 354 PRO A O 1
ATOM 2823 N N . ASN A 1 355 ? 17.896 -10.430 38.684 1.00 82.12 355 ASN A N 1
ATOM 2824 C CA . ASN A 1 355 ? 18.471 -9.689 39.807 1.00 82.12 355 ASN A CA 1
ATOM 2825 C C . ASN A 1 355 ? 17.405 -8.993 40.676 1.00 82.12 355 ASN A C 1
ATOM 2827 O O . ASN A 1 355 ? 17.745 -8.204 41.554 1.00 82.12 355 ASN A O 1
ATOM 2831 N N . SER A 1 356 ? 16.117 -9.285 40.454 1.00 83.19 356 SER A N 1
ATOM 2832 C CA . SER A 1 356 ? 14.975 -8.601 41.085 1.00 83.19 356 SER A CA 1
ATOM 2833 C C . SER A 1 356 ? 14.886 -7.090 40.808 1.00 83.19 356 SER A C 1
ATOM 2835 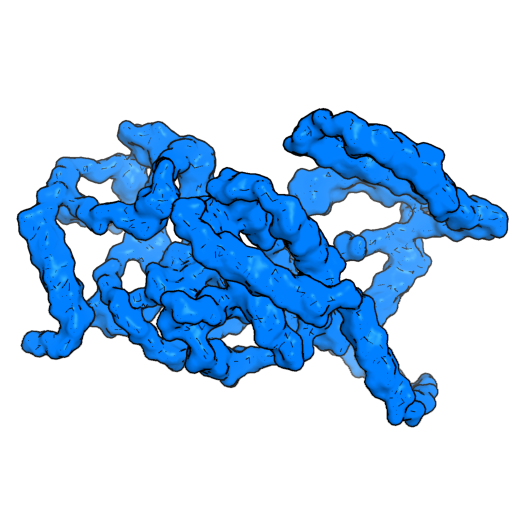O O . SER A 1 356 ? 14.216 -6.380 41.554 1.00 83.19 356 SER A O 1
ATOM 2837 N N . TRP A 1 357 ? 15.560 -6.568 39.776 1.00 83.62 357 TRP A N 1
ATOM 2838 C CA . TRP A 1 357 ? 15.517 -5.151 39.377 1.00 83.62 357 TRP A CA 1
ATOM 2839 C C . TRP A 1 357 ? 14.707 -4.980 38.081 1.00 83.62 357 TRP A C 1
ATOM 2841 O O . TRP A 1 357 ? 14.510 -5.936 37.330 1.00 83.62 357 TRP A O 1
ATOM 2851 N N . PHE A 1 358 ? 14.224 -3.769 37.812 1.00 83.69 358 PHE A N 1
ATOM 2852 C CA . PHE A 1 358 ? 13.586 -3.394 36.547 1.00 83.69 358 PHE A CA 1
ATOM 2853 C C . PHE A 1 358 ? 14.659 -3.120 35.495 1.00 83.69 358 PHE A C 1
ATOM 2855 O O . PHE A 1 358 ? 15.567 -2.338 35.761 1.00 83.69 358 PHE A O 1
ATOM 2862 N N . GLY A 1 359 ? 14.585 -3.758 34.331 1.00 82.75 359 GLY A N 1
ATOM 2863 C CA . GLY A 1 359 ? 15.583 -3.616 33.270 1.00 82.75 359 GLY A CA 1
ATOM 2864 C C . GLY A 1 359 ? 15.655 -4.839 32.368 1.00 82.75 359 GLY A C 1
ATOM 2865 O O . GLY A 1 359 ? 14.871 -5.780 32.513 1.00 82.75 359 GLY A O 1
ATOM 2866 N N . PHE A 1 360 ? 16.600 -4.820 31.433 1.00 83.94 360 PHE A N 1
ATOM 2867 C CA . PHE A 1 360 ? 16.893 -5.947 30.559 1.00 83.94 360 PHE A CA 1
ATOM 2868 C C . PHE A 1 360 ? 18.397 -6.033 30.287 1.00 83.94 360 PHE A C 1
ATOM 2870 O O . PHE A 1 360 ? 19.107 -5.036 30.276 1.00 83.94 360 PHE A O 1
ATOM 2877 N N . HIS A 1 361 ? 18.903 -7.249 30.101 1.00 74.88 361 HIS A N 1
ATOM 2878 C CA . HIS A 1 361 ? 20.340 -7.522 29.991 1.00 74.88 361 HIS A CA 1
ATOM 2879 C C . HIS A 1 361 ? 20.987 -7.031 28.686 1.00 74.88 361 HIS A C 1
ATOM 2881 O O . HIS A 1 361 ? 22.211 -6.996 28.603 1.00 74.88 361 HIS A O 1
ATOM 2887 N N . ILE A 1 362 ? 20.181 -6.657 27.691 1.00 75.00 362 ILE A N 1
ATOM 2888 C CA . ILE A 1 362 ? 20.624 -6.130 26.400 1.00 75.00 362 ILE A CA 1
ATOM 2889 C C . ILE A 1 362 ? 19.757 -4.939 25.991 1.00 75.00 362 ILE A C 1
ATOM 2891 O O . ILE A 1 362 ? 18.577 -4.861 26.351 1.00 75.00 362 ILE A O 1
ATOM 2895 N N . THR A 1 363 ? 20.329 -4.042 25.193 1.00 77.00 363 THR A N 1
ATOM 2896 C CA . THR A 1 363 ? 19.569 -3.028 24.460 1.00 77.00 363 THR A CA 1
ATOM 2897 C C . THR A 1 363 ? 18.629 -3.734 23.487 1.00 77.00 363 THR A C 1
ATOM 2899 O O . THR A 1 363 ? 19.053 -4.547 22.667 1.00 77.00 363 THR A O 1
ATOM 2902 N N . THR A 1 364 ? 17.338 -3.442 23.595 1.00 77.19 364 THR A N 1
ATOM 2903 C CA . THR A 1 364 ? 16.312 -3.960 22.673 1.00 77.19 364 THR A CA 1
ATOM 2904 C C . THR A 1 364 ? 15.976 -2.899 21.631 1.00 77.19 364 THR A C 1
ATOM 2906 O O . THR A 1 364 ? 16.363 -1.753 21.804 1.00 77.19 364 THR A O 1
ATOM 2909 N N . TYR A 1 365 ? 15.245 -3.231 20.571 1.00 73.00 365 TYR A N 1
ATOM 2910 C CA . TYR A 1 365 ? 14.873 -2.261 19.535 1.00 73.00 365 TYR A CA 1
ATOM 2911 C C . TYR A 1 365 ? 13.358 -2.222 19.333 1.00 73.00 365 TYR A C 1
ATOM 2913 O O . TYR A 1 365 ? 12.705 -3.269 19.322 1.00 73.00 365 TYR A O 1
ATOM 2921 N N . ASN A 1 366 ? 12.813 -1.016 19.149 1.00 64.12 366 ASN A N 1
ATOM 2922 C CA . ASN A 1 366 ? 11.464 -0.805 18.629 1.00 64.12 366 ASN A CA 1
ATOM 2923 C C . ASN A 1 366 ? 11.567 -0.134 17.253 1.00 64.12 366 ASN A C 1
ATOM 2925 O O . ASN A 1 366 ? 11.960 1.027 17.156 1.00 64.12 366 ASN A O 1
ATOM 2929 N N . GLY A 1 367 ? 11.302 -0.887 16.184 1.00 70.38 367 GLY A N 1
ATOM 2930 C CA . GLY A 1 367 ? 11.702 -0.477 14.837 1.00 70.38 367 GLY A CA 1
ATOM 2931 C C . GLY A 1 367 ? 13.221 -0.281 14.761 1.00 70.38 367 GLY A C 1
ATOM 2932 O O . GLY A 1 367 ? 13.979 -1.158 15.174 1.00 70.38 367 GLY A O 1
ATOM 2933 N N . ASN A 1 368 ? 13.659 0.883 14.279 1.00 67.00 368 ASN A N 1
ATOM 2934 C CA . ASN A 1 368 ? 15.064 1.306 14.252 1.00 67.00 368 ASN A CA 1
ATOM 2935 C C . ASN A 1 368 ? 15.513 2.047 15.531 1.00 67.00 368 ASN A C 1
ATOM 2937 O O . ASN A 1 368 ? 16.658 2.489 15.599 1.00 67.00 368 ASN A O 1
ATOM 2941 N N . LEU A 1 369 ? 14.645 2.186 16.543 1.00 68.81 369 LEU A N 1
ATOM 2942 C CA . LEU A 1 369 ? 14.951 2.933 17.764 1.00 68.81 369 LEU A CA 1
ATOM 2943 C C . LEU A 1 369 ? 15.566 2.023 18.840 1.00 68.81 369 LEU A C 1
ATOM 2945 O O . LEU A 1 369 ? 14.854 1.154 19.367 1.00 68.81 369 LEU A O 1
ATOM 2949 N N . PRO A 1 370 ? 16.841 2.223 19.228 1.00 77.12 370 PRO A N 1
ATOM 2950 C CA . PRO A 1 370 ? 17.434 1.504 20.347 1.00 77.12 370 PRO A CA 1
ATOM 2951 C C . PRO A 1 370 ? 16.740 1.891 21.660 1.00 77.12 370 PRO A C 1
ATOM 2953 O O . PRO A 1 370 ? 16.536 3.064 21.965 1.00 77.12 370 PRO A O 1
ATOM 2956 N N . GLN A 1 371 ? 16.378 0.881 22.441 1.00 73.75 371 GLN A N 1
ATOM 2957 C CA . GLN A 1 371 ? 15.749 0.970 23.754 1.00 73.75 371 GLN A CA 1
ATOM 2958 C C . GLN A 1 371 ? 16.772 0.499 24.782 1.00 73.75 371 GLN A C 1
ATOM 2960 O O . GLN A 1 371 ? 17.007 -0.708 24.932 1.00 73.75 371 GLN A O 1
ATOM 2965 N N . ASP A 1 372 ? 17.406 1.453 25.458 1.00 74.94 372 ASP A N 1
ATOM 2966 C CA . ASP A 1 372 ? 18.362 1.120 26.505 1.00 74.94 372 ASP A CA 1
ATOM 2967 C C . ASP A 1 372 ? 17.590 0.824 27.793 1.00 74.94 372 ASP A C 1
ATOM 2969 O O . ASP A 1 372 ? 16.827 1.658 28.282 1.00 74.94 372 ASP A O 1
ATOM 2973 N N . ASN A 1 373 ? 17.745 -0.390 28.324 1.00 81.38 373 ASN A N 1
ATOM 2974 C CA . ASN A 1 373 ? 16.959 -0.895 29.451 1.00 81.38 373 ASN A CA 1
ATOM 2975 C C . ASN A 1 373 ? 17.857 -1.155 30.673 1.00 81.38 373 ASN A C 1
ATOM 2977 O O . ASN A 1 373 ? 17.950 -2.301 31.128 1.00 81.38 373 ASN A O 1
ATOM 2981 N N . PRO A 1 374 ? 18.524 -0.129 31.233 1.00 82.50 374 PRO A N 1
ATOM 2982 C CA . PRO A 1 374 ? 19.444 -0.325 32.341 1.00 82.50 374 PRO A CA 1
ATOM 2983 C C . PRO A 1 374 ? 18.719 -0.878 33.570 1.00 82.50 374 PRO A C 1
ATOM 2985 O O . PRO A 1 374 ? 17.570 -0.533 33.857 1.00 82.50 374 PRO A O 1
ATOM 2988 N N . TRP A 1 375 ? 19.418 -1.709 34.340 1.00 85.94 375 TRP A N 1
ATOM 2989 C CA . TRP A 1 375 ? 18.878 -2.267 35.574 1.00 85.94 375 TRP A CA 1
ATOM 2990 C C . TRP A 1 375 ? 18.731 -1.193 36.660 1.00 85.94 375 TRP A C 1
ATOM 2992 O O . TRP A 1 375 ? 19.702 -0.548 37.057 1.00 85.94 375 TRP A O 1
ATOM 3002 N N . THR A 1 376 ? 17.527 -1.035 37.208 1.00 84.12 376 THR A N 1
ATOM 3003 C CA . THR A 1 376 ? 17.226 -0.112 38.310 1.00 84.12 376 THR A CA 1
ATOM 3004 C C . THR A 1 376 ? 16.311 -0.758 39.353 1.00 84.12 376 THR A C 1
ATOM 3006 O O . THR A 1 376 ? 15.475 -1.603 39.048 1.00 84.12 376 THR A O 1
ATOM 3009 N N . ARG A 1 377 ? 16.450 -0.358 40.620 1.00 83.69 377 ARG A N 1
ATOM 3010 C CA . ARG A 1 377 ? 15.667 -0.930 41.733 1.00 83.69 377 ARG A CA 1
ATOM 3011 C C . ARG A 1 377 ? 14.258 -0.352 41.891 1.00 83.69 377 ARG A C 1
ATOM 3013 O O . ARG A 1 377 ? 13.486 -0.906 42.659 1.00 83.69 377 ARG A O 1
ATOM 3020 N N . SER A 1 378 ? 13.952 0.758 41.223 1.00 83.25 378 SER A N 1
ATOM 3021 C CA . SER A 1 378 ? 12.668 1.455 41.336 1.00 83.25 378 SER A CA 1
ATOM 3022 C C . SER A 1 378 ? 12.036 1.588 39.965 1.00 83.25 378 SER A C 1
ATOM 3024 O O . SER A 1 378 ? 12.703 1.996 39.009 1.00 83.25 378 SER A O 1
ATOM 3026 N N . TRP A 1 379 ? 10.743 1.291 39.897 1.00 83.50 379 TRP A N 1
ATOM 3027 C CA . TRP A 1 379 ? 9.954 1.482 38.692 1.00 83.50 379 TRP A CA 1
ATOM 3028 C C . TRP A 1 379 ? 9.950 2.945 38.238 1.00 83.50 379 TRP A C 1
ATOM 3030 O O . TRP A 1 379 ? 10.122 3.205 37.051 1.00 83.50 379 TRP A O 1
ATOM 3040 N N . GLU A 1 380 ? 9.847 3.901 39.172 1.00 84.44 380 GLU A N 1
ATOM 3041 C CA . GLU A 1 380 ? 9.929 5.340 38.871 1.00 84.44 380 GLU A CA 1
ATOM 3042 C C . GLU A 1 380 ? 11.223 5.663 38.120 1.00 84.44 380 GLU A C 1
ATOM 3044 O O . GLU A 1 380 ? 11.201 6.332 37.092 1.00 84.44 380 GLU A O 1
ATOM 3049 N N . LYS A 1 381 ? 12.358 5.152 38.608 1.00 81.19 381 LYS A N 1
ATOM 3050 C CA . LYS A 1 381 ? 13.664 5.426 38.004 1.00 81.19 381 LYS A CA 1
ATOM 3051 C C . LYS A 1 381 ? 13.806 4.771 36.631 1.00 81.19 381 LYS A C 1
ATOM 3053 O O . LYS A 1 381 ? 14.306 5.417 35.713 1.00 81.19 381 LYS A O 1
ATOM 3058 N N . PHE A 1 382 ? 13.352 3.525 36.483 1.00 84.06 382 PHE A N 1
ATOM 3059 C CA . PHE A 1 382 ? 13.342 2.837 35.191 1.00 84.06 382 PHE A CA 1
ATOM 3060 C C . PHE A 1 382 ? 12.499 3.597 34.160 1.00 84.06 382 PHE A C 1
ATOM 3062 O O . PHE A 1 382 ? 12.979 3.922 33.074 1.00 84.06 382 PHE A O 1
ATOM 3069 N N . PHE A 1 383 ? 11.259 3.928 34.525 1.00 83.19 383 PHE A N 1
ATOM 3070 C CA . PHE A 1 383 ? 10.310 4.604 33.649 1.00 83.19 383 PHE A CA 1
ATOM 3071 C C . PHE A 1 383 ? 10.783 6.013 33.277 1.00 83.19 383 PHE A C 1
ATOM 3073 O O . PHE A 1 383 ? 10.781 6.360 32.099 1.00 83.19 383 PHE A O 1
ATOM 3080 N N . SER A 1 384 ? 11.275 6.795 34.245 1.00 83.62 384 SER A N 1
ATOM 3081 C CA . SER A 1 384 ? 11.848 8.125 33.997 1.00 83.62 384 SER A CA 1
ATOM 3082 C C . SER A 1 384 ? 13.043 8.083 33.047 1.00 83.62 384 SER A C 1
ATOM 3084 O O . SER A 1 384 ? 13.151 8.940 32.175 1.00 83.62 384 SER A O 1
ATOM 3086 N N . ASN A 1 385 ? 13.936 7.096 33.184 1.00 81.88 385 ASN A N 1
ATOM 3087 C CA . ASN A 1 385 ? 15.078 6.943 32.280 1.00 81.88 385 ASN A CA 1
ATOM 3088 C C . ASN A 1 385 ? 14.620 6.635 30.850 1.00 81.88 385 ASN A C 1
ATOM 3090 O O . ASN A 1 385 ? 15.102 7.261 29.907 1.00 81.88 385 ASN A O 1
ATOM 3094 N N . ARG A 1 386 ? 13.658 5.718 30.696 1.00 83.38 386 ARG A N 1
ATOM 3095 C CA . ARG A 1 386 ? 13.109 5.345 29.389 1.00 83.38 386 ARG A CA 1
ATOM 3096 C C . ARG A 1 386 ? 12.373 6.508 28.727 1.00 83.38 386 ARG A C 1
ATOM 3098 O O . ARG A 1 386 ? 12.574 6.778 27.548 1.00 83.38 386 ARG A O 1
ATOM 3105 N N . LEU A 1 387 ? 11.556 7.228 29.492 1.00 83.88 387 LEU A N 1
ATOM 3106 C CA . LEU A 1 387 ? 10.831 8.394 29.001 1.00 83.88 387 LEU A CA 1
ATOM 3107 C C . LEU A 1 387 ? 11.792 9.522 28.603 1.00 83.88 387 LEU A C 1
ATOM 3109 O O . LEU A 1 387 ? 11.625 10.118 27.546 1.00 83.88 387 LEU A O 1
ATOM 3113 N N . ARG A 1 388 ? 12.850 9.757 29.391 1.00 85.19 388 ARG A N 1
ATOM 3114 C CA . ARG A 1 388 ? 13.908 10.717 29.051 1.00 85.19 388 ARG A CA 1
ATOM 3115 C C . ARG A 1 388 ? 14.632 10.334 27.761 1.00 85.19 388 ARG A C 1
ATOM 3117 O O . ARG A 1 388 ? 14.855 11.208 26.937 1.00 85.19 388 ARG A O 1
ATOM 3124 N N . GLN A 1 389 ? 14.947 9.052 27.560 1.00 81.62 389 GLN A N 1
ATOM 3125 C CA . GLN A 1 389 ? 15.541 8.576 26.308 1.00 81.62 389 GLN A CA 1
ATOM 3126 C C . GLN A 1 389 ? 14.625 8.859 25.110 1.00 81.62 389 GLN A C 1
ATOM 3128 O O . GLN A 1 389 ? 15.103 9.362 24.099 1.00 81.62 389 GLN A O 1
ATOM 3133 N N . MET A 1 390 ? 13.321 8.579 25.223 1.00 81.81 390 MET A N 1
ATOM 3134 C CA . MET A 1 390 ? 12.365 8.855 24.143 1.00 81.81 390 MET A CA 1
ATOM 3135 C C . MET A 1 390 ? 12.272 10.352 23.829 1.00 81.81 390 MET A C 1
ATOM 3137 O O . MET A 1 390 ? 12.305 10.722 22.661 1.00 81.81 390 MET A O 1
ATOM 3141 N N . LEU A 1 391 ? 12.238 11.209 24.853 1.00 83.00 391 LEU A N 1
ATOM 3142 C CA . LEU A 1 391 ? 12.240 12.666 24.680 1.00 83.00 391 LEU A CA 1
ATOM 3143 C C . LEU A 1 391 ? 13.548 13.170 24.052 1.00 83.00 391 LEU A C 1
ATOM 3145 O O . LEU A 1 391 ? 13.524 14.048 23.202 1.00 83.00 391 LEU A O 1
ATOM 3149 N N . SER A 1 392 ? 14.698 12.594 24.417 1.00 80.19 392 SER A N 1
ATOM 3150 C CA . SER A 1 392 ? 15.980 12.933 23.787 1.00 80.19 392 SER A CA 1
ATOM 3151 C C . SER A 1 392 ? 16.058 12.488 22.326 1.00 80.19 392 SER A C 1
ATOM 3153 O O . SER A 1 392 ? 16.650 13.192 21.515 1.00 80.19 392 SER A O 1
ATOM 3155 N N . ILE A 1 393 ? 15.472 11.337 21.981 1.00 79.06 393 ILE A N 1
ATOM 3156 C CA . ILE A 1 393 ? 15.369 10.868 20.592 1.00 79.06 393 ILE A CA 1
ATOM 3157 C C . ILE A 1 393 ? 14.463 11.802 19.787 1.00 79.06 393 ILE A C 1
ATOM 3159 O O . ILE A 1 393 ? 14.840 12.208 18.693 1.00 79.06 393 ILE A O 1
ATOM 3163 N N . GLU A 1 394 ? 13.303 12.165 20.332 1.00 81.88 394 GLU A N 1
ATOM 3164 C CA . GLU A 1 394 ? 12.378 13.113 19.705 1.00 81.88 394 GLU A CA 1
ATOM 3165 C C . GLU A 1 394 ? 13.072 14.455 19.442 1.00 81.88 394 GLU A C 1
ATOM 3167 O O . GLU A 1 394 ? 13.122 14.893 18.294 1.00 81.88 394 GLU A O 1
ATOM 3172 N N . GLN A 1 395 ? 13.743 15.018 20.449 1.00 80.44 395 GLN A N 1
ATOM 3173 C CA . GLN A 1 395 ? 14.484 16.271 20.317 1.00 80.44 395 GLN A CA 1
ATOM 3174 C C . GLN A 1 395 ? 15.644 16.175 19.313 1.00 80.44 395 GLN A C 1
ATOM 3176 O O . GLN A 1 395 ? 15.939 17.143 18.612 1.00 80.44 395 GLN A O 1
ATOM 3181 N N . ALA A 1 396 ? 16.318 15.024 19.220 1.00 78.06 396 ALA A N 1
ATOM 3182 C CA . ALA A 1 396 ? 17.381 14.806 18.240 1.00 78.06 396 ALA A CA 1
ATOM 3183 C C . ALA A 1 396 ? 16.851 14.730 16.798 1.00 78.06 396 ALA A C 1
ATOM 3185 O O . ALA A 1 396 ? 17.566 15.106 15.872 1.00 78.06 396 ALA A O 1
ATOM 3186 N N . ILE A 1 397 ? 15.617 14.254 16.608 1.00 76.50 397 ILE A N 1
ATOM 3187 C CA . ILE A 1 397 ? 14.967 14.143 15.295 1.00 76.50 397 ILE A CA 1
ATOM 3188 C C . ILE A 1 397 ? 14.327 15.475 14.881 1.00 76.50 397 ILE A C 1
ATOM 3190 O O . ILE A 1 397 ? 14.475 15.886 13.733 1.00 76.50 397 ILE A O 1
ATOM 3194 N N . GLN A 1 398 ? 13.623 16.142 15.797 1.00 78.31 398 GLN A N 1
ATOM 3195 C CA . GLN A 1 398 ? 12.794 17.320 15.507 1.00 78.31 398 GLN A CA 1
ATOM 3196 C C . GLN A 1 398 ? 13.506 18.658 15.768 1.00 78.31 398 GLN A C 1
ATOM 3198 O O . GLN A 1 398 ? 13.051 19.707 15.313 1.00 78.31 398 GLN A O 1
ATOM 3203 N N . GLY A 1 399 ? 14.644 18.638 16.465 1.00 75.75 399 GLY A N 1
ATOM 3204 C CA . GLY A 1 399 ? 15.363 19.835 16.895 1.00 75.75 399 GLY A CA 1
ATOM 3205 C C . GLY A 1 399 ? 14.849 20.406 18.227 1.00 75.75 399 GLY A C 1
ATOM 3206 O O . GLY A 1 399 ? 13.840 19.959 18.774 1.00 75.75 399 GLY A O 1
ATOM 3207 N N . PRO A 1 400 ? 15.559 21.386 18.816 1.00 71.38 400 PRO A N 1
ATOM 3208 C CA . PRO A 1 400 ? 15.184 21.953 20.105 1.00 71.38 400 PRO A CA 1
ATOM 3209 C C . PRO A 1 400 ? 13.918 22.811 19.988 1.00 71.38 400 PRO A C 1
ATOM 3211 O O . PRO A 1 400 ? 13.908 23.816 19.282 1.00 71.38 400 PRO A O 1
ATOM 3214 N N . SER A 1 401 ? 12.881 22.459 20.749 1.00 62.88 401 SER A N 1
ATOM 3215 C CA . SER A 1 401 ? 11.694 23.293 20.943 1.00 62.88 401 SER A CA 1
ATOM 3216 C C . SER A 1 401 ? 11.575 23.716 22.419 1.00 62.88 401 SER A C 1
ATOM 3218 O O . SER A 1 401 ? 11.723 22.871 23.309 1.00 62.88 401 SER A O 1
ATOM 3220 N N . PRO A 1 402 ? 11.330 25.007 22.718 1.00 59.03 402 PRO A N 1
ATOM 3221 C CA . PRO A 1 402 ? 11.235 25.503 24.093 1.00 59.03 402 PRO A CA 1
ATOM 3222 C C . PRO A 1 402 ? 9.958 25.055 24.829 1.00 59.03 402 PRO A C 1
ATOM 3224 O O . PRO A 1 402 ? 9.948 25.010 26.058 1.00 59.03 402 PRO A O 1
ATOM 3227 N N . GLU A 1 403 ? 8.895 24.685 24.110 1.00 59.09 403 GLU A N 1
ATOM 3228 C CA . GLU A 1 403 ? 7.609 24.272 24.694 1.00 59.09 403 GLU A CA 1
ATOM 3229 C C . GLU A 1 403 ? 7.629 22.818 25.244 1.00 59.09 403 GLU A C 1
ATOM 3231 O O . GLU A 1 403 ? 7.247 22.615 26.402 1.00 59.09 403 GLU A O 1
ATOM 3236 N N . PRO A 1 404 ? 8.192 21.810 24.538 1.00 59.81 404 PRO A N 1
ATOM 3237 C CA . PRO A 1 404 ? 8.421 20.466 25.077 1.00 59.81 404 PRO A CA 1
ATOM 3238 C C . PRO A 1 404 ? 9.400 20.417 26.250 1.00 59.81 404 PRO A C 1
ATOM 3240 O O . PRO A 1 404 ? 9.303 19.517 27.083 1.00 59.81 404 PRO A O 1
ATOM 3243 N N . GLN A 1 405 ? 10.343 21.358 26.349 1.00 60.34 405 GLN A N 1
ATOM 3244 C CA . GLN A 1 405 ? 11.414 21.291 27.345 1.00 60.34 405 GLN A CA 1
ATOM 3245 C C . GLN A 1 405 ? 10.884 21.524 28.772 1.00 60.34 405 GLN A C 1
ATOM 3247 O O . GLN A 1 405 ? 11.127 20.707 29.661 1.00 60.34 405 GLN A O 1
ATOM 3252 N N . GLY A 1 406 ? 10.057 22.559 28.971 1.00 66.75 406 GLY A N 1
ATOM 3253 C CA . GLY A 1 406 ? 9.421 22.830 30.268 1.00 66.75 406 GLY A CA 1
ATOM 3254 C C . GLY A 1 406 ? 8.378 21.778 30.676 1.00 66.75 406 GLY A C 1
ATOM 3255 O O . GLY A 1 406 ? 8.261 21.431 31.855 1.00 66.75 406 GLY A O 1
ATOM 3256 N N . LEU A 1 407 ? 7.648 21.216 29.706 1.00 74.50 407 LEU A N 1
ATOM 3257 C CA . LEU A 1 407 ? 6.683 20.136 29.948 1.00 74.50 407 LEU A CA 1
ATOM 3258 C C . LEU A 1 407 ? 7.373 18.811 30.296 1.00 74.50 407 LEU A C 1
ATOM 3260 O O . LEU A 1 407 ? 6.910 18.098 31.185 1.00 74.50 407 LEU A O 1
ATOM 3264 N N . SER A 1 408 ? 8.504 18.508 29.656 1.00 79.31 408 SER A N 1
ATOM 3265 C CA . SER A 1 408 ? 9.308 17.310 29.924 1.00 79.31 408 SER A CA 1
ATOM 3266 C C . SER A 1 408 ? 9.864 17.295 31.345 1.00 79.31 408 SER A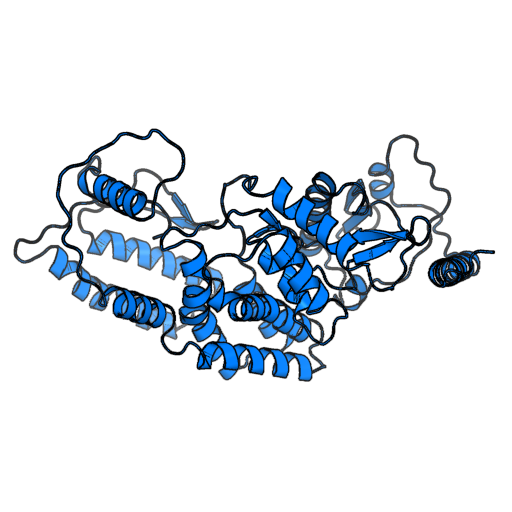 C 1
ATOM 3268 O O . SER A 1 408 ? 9.814 16.266 32.021 1.00 79.31 408 SER A O 1
ATOM 3270 N N . GLU A 1 409 ? 10.348 18.438 31.832 1.00 79.38 409 GLU A N 1
ATOM 3271 C CA . GLU A 1 409 ? 10.805 18.580 33.215 1.00 79.38 409 GLU A CA 1
ATOM 3272 C C . GLU A 1 409 ? 9.648 18.398 34.201 1.00 79.38 409 GLU A C 1
ATOM 3274 O O . GLU A 1 409 ? 9.737 17.579 35.116 1.00 79.38 409 GLU A O 1
ATOM 3279 N N . ALA A 1 410 ? 8.512 19.068 33.982 1.00 81.25 410 ALA A N 1
ATOM 3280 C CA . ALA A 1 410 ? 7.338 18.904 34.837 1.00 81.25 410 ALA A CA 1
ATOM 3281 C C . ALA A 1 410 ? 6.816 17.451 34.850 1.00 81.25 410 ALA A C 1
ATOM 3283 O O . ALA A 1 410 ? 6.437 16.929 35.905 1.00 81.25 410 ALA A O 1
ATOM 3284 N N . LEU A 1 411 ? 6.835 16.774 33.701 1.00 83.56 411 LEU A N 1
ATOM 3285 C CA . LEU A 1 411 ? 6.450 15.374 33.560 1.00 83.56 411 LEU A CA 1
ATOM 3286 C C . LEU A 1 411 ? 7.384 14.459 34.363 1.00 83.56 411 LEU A C 1
ATOM 3288 O O . LEU A 1 411 ? 6.913 13.660 35.174 1.00 83.56 411 LEU A O 1
ATOM 3292 N N . LEU A 1 412 ? 8.699 14.603 34.189 1.00 84.06 412 LEU A N 1
ATOM 3293 C CA . LEU A 1 412 ? 9.701 13.746 34.829 1.00 84.06 412 LEU A CA 1
ATOM 3294 C C . LEU A 1 412 ? 9.873 14.029 36.328 1.00 84.06 412 LEU A C 1
ATOM 3296 O O . LEU A 1 412 ? 10.125 13.100 37.092 1.00 84.06 412 LEU A O 1
ATOM 3300 N N . GLU A 1 413 ? 9.726 15.280 36.766 1.00 83.94 413 GLU A N 1
ATOM 3301 C CA . GLU A 1 413 ? 9.977 15.678 38.158 1.00 83.94 413 GLU A CA 1
ATOM 3302 C C . GLU A 1 413 ? 8.727 15.699 39.038 1.00 83.94 413 GLU A C 1
ATOM 3304 O O . GLU A 1 413 ? 8.831 15.545 40.257 1.00 83.94 413 GLU A O 1
ATOM 3309 N N . LYS A 1 414 ? 7.537 15.883 38.453 1.00 81.38 414 LYS A N 1
ATOM 3310 C CA . LYS A 1 414 ? 6.286 15.997 39.221 1.00 81.38 414 LYS A CA 1
ATOM 3311 C C . LYS A 1 414 ? 5.333 14.851 38.929 1.00 81.38 414 LYS A C 1
ATOM 3313 O O . LYS A 1 414 ? 4.895 14.179 39.861 1.00 81.38 414 LYS A O 1
ATOM 3318 N N . VAL A 1 415 ? 5.026 14.599 37.658 1.00 86.44 415 VAL A N 1
ATOM 3319 C CA . VAL A 1 415 ? 3.975 13.642 37.274 1.00 86.44 415 VAL A CA 1
ATOM 3320 C C . VAL A 1 415 ? 4.429 12.196 37.470 1.00 86.44 415 VAL A C 1
ATOM 3322 O O . VAL A 1 415 ? 3.762 11.441 38.181 1.00 86.44 415 VAL A O 1
ATOM 3325 N N . VAL A 1 416 ? 5.579 11.810 36.909 1.00 83.75 416 VAL A N 1
ATOM 3326 C CA . VAL A 1 416 ? 6.099 10.438 37.028 1.00 83.75 416 VAL A CA 1
ATOM 3327 C C . VAL A 1 416 ? 6.282 10.035 38.497 1.00 83.75 416 VAL A C 1
ATOM 3329 O O . VAL A 1 416 ? 5.772 8.973 38.871 1.00 83.75 416 VAL A O 1
ATOM 3332 N N . PRO A 1 417 ? 6.879 10.864 39.377 1.00 81.94 417 PRO A N 1
ATOM 3333 C CA . PRO A 1 417 ? 6.959 10.552 40.800 1.00 81.94 417 PRO A CA 1
ATOM 3334 C C . PRO A 1 417 ? 5.589 10.471 41.480 1.00 81.94 417 PRO A C 1
ATOM 3336 O O . PRO A 1 417 ? 5.351 9.567 42.285 1.00 81.94 417 PRO A O 1
ATOM 3339 N N . ARG A 1 418 ? 4.658 11.379 41.150 1.00 83.88 418 ARG A N 1
ATOM 3340 C CA . ARG A 1 418 ? 3.313 11.420 41.750 1.00 83.88 418 ARG A CA 1
ATOM 3341 C C . ARG A 1 418 ? 2.489 10.168 41.452 1.00 83.88 418 ARG A C 1
ATOM 3343 O O . ARG A 1 418 ? 1.670 9.792 42.297 1.00 83.88 418 ARG A O 1
ATOM 3350 N N . LEU A 1 419 ? 2.692 9.557 40.284 1.00 83.00 419 LEU A N 1
ATOM 3351 C CA . LEU A 1 419 ? 1.994 8.348 39.845 1.00 83.00 419 LEU A CA 1
ATOM 3352 C C . LEU A 1 419 ? 2.745 7.062 40.214 1.00 83.00 419 LEU A C 1
ATOM 3354 O O . LEU A 1 419 ? 2.113 6.080 40.594 1.00 83.00 419 LEU A O 1
ATOM 3358 N N . SER A 1 420 ? 4.080 7.071 40.165 1.00 80.56 420 SER A N 1
ATOM 3359 C CA . SER A 1 420 ? 4.896 5.867 40.375 1.00 80.56 420 SER A CA 1
ATOM 3360 C C . SER A 1 420 ? 5.162 5.572 41.850 1.00 80.56 420 SER A C 1
ATOM 3362 O O . SER A 1 420 ? 5.032 4.425 42.268 1.00 80.56 420 SER A O 1
ATOM 3364 N N . ARG A 1 421 ? 5.459 6.582 42.684 1.00 82.06 421 ARG A N 1
ATOM 3365 C CA . ARG A 1 421 ? 5.771 6.365 44.114 1.00 82.06 421 ARG A CA 1
ATOM 3366 C C . ARG A 1 421 ? 4.646 5.705 44.900 1.00 82.06 421 ARG A C 1
ATOM 3368 O O . ARG A 1 421 ? 4.947 4.820 45.702 1.00 82.06 421 ARG A O 1
ATOM 3375 N N . PRO A 1 422 ? 3.356 6.049 44.704 1.00 85.31 422 PRO A N 1
ATOM 3376 C CA . PRO A 1 422 ? 2.275 5.330 45.368 1.00 85.31 422 PRO A CA 1
ATOM 3377 C C . PRO A 1 422 ? 2.304 3.824 45.086 1.00 85.31 422 PRO A C 1
ATOM 3379 O O . PRO A 1 422 ? 1.895 3.045 45.933 1.00 85.31 422 PRO A O 1
ATOM 3382 N N . LEU A 1 423 ? 2.825 3.383 43.942 1.00 77.06 423 LEU A N 1
ATOM 3383 C CA . LEU A 1 423 ? 2.888 1.962 43.602 1.00 77.06 423 LEU A CA 1
ATOM 3384 C C . LEU A 1 423 ? 3.933 1.187 44.425 1.00 77.06 423 LEU A C 1
ATOM 3386 O O . LEU A 1 423 ? 3.805 -0.028 44.559 1.00 77.06 423 LEU A O 1
ATOM 3390 N N . GLU A 1 424 ? 4.926 1.881 44.988 1.00 73.06 424 GLU A N 1
ATOM 3391 C CA . GLU A 1 424 ? 6.064 1.315 45.732 1.00 73.06 424 GLU A CA 1
ATOM 3392 C C . GLU A 1 424 ? 6.105 1.778 47.209 1.00 73.06 424 GLU A C 1
ATOM 3394 O O . GLU A 1 424 ? 7.091 1.561 47.911 1.00 73.06 424 GLU A O 1
ATOM 3399 N N . THR A 1 425 ? 5.047 2.440 47.702 1.00 74.56 425 THR A N 1
ATOM 3400 C CA . THR A 1 425 ? 4.963 2.990 49.072 1.00 74.56 425 THR A CA 1
ATOM 3401 C C . THR A 1 425 ? 3.688 2.553 49.803 1.00 74.56 425 THR A C 1
ATOM 3403 O O . THR A 1 425 ? 2.686 2.164 49.193 1.00 74.56 425 THR A O 1
ATOM 3406 N N . GLY A 1 426 ? 3.704 2.617 51.141 1.00 74.00 426 GLY A N 1
ATOM 3407 C CA . GLY A 1 426 ? 2.574 2.197 51.983 1.00 74.00 426 GLY A CA 1
ATOM 3408 C C . GLY A 1 426 ? 2.370 0.678 52.013 1.00 74.00 426 GLY A C 1
ATOM 3409 O O . GLY A 1 426 ? 1.242 0.211 51.919 1.00 74.00 426 GLY A O 1
ATOM 3410 N N . GLY A 1 427 ? 3.462 -0.096 52.061 1.00 73.06 427 GLY A N 1
ATOM 3411 C CA . GLY A 1 427 ? 3.433 -1.568 52.062 1.00 73.06 427 GLY A CA 1
ATOM 3412 C C . GLY A 1 427 ? 3.229 -2.212 50.685 1.00 73.06 427 GLY A C 1
ATOM 3413 O O . GLY A 1 427 ? 3.319 -3.431 50.557 1.00 73.06 427 GLY A O 1
ATOM 3414 N N . ARG A 1 428 ? 2.996 -1.410 49.639 1.00 71.44 428 ARG A N 1
ATOM 3415 C CA . ARG A 1 428 ? 2.890 -1.877 48.252 1.00 71.44 428 ARG A CA 1
ATOM 3416 C C . ARG A 1 428 ? 4.277 -2.053 47.651 1.00 71.44 428 ARG A C 1
ATOM 3418 O O . ARG A 1 428 ? 5.147 -1.207 47.829 1.00 71.44 428 ARG A O 1
ATOM 3425 N N . THR A 1 429 ? 4.469 -3.142 46.921 1.00 70.44 429 THR A N 1
ATOM 3426 C CA . THR A 1 429 ? 5.701 -3.414 46.179 1.00 70.44 429 THR A CA 1
ATOM 3427 C C . THR A 1 429 ? 5.349 -3.766 44.741 1.00 70.44 429 THR A C 1
ATOM 3429 O O . THR A 1 429 ? 4.362 -4.459 44.480 1.00 70.44 429 THR A O 1
ATOM 3432 N N . LYS A 1 430 ? 6.141 -3.271 43.787 1.00 75.25 430 LYS A N 1
ATOM 3433 C CA . LYS A 1 430 ? 6.040 -3.674 42.385 1.00 75.25 430 LYS A CA 1
ATOM 3434 C C . LYS A 1 430 ? 7.135 -4.677 42.080 1.00 75.25 430 LYS A C 1
ATOM 3436 O O . LYS A 1 430 ? 8.313 -4.427 42.307 1.00 75.25 430 LYS A O 1
ATOM 3441 N N . LYS A 1 431 ? 6.725 -5.831 41.567 1.00 79.94 431 LYS A N 1
ATOM 3442 C CA . LYS A 1 431 ? 7.636 -6.872 41.108 1.00 79.94 431 LYS A CA 1
ATOM 3443 C C . LYS A 1 431 ? 8.009 -6.594 39.646 1.00 79.94 431 LYS A C 1
ATOM 3445 O O . LYS A 1 431 ? 7.096 -6.495 38.819 1.00 79.94 431 LYS A O 1
ATOM 3450 N N . PRO A 1 432 ? 9.305 -6.534 39.295 1.00 79.38 432 PRO A N 1
ATOM 3451 C CA . PRO A 1 432 ? 9.726 -6.533 37.902 1.00 79.38 432 PRO A CA 1
ATOM 3452 C C . PRO A 1 432 ? 9.217 -7.792 37.207 1.00 79.38 432 PRO A C 1
ATOM 3454 O O . PRO A 1 432 ? 9.489 -8.913 37.647 1.00 79.38 432 PRO A O 1
ATOM 3457 N N . SER A 1 433 ? 8.456 -7.586 36.142 1.00 78.44 433 SER A N 1
ATOM 3458 C CA . SER A 1 433 ? 7.831 -8.649 35.366 1.00 78.44 433 SER A CA 1
ATOM 3459 C C . SER A 1 433 ? 8.299 -8.522 33.925 1.00 78.44 433 SER A C 1
ATOM 3461 O O . SER A 1 433 ? 8.470 -7.409 33.427 1.00 78.44 433 SER A O 1
ATOM 3463 N N . LEU A 1 434 ? 8.555 -9.653 33.273 1.00 71.25 434 LEU A N 1
ATOM 3464 C CA . LEU A 1 434 ? 8.921 -9.670 31.864 1.00 71.25 434 LEU A CA 1
ATOM 3465 C C . LEU A 1 434 ? 7.701 -9.246 31.053 1.00 71.25 434 LEU A C 1
ATOM 3467 O O . LEU A 1 434 ? 6.675 -9.918 31.102 1.00 71.25 434 LEU A O 1
ATOM 3471 N N . LEU A 1 435 ? 7.827 -8.138 30.334 1.00 65.88 435 LEU A N 1
ATOM 3472 C CA . LEU A 1 435 ? 6.787 -7.644 29.444 1.00 65.88 435 LEU A CA 1
ATOM 3473 C C . LEU A 1 435 ? 6.993 -8.245 28.054 1.00 65.88 435 LEU A C 1
ATOM 3475 O O . LEU A 1 435 ? 8.122 -8.323 27.564 1.00 65.88 435 LEU A O 1
ATOM 3479 N N . TYR A 1 436 ? 5.900 -8.674 27.431 1.00 45.47 436 TYR A N 1
ATOM 3480 C CA . TYR A 1 436 ? 5.886 -9.010 26.013 1.00 45.47 436 TYR A CA 1
ATOM 3481 C C . TYR A 1 436 ? 5.737 -7.714 25.200 1.00 45.47 436 TYR A C 1
ATOM 3483 O O . TYR A 1 436 ? 5.037 -6.797 25.624 1.00 45.47 436 TYR A O 1
ATOM 3491 N N . ARG A 1 437 ? 6.474 -7.615 24.091 1.00 44.19 437 ARG A N 1
ATOM 3492 C CA . ARG A 1 437 ? 6.663 -6.395 23.290 1.00 44.19 437 ARG A CA 1
ATOM 3493 C C . ARG A 1 437 ? 5.333 -5.782 22.801 1.00 44.19 437 ARG A C 1
ATOM 3495 O O . ARG A 1 437 ? 4.420 -6.524 22.464 1.00 44.19 437 ARG A O 1
ATOM 3502 N N . ASP A 1 438 ? 5.319 -4.447 22.699 1.00 38.22 438 ASP A N 1
ATOM 3503 C CA . ASP A 1 438 ? 4.262 -3.594 22.122 1.00 38.22 438 ASP A CA 1
ATOM 3504 C C . ASP A 1 438 ? 2.856 -3.810 22.730 1.00 38.22 438 ASP A C 1
ATOM 3506 O O . ASP A 1 438 ? 1.891 -4.067 22.012 1.00 38.22 438 ASP A O 1
ATOM 3510 N N . LEU A 1 439 ? 2.754 -3.690 24.064 1.00 30.88 439 LEU A N 1
ATOM 3511 C CA . LEU A 1 439 ? 1.490 -3.372 24.750 1.00 30.88 439 LEU A CA 1
ATOM 3512 C C . LEU A 1 439 ? 1.191 -1.874 24.683 1.00 30.88 439 LEU A C 1
ATOM 3514 O O . LEU A 1 439 ? 2.131 -1.091 24.972 1.00 30.88 439 LEU A O 1
#

Organism: NCBI:txid595503

pLDDT: mean 78.68, std 15.98, range [25.34, 96.12]

InterPro domains:
  IPR011009 Protein kinase-like domain superfamily [SSF56112] (80-271)
  IPR016477 Fructosamine/Ketosamine-3-kinase [PF03881] (174-273)
  IPR016477 Fructosamine/Ketosamine-3-kinase [PF03881] (333-439)
  IPR016477 Fructosamine/Ketosamine-3-kinase [PTHR12149] (157-297)

Secondary structure (DSSP, 8-state):
----HHHHHHHHHHHHHHHS----S---HHHHTTSPTT------------HHHHHS-S---SHHHHHHHHHHHHHHHHHHTT-TTSSPPEEEEEE-SSSTT-EEEEE----EE--PPPHHHHHHHHHHHHHHHTT--TTSS----HHHHHHHHHHHHH---HHHHHHHHHIIIIIHHHHHGGGGSTT-----EEE-S--SGGGEEEETTT--EEE-S---EEE-GGGGGSGGG-TTSS--HHHHHHHHHHH--PSSGGGHHHHHHHHHHHHHHHHHHH-TT-HHHHHHHHHHHHHHHHH-TTHHHHHHHHHHHHHTS---PPPS-------SS---HHHHHHHHHHHHHH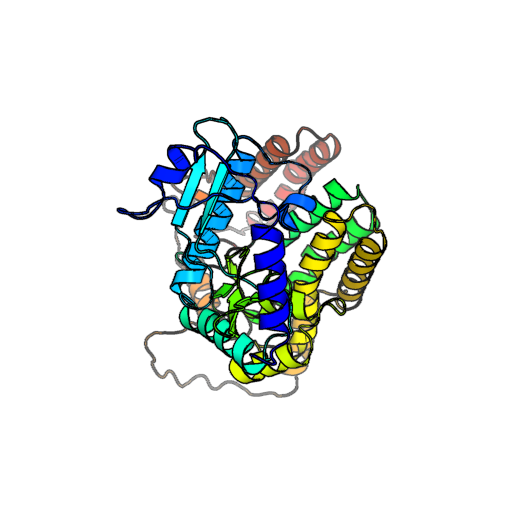---TTSSBS-SS-EEETTEEE----BS-HHHHHHHHHHHHHHHHHHHH---HHHHHHHHHIIIIIHHHHHGGGGSTT--PPP-PPPS--

Radius of gyration: 27.0 Å; chains: 1; bounding box: 56×57×91 Å

Foldseek 3Di:
DDPDPLLVVLVVLVVVCVVDFPFDVDDFPVVVVLDPPPDDDPGDGDSDADPVNVLPVDCQFAPVNVCLQVLQLVLLCLQCVQVVPAAFAWRDKDAGPVDHRGIDTDTHDFSWDLDDDDLQQVLVSLVSQFVVQFCVAVVQDFDDPQLVVLLVLLCVQQPDDVLVVVLVVLCVPFLCCQQPVQCPAPQHHFTWGKAQLDDFSSQWTAGSPPRHIHGGPGSITGHGSLLNCLNQPDPVGPNHDSNVVSNCVSNNAGPPNVCRVVVSLVSVLSVLSVVCSSCNVPCVSVVVSSVSSVVSSVVGVVGNVVVVVVVVVVVPPDDDDDDPDDDDDDDDDDQHPVSVVVVQVCQQVVDADPVQFWFDPDFDDDVPRTQHTDTDRFPLVRVLVRLVSVVVVVCVVVPDDPVVVVVNCCCSPPVSCVPRVVCPDDPHHDTHGDHDPDD